Protein AF-A0A7Z9WX01-F1 (afdb_monomer_lite)

Structure (mmCIF, N/CA/C/O backbone):
data_AF-A0A7Z9WX01-F1
#
_entry.id   AF-A0A7Z9WX01-F1
#
loop_
_atom_site.group_PDB
_atom_site.id
_atom_site.type_symbol
_atom_site.label_atom_id
_atom_site.label_alt_id
_atom_site.label_comp_id
_atom_site.label_asym_id
_atom_site.label_entity_id
_atom_site.label_seq_id
_atom_site.pdbx_PDB_ins_code
_atom_site.Cartn_x
_atom_site.Cartn_y
_atom_site.Cartn_z
_atom_site.occupancy
_atom_site.B_iso_or_equiv
_atom_site.auth_seq_id
_atom_site.auth_comp_id
_atom_site.auth_asym_id
_atom_site.auth_atom_id
_atom_site.pdbx_PDB_model_num
ATOM 1 N N . LYS A 1 1 ? 24.800 0.325 -2.428 1.00 43.03 1 LYS A N 1
ATOM 2 C CA . LYS A 1 1 ? 24.477 1.419 -1.470 1.00 43.03 1 LYS A CA 1
ATOM 3 C C . LYS A 1 1 ? 22.957 1.579 -1.409 1.00 43.03 1 LYS A C 1
ATOM 5 O O . LYS A 1 1 ? 22.344 1.734 -2.455 1.00 43.03 1 LYS A O 1
ATOM 10 N N . SER A 1 2 ? 22.340 1.422 -0.232 1.00 39.59 2 SER A N 1
ATOM 11 C CA . SER A 1 2 ? 20.872 1.368 -0.092 1.00 39.59 2 SER A CA 1
ATOM 12 C C . SER A 1 2 ? 20.205 2.643 -0.622 1.00 39.59 2 SER A C 1
ATOM 14 O O . SER A 1 2 ? 20.551 3.742 -0.190 1.00 39.59 2 SER A O 1
ATOM 16 N N . LYS A 1 3 ? 19.238 2.484 -1.535 1.00 42.84 3 LYS A N 1
ATOM 17 C CA . LYS A 1 3 ? 18.429 3.551 -2.154 1.00 42.84 3 LYS A CA 1
ATOM 18 C C . LYS A 1 3 ? 17.806 4.503 -1.117 1.00 42.84 3 LYS A C 1
ATOM 20 O O . LYS A 1 3 ? 17.683 5.691 -1.381 1.00 42.84 3 LYS A O 1
ATOM 25 N N . MET A 1 4 ? 17.530 3.995 0.087 1.00 45.69 4 MET A N 1
ATOM 26 C CA . MET A 1 4 ? 17.003 4.763 1.222 1.00 45.69 4 MET A CA 1
ATOM 27 C C . MET A 1 4 ? 18.023 5.739 1.828 1.00 45.69 4 MET A C 1
ATOM 29 O O . MET A 1 4 ? 17.652 6.838 2.225 1.00 45.69 4 MET A O 1
ATOM 33 N N . LYS A 1 5 ? 19.317 5.379 1.872 1.00 50.16 5 LYS A N 1
ATOM 34 C CA . LYS A 1 5 ? 20.369 6.257 2.424 1.00 50.16 5 LYS A CA 1
ATOM 35 C C . LYS A 1 5 ? 20.636 7.466 1.521 1.00 50.16 5 LYS A C 1
ATOM 37 O O . LYS A 1 5 ? 20.881 8.554 2.022 1.00 50.16 5 LYS A O 1
ATOM 42 N N . LEU A 1 6 ? 20.561 7.279 0.201 1.00 52.88 6 LEU A N 1
ATOM 43 C CA . LEU A 1 6 ? 20.718 8.361 -0.779 1.00 52.88 6 LEU A CA 1
ATOM 44 C C . LEU A 1 6 ? 19.532 9.335 -0.756 1.00 52.88 6 LEU A C 1
ATOM 46 O O . LEU A 1 6 ? 19.742 10.536 -0.840 1.00 52.88 6 LEU A O 1
ATOM 50 N N . GLN A 1 7 ? 18.308 8.832 -0.576 1.00 59.62 7 GLN A N 1
ATOM 51 C CA . GLN A 1 7 ? 17.107 9.671 -0.492 1.00 59.62 7 GLN A CA 1
ATOM 52 C C . GLN A 1 7 ? 17.021 10.456 0.823 1.00 59.62 7 GLN A C 1
ATOM 54 O O . GLN A 1 7 ? 16.650 11.622 0.805 1.00 59.62 7 GLN A O 1
ATOM 59 N N . LYS A 1 8 ? 17.440 9.863 1.951 1.00 62.16 8 LYS A N 1
ATOM 60 C CA . LYS A 1 8 ? 17.533 10.586 3.230 1.00 62.16 8 LYS A CA 1
ATOM 61 C C . LYS A 1 8 ? 18.528 11.750 3.150 1.00 62.16 8 LYS A C 1
ATOM 63 O O . LYS A 1 8 ? 18.227 12.847 3.600 1.00 62.16 8 LYS A O 1
ATOM 68 N N . LYS A 1 9 ? 19.671 11.523 2.495 1.00 64.00 9 LYS A N 1
ATOM 69 C CA . LYS A 1 9 ? 20.696 12.551 2.292 1.00 64.00 9 LYS A CA 1
ATOM 70 C C . LYS A 1 9 ? 20.262 13.642 1.303 1.00 64.00 9 LYS A C 1
ATOM 72 O O . LYS A 1 9 ? 20.641 14.790 1.481 1.00 64.00 9 LYS A O 1
ATOM 77 N N . ALA A 1 10 ? 19.448 13.307 0.298 1.00 60.56 10 ALA A N 1
ATOM 78 C CA . ALA A 1 10 ? 18.839 14.294 -0.598 1.00 60.56 10 ALA A CA 1
ATOM 79 C C . ALA A 1 10 ? 17.857 15.210 0.155 1.00 60.56 10 ALA A C 1
ATOM 81 O O . ALA A 1 10 ? 17.959 16.424 0.037 1.00 60.56 10 ALA A O 1
ATOM 82 N N . LYS A 1 11 ? 17.008 14.641 1.022 1.00 64.75 11 LYS A N 1
ATOM 83 C CA . LYS A 1 11 ? 16.089 15.401 1.885 1.00 64.75 11 LYS A CA 1
ATOM 84 C C . LYS A 1 11 ? 16.819 16.355 2.837 1.00 64.75 11 LYS A C 1
ATOM 86 O O . LYS A 1 11 ? 16.429 17.509 2.967 1.00 64.75 11 LYS A O 1
ATOM 91 N N . GLU A 1 12 ? 17.889 15.880 3.479 1.00 73.00 12 GLU A N 1
ATOM 92 C CA . GLU A 1 12 ? 18.735 16.704 4.358 1.00 73.00 12 GLU A CA 1
ATOM 93 C C . GLU A 1 12 ? 19.379 17.876 3.596 1.00 73.00 12 GLU A C 1
ATOM 95 O O . GLU A 1 12 ? 19.484 18.978 4.130 1.00 73.00 12 GLU A O 1
ATOM 100 N N . LEU A 1 13 ? 19.778 17.666 2.337 1.00 70.56 13 LEU A N 1
ATOM 101 C CA . LEU A 1 13 ? 20.343 18.722 1.494 1.00 70.56 13 LEU A CA 1
ATOM 102 C C . LEU A 1 13 ? 19.280 19.721 1.020 1.00 70.56 13 LEU A C 1
ATOM 104 O O . LEU A 1 13 ? 19.536 20.920 1.023 1.00 70.56 13 LEU A O 1
ATOM 108 N N . GLU A 1 14 ? 18.083 19.262 0.661 1.00 80.56 14 GLU A N 1
ATOM 109 C CA . GLU A 1 14 ? 16.979 20.145 0.269 1.00 80.56 14 GLU A CA 1
ATOM 110 C C . GLU A 1 14 ? 16.519 21.044 1.427 1.00 80.56 14 GLU A C 1
ATOM 112 O O . GLU A 1 14 ? 16.273 22.231 1.216 1.00 80.56 14 GLU A O 1
ATOM 117 N N . GLU A 1 15 ? 16.465 20.508 2.654 1.00 75.00 15 GLU A N 1
ATOM 118 C CA . GLU A 1 15 ? 16.190 21.282 3.875 1.00 75.00 15 GLU A CA 1
ATOM 119 C C . GLU A 1 15 ? 17.301 22.289 4.183 1.00 75.00 15 GLU A C 1
ATOM 121 O O . GLU A 1 15 ? 17.008 23.442 4.491 1.00 75.00 15 GLU A O 1
ATOM 126 N N . LYS A 1 16 ? 18.568 21.881 4.052 1.00 80.06 16 LYS A N 1
ATOM 127 C CA . LYS A 1 16 ? 19.721 22.753 4.305 1.00 80.06 16 LYS A CA 1
ATOM 128 C C . LYS A 1 16 ? 19.836 23.906 3.303 1.00 80.06 16 LYS A C 1
ATOM 130 O O . LYS A 1 16 ? 20.357 24.959 3.654 1.00 80.06 16 LYS A O 1
ATOM 135 N N . HIS A 1 17 ? 19.390 23.704 2.065 1.00 75.94 17 HIS A N 1
ATOM 136 C CA . HIS A 1 17 ? 19.578 24.655 0.967 1.00 75.94 17 HIS A CA 1
ATOM 137 C C . HIS A 1 17 ? 18.282 25.338 0.501 1.00 75.94 17 HIS A C 1
ATOM 139 O O . HIS A 1 17 ? 18.289 25.987 -0.540 1.00 75.94 17 HIS A O 1
ATOM 145 N N . HIS A 1 18 ? 17.182 25.210 1.254 1.00 74.25 18 HIS A N 1
ATOM 146 C CA . HIS A 1 18 ? 15.875 25.805 0.932 1.00 74.25 18 HIS A CA 1
ATOM 147 C C . HIS A 1 18 ? 15.369 25.474 -0.486 1.00 74.25 18 HIS A C 1
ATOM 149 O O . HIS A 1 18 ? 14.722 26.291 -1.143 1.00 74.25 18 HIS A O 1
ATOM 155 N N . LEU A 1 19 ? 15.663 24.266 -0.971 1.00 70.75 19 LEU A N 1
ATOM 156 C CA . LEU A 1 19 ? 15.257 23.816 -2.302 1.00 70.75 19 LEU A CA 1
ATOM 157 C C . LEU A 1 19 ? 13.824 23.266 -2.285 1.00 70.75 19 LEU A C 1
ATOM 159 O O . LEU A 1 19 ? 13.326 22.771 -1.269 1.00 70.75 19 LEU A O 1
ATOM 163 N N . LYS A 1 20 ? 13.147 23.337 -3.436 1.00 56.25 20 LYS A N 1
ATOM 164 C CA . LYS A 1 20 ? 11.798 22.786 -3.618 1.00 56.25 20 LYS A CA 1
ATOM 165 C C . LYS A 1 20 ? 11.832 21.258 -3.468 1.00 56.25 20 LYS A C 1
ATOM 167 O O . LYS A 1 20 ? 12.609 20.586 -4.140 1.00 56.25 20 LYS A O 1
ATOM 172 N N . ARG A 1 21 ? 10.989 20.718 -2.581 1.00 52.19 21 ARG A N 1
ATOM 173 C CA . ARG A 1 21 ? 10.899 19.274 -2.317 1.00 52.19 21 ARG A CA 1
ATOM 174 C C . ARG A 1 21 ? 10.104 18.576 -3.412 1.00 52.19 21 ARG A C 1
ATOM 176 O O . ARG A 1 21 ? 8.874 18.643 -3.412 1.00 52.19 21 ARG A O 1
ATOM 183 N N . ASP A 1 22 ? 10.783 17.824 -4.268 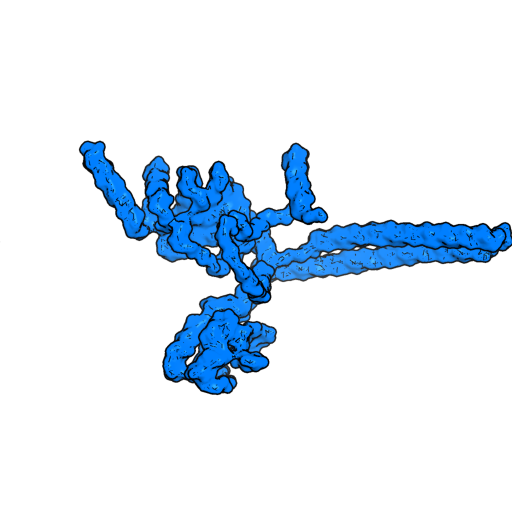1.00 43.16 22 ASP A N 1
ATOM 184 C CA . ASP A 1 22 ? 10.138 17.087 -5.353 1.00 43.16 22 ASP A CA 1
ATOM 185 C C . ASP A 1 22 ? 10.159 15.564 -5.088 1.00 43.16 22 ASP A C 1
ATOM 187 O O . ASP A 1 22 ? 11.153 14.988 -4.646 1.00 43.16 22 ASP A O 1
ATOM 191 N N . ASN A 1 23 ? 9.029 14.887 -5.340 1.00 48.53 23 ASN A N 1
ATOM 192 C CA . ASN A 1 23 ? 8.878 13.421 -5.449 1.00 48.53 23 ASN A CA 1
ATOM 193 C C . ASN A 1 23 ? 9.545 12.538 -4.370 1.00 48.53 23 ASN A C 1
ATOM 195 O O . ASN A 1 23 ? 10.060 11.450 -4.659 1.00 48.53 23 ASN A O 1
ATOM 199 N N . HIS A 1 24 ? 9.457 12.933 -3.102 1.00 43.31 24 HIS A N 1
ATOM 200 C CA . HIS A 1 24 ? 9.755 12.018 -2.005 1.00 43.31 24 HIS A CA 1
ATOM 201 C C . HIS A 1 24 ? 8.600 11.014 -1.861 1.00 43.31 24 HIS A C 1
ATOM 203 O O . HIS A 1 24 ? 7.449 11.436 -1.727 1.00 43.31 24 HIS A O 1
ATOM 209 N N . PRO A 1 25 ? 8.840 9.687 -1.878 1.00 37.00 25 PRO A N 1
ATOM 210 C CA . PRO A 1 25 ? 7.820 8.759 -1.415 1.00 37.00 25 PRO A CA 1
ATOM 211 C C . PRO A 1 25 ? 7.470 9.143 0.024 1.00 37.00 25 PRO A C 1
ATOM 213 O O . PRO A 1 25 ? 8.374 9.348 0.835 1.00 37.00 25 PRO A O 1
ATOM 216 N N . VAL A 1 26 ? 6.169 9.259 0.311 1.00 40.56 26 VAL A N 1
ATOM 217 C CA . VAL A 1 26 ? 5.627 9.480 1.660 1.00 40.56 26 VAL A CA 1
ATOM 218 C C . VAL A 1 26 ? 6.431 8.628 2.642 1.00 40.56 26 VAL A C 1
ATOM 220 O O . VAL A 1 26 ? 6.638 7.442 2.371 1.00 40.56 26 VAL A O 1
ATOM 223 N N . GLU A 1 27 ? 6.931 9.221 3.731 1.00 34.59 27 GLU A N 1
ATOM 224 C CA . GLU A 1 27 ? 7.653 8.496 4.782 1.00 34.59 27 GLU A CA 1
ATOM 225 C C . GLU A 1 27 ? 6.722 7.440 5.386 1.00 34.59 27 GLU A C 1
ATOM 227 O O . GLU A 1 27 ? 5.960 7.669 6.320 1.00 34.59 27 GLU A O 1
ATOM 232 N N . LEU A 1 28 ? 6.740 6.259 4.776 1.00 40.50 28 LEU A N 1
ATOM 233 C CA . LEU A 1 28 ? 5.995 5.097 5.203 1.00 40.50 28 LEU A CA 1
ATOM 234 C C . LEU A 1 28 ? 6.796 4.466 6.333 1.00 40.50 28 LEU A C 1
ATOM 236 O O . LEU A 1 28 ? 7.700 3.666 6.084 1.00 40.50 28 LEU A O 1
ATOM 240 N N . ILE A 1 29 ? 6.451 4.820 7.568 1.00 36.50 29 ILE A N 1
ATOM 241 C CA . ILE A 1 29 ? 6.937 4.109 8.749 1.00 36.50 29 ILE A CA 1
ATOM 242 C C . ILE A 1 29 ? 6.537 2.636 8.582 1.00 36.50 29 ILE A C 1
ATOM 244 O O . ILE A 1 29 ? 5.356 2.292 8.478 1.00 36.50 29 ILE A O 1
ATOM 248 N N . SER A 1 30 ? 7.534 1.759 8.471 1.00 36.81 30 SER A N 1
ATOM 249 C CA . SER A 1 30 ? 7.338 0.334 8.718 1.00 36.81 30 SER A CA 1
ATOM 250 C C . SER A 1 30 ? 7.189 0.137 10.220 1.00 36.81 30 SER A C 1
ATOM 252 O O . SER A 1 30 ? 7.959 0.742 10.958 1.00 36.81 30 SER A O 1
ATOM 254 N N . ASP A 1 31 ? 6.281 -0.739 10.656 1.00 36.69 31 ASP A N 1
ATOM 255 C CA . ASP A 1 31 ? 5.951 -1.051 12.064 1.00 36.69 31 ASP A CA 1
ATOM 256 C C . ASP A 1 31 ? 7.130 -1.578 12.933 1.00 36.69 31 ASP A C 1
ATOM 258 O O . ASP A 1 31 ? 6.917 -2.194 13.971 1.00 36.69 31 ASP A O 1
ATOM 262 N N . LYS A 1 32 ? 8.389 -1.392 12.521 1.00 36.03 32 LYS A N 1
ATOM 263 C CA . LYS A 1 32 ? 9.593 -1.886 13.200 1.00 36.03 32 LYS A CA 1
ATOM 264 C C . LYS A 1 32 ? 10.097 -1.001 14.344 1.00 36.03 32 LYS A C 1
ATOM 266 O O . LYS A 1 32 ? 10.966 -1.454 15.075 1.00 36.03 32 LYS A O 1
ATOM 271 N N . GLU A 1 33 ? 9.583 0.213 14.521 1.00 33.03 33 GLU A N 1
ATOM 272 C CA . GLU A 1 33 ? 10.089 1.132 15.557 1.00 33.03 33 GLU A CA 1
ATOM 273 C C . GLU A 1 33 ? 9.348 1.047 16.909 1.00 33.03 33 GLU A C 1
ATOM 275 O O . GLU A 1 33 ? 9.668 1.803 17.815 1.00 33.03 33 GLU A O 1
ATOM 280 N N . GLU A 1 34 ? 8.407 0.110 17.095 1.00 36.31 34 GLU A N 1
ATOM 281 C CA . GLU A 1 34 ? 7.688 -0.079 18.377 1.00 36.31 34 GLU A CA 1
ATOM 282 C C . GLU A 1 34 ? 8.092 -1.347 19.164 1.00 36.31 34 GLU A C 1
ATOM 284 O O . GLU A 1 34 ? 7.474 -1.655 20.180 1.00 36.31 34 GLU A O 1
ATOM 289 N N . SER A 1 35 ? 9.101 -2.120 18.741 1.00 32.19 35 SER A N 1
ATOM 290 C CA . SER A 1 35 ? 9.429 -3.380 19.434 1.00 32.19 35 SER A CA 1
ATOM 291 C C . SER A 1 35 ? 10.910 -3.751 19.342 1.00 32.19 35 SER A C 1
ATOM 293 O O . SER A 1 35 ? 11.310 -4.660 18.619 1.00 32.19 35 SER A O 1
ATOM 295 N N . SER A 1 36 ? 11.746 -3.046 20.102 1.00 31.27 36 SER A N 1
ATOM 296 C CA . SER A 1 36 ? 13.092 -3.506 20.454 1.00 31.27 36 SER A CA 1
ATOM 297 C C . SER A 1 36 ? 13.035 -4.294 21.762 1.00 31.27 36 SER A C 1
ATOM 299 O O . SER A 1 36 ? 13.440 -3.797 22.805 1.00 31.27 36 SER A O 1
ATOM 301 N N . THR A 1 37 ? 12.442 -5.488 21.713 1.00 29.42 37 THR A N 1
ATOM 302 C CA . THR A 1 37 ? 12.697 -6.643 22.599 1.00 29.42 37 THR A CA 1
ATOM 303 C C . THR A 1 37 ? 11.676 -7.724 22.254 1.00 29.42 37 THR A C 1
ATOM 305 O O . THR A 1 37 ? 10.482 -7.520 22.431 1.00 29.42 37 THR A O 1
ATOM 308 N N . ILE A 1 38 ? 12.164 -8.834 21.691 1.00 27.64 38 ILE A N 1
ATOM 309 C CA . ILE A 1 38 ? 11.684 -10.230 21.769 1.00 27.64 38 ILE A CA 1
ATOM 310 C C . ILE A 1 38 ? 12.224 -10.959 20.527 1.00 27.64 38 ILE A C 1
ATOM 312 O O . ILE A 1 38 ? 11.794 -10.738 19.394 1.00 27.64 38 ILE A O 1
ATOM 316 N N . ASN A 1 39 ? 13.193 -11.842 20.763 1.00 30.61 39 ASN A N 1
ATOM 317 C CA . ASN A 1 39 ? 13.548 -12.918 19.844 1.00 30.61 39 ASN A CA 1
ATOM 318 C C . ASN A 1 39 ? 12.352 -13.869 19.702 1.00 30.61 39 ASN A C 1
ATOM 320 O O . ASN A 1 39 ? 11.806 -14.275 20.722 1.00 30.61 39 ASN A O 1
ATOM 324 N N . MET A 1 40 ? 11.994 -14.267 18.475 1.00 26.20 40 MET A N 1
ATOM 325 C CA . MET A 1 40 ? 11.794 -15.678 18.088 1.00 26.20 40 MET A CA 1
ATOM 326 C C . MET A 1 40 ? 11.171 -15.829 16.689 1.00 26.20 40 MET A C 1
ATOM 328 O O . MET A 1 40 ? 10.179 -15.193 16.346 1.00 26.20 40 MET A O 1
ATOM 332 N N . ALA A 1 41 ? 11.793 -16.720 15.909 1.00 29.44 41 ALA A N 1
ATOM 333 C CA . ALA A 1 41 ? 11.262 -17.520 14.803 1.00 29.44 41 ALA A CA 1
ATOM 334 C C . ALA A 1 41 ? 10.004 -16.990 14.083 1.00 29.44 41 ALA A C 1
ATOM 336 O O . ALA A 1 41 ? 8.864 -17.349 14.384 1.00 29.44 41 ALA A O 1
ATOM 337 N N . SER A 1 42 ? 10.216 -16.190 13.039 1.00 31.95 42 SER A N 1
ATOM 338 C CA . SER A 1 42 ? 9.158 -15.784 12.114 1.00 31.95 42 SER A CA 1
ATOM 339 C C . SER A 1 42 ? 8.609 -16.980 11.324 1.00 31.95 42 SER A C 1
ATOM 341 O O . SER A 1 42 ? 9.254 -17.471 10.397 1.00 31.95 42 SER A O 1
ATOM 343 N N . LYS A 1 43 ? 7.383 -17.402 11.665 1.00 31.64 43 LYS A N 1
ATOM 344 C CA . LYS A 1 43 ? 6.502 -18.211 10.803 1.00 31.64 43 LYS A CA 1
ATOM 345 C C . LYS A 1 43 ? 6.435 -17.601 9.391 1.00 31.64 43 LYS A C 1
ATOM 347 O O . LYS A 1 43 ? 6.428 -16.370 9.269 1.00 31.64 43 LYS A O 1
ATOM 352 N N . PRO A 1 44 ? 6.336 -18.415 8.325 1.00 31.95 44 PRO A N 1
ATOM 353 C CA . PRO A 1 44 ? 6.172 -17.896 6.973 1.00 31.95 44 PRO A CA 1
ATOM 354 C C . PRO A 1 44 ? 4.891 -17.058 6.894 1.00 31.95 44 PRO A C 1
ATOM 356 O O . PRO A 1 44 ? 3.817 -17.500 7.302 1.00 31.95 44 PRO A O 1
ATOM 359 N N . LYS A 1 45 ? 5.025 -15.820 6.407 1.00 42.25 45 LYS A N 1
ATOM 360 C CA . LYS A 1 45 ? 3.908 -14.887 6.226 1.00 42.25 45 LYS A CA 1
ATOM 361 C C . LYS A 1 45 ? 2.881 -15.478 5.262 1.00 42.25 45 LYS A C 1
ATOM 363 O O . LYS A 1 45 ? 3.230 -15.901 4.161 1.00 42.25 45 LYS A O 1
ATOM 368 N N . ASP A 1 46 ? 1.613 -15.470 5.665 1.00 50.34 46 ASP A N 1
ATOM 369 C CA . ASP A 1 46 ? 0.506 -15.909 4.819 1.00 50.34 46 ASP A CA 1
ATOM 370 C C . ASP A 1 46 ? 0.396 -15.017 3.575 1.00 50.34 46 ASP A C 1
ATOM 372 O O . ASP A 1 46 ? 0.109 -13.823 3.663 1.00 50.34 46 ASP A O 1
ATOM 376 N N . LYS A 1 47 ? 0.554 -15.620 2.392 1.00 45.06 47 LYS A N 1
ATOM 377 C CA . LYS A 1 47 ? 0.430 -14.980 1.066 1.00 45.06 47 LYS A CA 1
ATOM 378 C C . LYS A 1 47 ? -0.863 -14.160 0.900 1.00 45.06 47 LYS A C 1
ATOM 380 O O . LYS A 1 47 ? -0.914 -13.210 0.121 1.00 45.06 47 LYS A O 1
ATOM 385 N N . TYR A 1 48 ? -1.913 -14.527 1.636 1.00 44.72 48 TYR A N 1
ATOM 386 C CA . TYR A 1 48 ? -3.211 -13.854 1.638 1.00 44.72 48 TYR A CA 1
ATOM 387 C C . TYR A 1 48 ? -3.196 -12.512 2.380 1.00 44.72 48 TYR A C 1
ATOM 389 O O . TYR A 1 48 ? -3.900 -11.594 1.955 1.00 44.72 48 TYR A O 1
ATOM 397 N N . ALA A 1 49 ? -2.385 -12.371 3.434 1.00 43.78 49 ALA A N 1
ATOM 398 C CA . ALA A 1 49 ? -2.218 -11.111 4.157 1.00 43.78 49 ALA A CA 1
ATOM 399 C C . ALA A 1 49 ? -1.554 -10.054 3.260 1.00 43.78 49 ALA A C 1
ATOM 401 O O . ALA A 1 49 ? -2.011 -8.913 3.206 1.00 43.78 49 ALA A O 1
ATOM 402 N N . ASP A 1 50 ? -0.558 -10.451 2.462 1.00 40.59 50 ASP A N 1
ATOM 403 C CA . ASP A 1 50 ? 0.107 -9.556 1.507 1.00 40.59 50 ASP A CA 1
ATOM 404 C C . ASP A 1 50 ? -0.863 -9.028 0.429 1.00 40.59 50 ASP A C 1
ATOM 406 O O . ASP A 1 50 ? -0.827 -7.847 0.076 1.00 40.59 50 ASP A O 1
ATOM 410 N N . GLN A 1 51 ? -1.813 -9.844 -0.046 1.00 45.38 51 GLN A N 1
ATOM 411 C CA . GLN A 1 51 ? -2.824 -9.398 -1.020 1.00 45.38 51 GLN A CA 1
ATOM 412 C C . GLN A 1 51 ? -3.827 -8.377 -0.443 1.00 45.38 51 GLN A C 1
ATOM 414 O O . GLN A 1 51 ? -4.228 -7.449 -1.155 1.00 45.38 51 GLN A O 1
ATOM 419 N N . VAL A 1 52 ? -4.192 -8.489 0.843 1.00 46.00 52 VAL A N 1
ATOM 420 C CA . VAL A 1 52 ? -5.013 -7.478 1.556 1.00 46.00 52 VAL A CA 1
ATOM 421 C C . VAL A 1 52 ? -4.245 -6.169 1.682 1.00 46.00 52 VAL A C 1
ATOM 423 O O . VAL A 1 52 ? -4.778 -5.092 1.414 1.00 46.00 52 VAL A O 1
ATOM 426 N N . ILE A 1 53 ? -2.956 -6.264 2.027 1.00 40.31 53 ILE A N 1
ATOM 427 C CA . ILE A 1 53 ? -2.078 -5.108 2.228 1.00 40.31 53 ILE A CA 1
ATOM 428 C C . ILE A 1 53 ? -1.943 -4.273 0.947 1.00 40.31 53 ILE A C 1
ATOM 430 O O . ILE A 1 53 ? -1.855 -3.048 1.041 1.00 40.31 53 ILE A O 1
ATOM 434 N N . HIS A 1 54 ? -1.958 -4.897 -0.234 1.00 34.97 54 HIS A N 1
ATOM 435 C CA . HIS A 1 54 ? -1.795 -4.193 -1.510 1.00 34.97 54 HIS A CA 1
ATOM 436 C C . HIS A 1 54 ? -3.103 -3.712 -2.150 1.00 34.97 54 HIS A C 1
ATOM 438 O O . HIS A 1 54 ? -3.087 -2.712 -2.869 1.00 34.97 54 HIS A O 1
ATOM 444 N N . SER A 1 55 ? -4.229 -4.385 -1.910 1.00 47.88 55 SER A N 1
ATOM 445 C CA . SER A 1 55 ? -5.497 -4.045 -2.569 1.00 47.88 55 SER A CA 1
ATOM 446 C C . SER A 1 55 ? -6.422 -3.165 -1.738 1.00 47.88 55 SER A C 1
ATOM 448 O O . SER A 1 55 ? -7.319 -2.578 -2.325 1.00 47.88 55 SER A O 1
ATOM 450 N N . GLY A 1 56 ? -6.238 -3.064 -0.412 1.00 47.56 56 GLY A N 1
ATOM 451 C CA . GLY A 1 56 ? -7.145 -2.313 0.475 1.00 47.56 56 GLY A CA 1
ATOM 452 C C . GLY A 1 56 ? -8.595 -2.822 0.471 1.00 47.56 56 GLY A C 1
ATOM 453 O O . GLY A 1 56 ? -9.474 -2.168 1.019 1.00 47.56 56 GLY A O 1
ATOM 454 N N . MET A 1 57 ? -8.844 -3.973 -0.155 1.00 53.53 57 MET A N 1
ATOM 455 C CA . MET A 1 57 ? -10.107 -4.697 -0.132 1.00 53.53 57 MET A CA 1
ATOM 456 C C . MET A 1 57 ? -9.984 -5.837 0.874 1.00 53.53 57 MET A C 1
ATOM 458 O O . MET A 1 57 ? -8.927 -6.473 0.952 1.00 53.53 57 MET A O 1
ATOM 462 N N . GLN A 1 58 ? -11.059 -6.135 1.610 1.00 60.41 58 GLN A N 1
ATOM 463 C CA . GLN A 1 58 ? -11.153 -7.411 2.319 1.00 60.41 58 GLN A CA 1
ATOM 464 C C . GLN A 1 58 ? -10.909 -8.527 1.295 1.00 60.41 58 GLN A C 1
ATOM 466 O O . GLN A 1 58 ? -11.574 -8.588 0.258 1.00 60.41 58 GLN A O 1
ATOM 471 N N . ASN A 1 59 ? -9.912 -9.380 1.538 1.00 74.56 59 ASN A N 1
ATOM 472 C CA . ASN A 1 59 ? -9.780 -10.602 0.755 1.00 74.56 59 ASN A CA 1
ATOM 473 C C . ASN A 1 59 ? -10.913 -11.559 1.159 1.00 74.56 59 ASN A C 1
ATOM 475 O O . ASN A 1 59 ? -11.519 -11.409 2.221 1.00 74.56 59 ASN A O 1
ATOM 479 N N . LEU A 1 60 ? -11.189 -12.560 0.321 1.00 81.94 60 LEU A N 1
ATOM 480 C CA . LEU A 1 60 ? -12.248 -13.530 0.610 1.00 81.94 60 LEU A CA 1
ATOM 481 C C . LEU A 1 60 ? -12.058 -14.186 1.990 1.00 81.94 60 LEU A C 1
ATOM 483 O O . LEU A 1 60 ? -13.032 -14.409 2.690 1.00 81.94 60 LEU A O 1
ATOM 487 N N . LEU A 1 61 ? -10.812 -14.438 2.406 1.00 84.00 61 LEU A N 1
ATOM 488 C CA . LEU A 1 61 ? -10.498 -15.019 3.713 1.00 84.00 61 LEU A CA 1
ATOM 489 C C . LEU A 1 61 ? -11.023 -14.164 4.878 1.00 84.00 61 LEU A C 1
ATOM 491 O O . LEU A 1 61 ? -11.765 -14.670 5.712 1.00 84.00 61 LEU A O 1
ATOM 495 N N . ALA A 1 62 ? -10.646 -12.886 4.916 1.00 77.00 62 ALA A N 1
ATOM 496 C CA . ALA A 1 62 ? -11.026 -11.951 5.967 1.00 77.00 62 ALA A CA 1
ATOM 497 C C . ALA A 1 62 ? -12.536 -11.709 5.968 1.00 77.00 62 ALA A C 1
ATOM 499 O O . ALA A 1 62 ? -13.144 -11.680 7.029 1.00 77.00 62 ALA A O 1
ATOM 500 N N . TRP A 1 63 ? -13.147 -11.608 4.783 1.00 85.06 63 TRP A N 1
ATOM 501 C CA . TRP A 1 63 ? -14.596 -11.459 4.675 1.00 85.06 63 TRP A CA 1
ATOM 502 C C . TRP A 1 63 ? -15.345 -12.671 5.238 1.00 85.06 63 TRP A C 1
ATOM 504 O O . TRP A 1 63 ? -16.287 -12.497 5.998 1.00 85.06 63 TRP A O 1
ATOM 514 N N . ILE A 1 64 ? -14.900 -13.900 4.938 1.00 88.19 64 ILE A N 1
ATOM 515 C CA . ILE A 1 64 ? -15.497 -15.108 5.531 1.00 88.19 64 ILE A CA 1
ATOM 516 C C . ILE A 1 64 ? -15.323 -15.096 7.056 1.00 88.19 64 ILE A C 1
ATOM 518 O O . ILE A 1 64 ? -16.266 -15.414 7.772 1.00 88.19 64 ILE A O 1
ATOM 522 N N . GLN A 1 65 ? -14.140 -14.722 7.555 1.00 85.69 65 GLN A N 1
ATOM 523 C CA . GLN A 1 65 ? -13.863 -14.646 8.995 1.00 85.69 65 GLN A CA 1
ATOM 524 C C . GLN A 1 65 ? -14.726 -13.616 9.730 1.00 85.69 65 GLN A C 1
ATOM 526 O O . GLN A 1 65 ? -15.016 -13.805 10.906 1.00 85.69 65 GLN A O 1
ATOM 531 N N . GLU A 1 66 ? -15.104 -12.532 9.059 1.00 79.06 66 GLU A N 1
ATOM 532 C CA . GLU A 1 66 ? -15.878 -11.443 9.650 1.00 79.06 66 GLU A CA 1
ATOM 533 C C . GLU A 1 66 ? -17.387 -11.657 9.537 1.00 79.06 66 GLU A C 1
ATOM 535 O O . GLU A 1 66 ? -18.103 -11.386 10.493 1.00 79.06 66 GLU A O 1
ATOM 540 N N . GLU A 1 67 ? -17.862 -12.145 8.391 1.00 86.44 67 GLU A N 1
ATOM 541 C CA . GLU A 1 67 ? -19.295 -12.194 8.094 1.00 86.44 67 GLU A CA 1
ATOM 542 C C . GLU A 1 67 ? -19.918 -13.570 8.296 1.00 86.44 67 GLU A C 1
ATOM 544 O O . GLU A 1 67 ? -21.092 -13.636 8.623 1.00 86.44 67 GLU A O 1
ATOM 549 N N . ALA A 1 68 ? -19.176 -14.657 8.059 1.00 89.75 68 ALA A N 1
ATOM 550 C CA . ALA A 1 68 ? -19.751 -16.004 7.980 1.00 89.75 68 ALA A CA 1
ATOM 551 C C . ALA A 1 68 ? -19.201 -16.976 9.031 1.00 89.75 68 ALA A C 1
ATOM 553 O O . ALA A 1 68 ? -19.751 -18.062 9.210 1.00 89.75 68 ALA A O 1
ATOM 554 N N . LEU A 1 69 ? -18.083 -16.643 9.685 1.00 90.62 69 LEU A N 1
ATOM 555 C CA . LEU A 1 69 ? -17.401 -17.569 10.582 1.00 90.62 69 LEU A CA 1
ATOM 556 C C . LEU A 1 69 ? -18.234 -17.893 11.816 1.00 90.62 69 LEU A C 1
ATOM 558 O O . LEU A 1 69 ? -18.288 -19.062 12.168 1.00 90.62 69 LEU A O 1
ATOM 562 N N . GLU A 1 70 ? -18.864 -16.905 12.447 1.00 89.38 70 GLU A N 1
ATOM 563 C CA . GLU A 1 70 ? -19.665 -17.117 13.659 1.00 89.38 70 GLU A CA 1
ATOM 564 C C . GLU A 1 70 ? -20.804 -18.112 13.395 1.00 89.38 70 GLU A C 1
ATOM 566 O O . GLU A 1 70 ? -20.818 -19.178 14.005 1.00 89.38 70 GLU A O 1
ATOM 571 N N . ASP A 1 71 ? -21.615 -17.879 12.360 1.00 92.88 71 ASP A N 1
ATOM 572 C CA . ASP A 1 71 ? -22.669 -18.804 11.921 1.00 92.88 71 ASP A CA 1
ATOM 573 C C . ASP A 1 71 ? -22.125 -20.202 11.570 1.00 92.88 71 ASP A C 1
ATOM 575 O O . ASP A 1 71 ? -22.724 -21.231 11.889 1.00 92.88 71 ASP A O 1
ATOM 579 N N . CYS A 1 72 ? -20.960 -20.276 10.912 1.00 92.88 72 CYS A N 1
ATOM 580 C CA . CYS A 1 72 ? -20.324 -21.564 10.626 1.00 92.88 72 CYS A CA 1
ATOM 581 C C . CYS A 1 72 ? -19.900 -22.281 11.916 1.00 92.88 72 CYS A C 1
ATOM 583 O O . CYS A 1 72 ? -19.989 -23.507 11.986 1.00 92.88 72 CYS A O 1
ATOM 585 N N . LEU A 1 73 ? -19.407 -21.541 12.916 1.00 91.38 73 LEU A N 1
ATOM 586 C CA . LEU A 1 73 ? -19.022 -22.084 14.215 1.00 91.38 73 LEU A CA 1
ATOM 587 C C . LEU A 1 73 ? -20.243 -22.579 14.995 1.00 91.38 73 LEU A C 1
ATOM 589 O O . LEU A 1 73 ? -20.168 -23.650 15.593 1.00 91.38 73 LEU A O 1
ATOM 593 N N . GLU A 1 74 ? -21.361 -21.857 14.950 1.00 92.12 74 GLU A N 1
ATOM 594 C CA . GLU A 1 74 ? -22.623 -22.286 15.563 1.00 92.12 74 GLU A CA 1
ATOM 595 C C . GLU A 1 74 ? -23.087 -23.639 15.010 1.00 92.12 74 GLU A C 1
ATOM 597 O O . GLU A 1 74 ? -23.353 -24.562 15.785 1.00 92.12 74 GLU A O 1
ATOM 602 N N . VAL A 1 75 ? -23.078 -23.809 13.681 1.00 92.75 75 VAL A N 1
ATOM 603 C CA . VAL A 1 75 ? -23.448 -25.082 13.038 1.00 92.75 75 VAL A CA 1
ATOM 604 C C . VAL A 1 75 ? -22.508 -26.213 13.440 1.00 92.75 75 VAL A C 1
ATOM 606 O O . VAL A 1 75 ? -22.964 -27.280 13.839 1.00 92.75 75 VAL A O 1
ATOM 609 N N . ILE A 1 76 ? -21.187 -26.013 13.375 1.00 91.81 76 ILE A N 1
ATOM 610 C CA . ILE A 1 76 ? -20.256 -27.107 13.707 1.00 91.81 76 ILE A CA 1
ATOM 611 C C . ILE A 1 76 ? -20.216 -27.413 15.205 1.00 91.81 76 ILE A C 1
ATOM 613 O O . ILE A 1 76 ? -19.751 -28.489 15.576 1.00 91.81 76 ILE A O 1
ATOM 617 N N . ASN A 1 77 ? -20.654 -26.488 16.065 1.00 91.50 77 ASN A N 1
ATOM 618 C CA . ASN A 1 77 ? -20.733 -26.703 17.505 1.00 91.50 77 ASN A CA 1
ATOM 619 C C . ASN A 1 77 ? -22.044 -27.390 17.908 1.00 91.50 77 ASN A C 1
ATOM 621 O O . ASN A 1 77 ? -22.036 -28.153 18.875 1.00 91.50 77 ASN A O 1
ATOM 625 N N . ASN A 1 78 ? -23.123 -27.237 17.137 1.00 91.62 78 ASN A N 1
ATOM 626 C CA . ASN A 1 78 ? -24.387 -27.930 17.370 1.00 91.62 78 ASN A CA 1
ATOM 627 C C . ASN A 1 78 ? -24.252 -29.450 17.108 1.00 91.62 78 ASN A C 1
ATOM 629 O O . ASN A 1 78 ? -23.868 -29.851 16.009 1.00 91.62 78 ASN A O 1
ATOM 633 N N . PRO A 1 79 ? -24.521 -30.332 18.091 1.00 89.19 79 PRO A N 1
ATOM 634 C CA . PRO A 1 79 ? -24.408 -31.786 17.923 1.00 89.19 79 PRO A CA 1
ATOM 635 C C . PRO A 1 79 ? -25.366 -32.389 16.892 1.00 89.19 79 PRO A C 1
ATOM 637 O O . PRO A 1 79 ? -25.075 -33.453 16.360 1.00 89.19 79 PRO A O 1
ATOM 640 N N . LYS A 1 80 ? -26.502 -31.731 16.628 1.00 90.88 80 LYS A N 1
ATOM 641 C CA . LYS A 1 80 ? -27.543 -32.225 15.712 1.00 90.88 80 LYS A CA 1
ATOM 642 C C . LYS A 1 80 ? -27.321 -31.816 14.257 1.00 90.88 80 LYS A C 1
ATOM 644 O O . LYS A 1 80 ? -28.104 -32.205 13.402 1.00 90.88 80 LYS A O 1
ATOM 649 N N . SER A 1 81 ? -26.318 -30.986 13.993 1.00 90.81 81 SER A N 1
ATOM 650 C CA . SER A 1 81 ? -26.090 -30.453 12.657 1.00 90.81 81 SER A CA 1
ATOM 651 C C . SER A 1 81 ? -25.421 -31.463 11.739 1.00 90.81 81 SER A C 1
ATOM 653 O O . SER A 1 81 ? -24.539 -32.219 12.148 1.00 90.81 81 SER A O 1
ATOM 655 N N . GLU A 1 82 ? -25.803 -31.411 10.468 1.00 93.62 82 GLU A N 1
ATOM 656 C CA . GLU A 1 82 ? -25.255 -32.250 9.408 1.00 93.62 82 GLU A CA 1
ATOM 657 C C . GLU A 1 82 ? -24.488 -31.420 8.367 1.00 93.62 82 GLU A C 1
ATOM 659 O O . GLU A 1 82 ? -24.473 -30.186 8.381 1.00 93.62 82 GLU A O 1
ATOM 664 N N . TRP A 1 83 ? -23.858 -32.099 7.399 1.00 94.62 83 TRP A N 1
ATOM 665 C CA . TRP A 1 83 ? -23.217 -31.432 6.259 1.00 94.62 83 TRP A CA 1
ATOM 666 C C . TRP A 1 83 ? -24.155 -30.452 5.551 1.00 94.62 83 TRP A C 1
ATOM 668 O O . TRP A 1 83 ? -23.711 -29.390 5.111 1.00 94.62 83 TRP A O 1
ATOM 678 N N . GLU A 1 84 ? -25.437 -30.795 5.428 1.00 93.50 84 GLU A N 1
ATOM 679 C CA . GLU A 1 84 ? -26.415 -29.960 4.738 1.00 93.50 84 GLU A CA 1
ATOM 680 C C . GLU A 1 84 ? -26.596 -28.590 5.404 1.00 93.50 84 GLU A C 1
ATOM 682 O O . GLU A 1 84 ? -26.686 -27.589 4.692 1.00 93.50 84 GLU A O 1
ATOM 687 N N . ASP A 1 85 ? -26.552 -28.517 6.735 1.00 93.81 85 ASP A N 1
ATOM 688 C CA . ASP A 1 85 ? -26.683 -27.260 7.481 1.00 93.81 85 ASP A CA 1
ATOM 689 C C . ASP A 1 85 ? -25.488 -26.339 7.239 1.00 93.81 85 ASP A C 1
ATOM 691 O O . ASP A 1 85 ? -25.652 -25.144 6.985 1.00 93.81 85 ASP A O 1
ATOM 695 N N . LEU A 1 86 ? -24.276 -26.904 7.199 1.0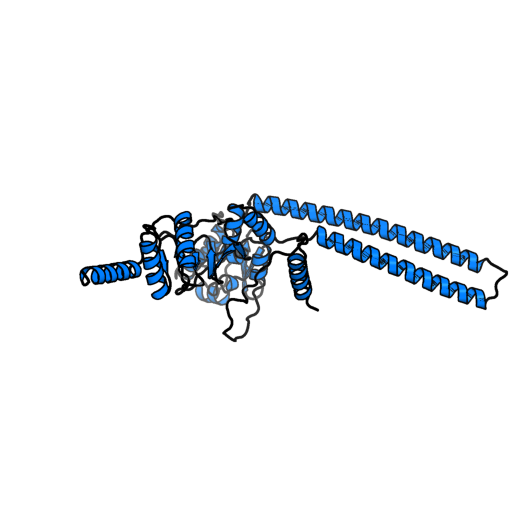0 94.44 86 LEU A N 1
ATOM 696 C CA . LEU A 1 86 ? -23.072 -26.139 6.875 1.00 94.44 86 LEU A CA 1
ATOM 697 C C . LEU A 1 86 ? -23.115 -25.617 5.429 1.00 94.44 86 LEU A C 1
ATOM 699 O O . LEU A 1 86 ? -22.748 -24.470 5.167 1.00 94.44 86 LEU A O 1
ATOM 703 N N . HIS A 1 87 ? -23.600 -26.431 4.484 1.00 95.06 87 HIS A N 1
ATOM 704 C CA . HIS A 1 87 ? -23.820 -25.990 3.100 1.00 95.06 87 HIS A CA 1
ATOM 705 C C . HIS A 1 87 ? -24.903 -24.907 3.001 1.00 95.06 87 HIS A C 1
ATOM 707 O O . HIS A 1 87 ? -24.764 -24.003 2.174 1.00 95.06 87 HIS A O 1
ATOM 713 N N . LYS A 1 88 ? -25.955 -24.964 3.830 1.00 94.12 88 LYS A N 1
ATOM 714 C CA . LYS A 1 88 ? -27.015 -23.945 3.877 1.00 94.12 88 LYS A CA 1
ATOM 715 C C . LYS A 1 88 ? -26.484 -22.608 4.385 1.00 94.12 88 LYS A C 1
ATOM 717 O O . LYS A 1 88 ? -26.681 -21.602 3.701 1.00 94.12 88 LYS A O 1
ATOM 722 N N . VAL A 1 89 ? -25.752 -22.609 5.503 1.00 94.56 89 VAL A N 1
ATOM 723 C CA . VAL A 1 89 ? -25.130 -21.395 6.061 1.00 94.56 89 VAL A CA 1
ATOM 724 C C . VAL A 1 89 ? -24.163 -20.782 5.060 1.00 94.56 89 VAL A C 1
ATOM 726 O O . VAL A 1 89 ? -24.346 -19.636 4.663 1.00 94.56 89 VAL A O 1
ATOM 729 N N . LEU A 1 90 ? -23.203 -21.552 4.536 1.00 94.06 90 LEU A N 1
ATOM 730 C CA . LEU A 1 90 ? -22.295 -21.048 3.498 1.00 94.06 90 LEU A CA 1
ATOM 731 C C . LEU A 1 90 ? -23.063 -20.552 2.263 1.00 94.06 90 LEU A C 1
ATOM 733 O O . LEU A 1 90 ? -22.734 -19.510 1.692 1.00 94.06 90 LEU A O 1
ATOM 737 N N . GLY A 1 91 ? -24.136 -21.246 1.884 1.00 93.25 91 GLY A N 1
ATOM 738 C CA . GLY A 1 91 ? -25.009 -20.860 0.786 1.00 93.25 91 GLY A CA 1
ATOM 739 C C . GLY A 1 91 ? -25.678 -19.497 0.969 1.00 93.25 91 GLY A C 1
ATOM 740 O O . GLY A 1 91 ? -25.771 -18.757 -0.016 1.00 93.25 91 GLY A O 1
ATOM 741 N N . ALA A 1 92 ? -26.063 -19.134 2.197 1.00 93.06 92 ALA A N 1
ATOM 742 C CA . ALA A 1 92 ? -26.604 -17.816 2.535 1.00 93.06 92 ALA A CA 1
ATOM 743 C C . ALA A 1 92 ? -25.586 -16.681 2.304 1.00 93.06 92 ALA A C 1
ATOM 745 O O . ALA A 1 92 ? -25.989 -15.549 2.042 1.00 93.06 92 ALA A O 1
ATOM 746 N N . TYR A 1 93 ? -24.287 -16.995 2.298 1.00 92.06 93 TYR A N 1
ATOM 747 C CA . TYR A 1 93 ? -23.183 -16.072 1.999 1.00 92.06 93 TYR A CA 1
ATOM 748 C C . TYR A 1 93 ? -22.685 -16.137 0.539 1.00 92.06 93 TYR A C 1
ATOM 750 O O . TYR A 1 93 ? -21.639 -15.570 0.208 1.00 92.06 93 TYR A O 1
ATOM 758 N N . ASN A 1 94 ? -23.402 -16.834 -0.356 1.00 91.94 94 ASN A N 1
ATOM 759 C CA . ASN A 1 94 ? -22.947 -17.176 -1.715 1.00 91.94 94 ASN A CA 1
ATOM 760 C C . ASN A 1 94 ? -21.626 -17.977 -1.733 1.00 91.94 94 ASN A C 1
ATOM 762 O O . ASN A 1 94 ? -20.874 -17.943 -2.712 1.00 91.94 94 ASN A O 1
ATOM 766 N N . LEU A 1 95 ? -21.345 -18.705 -0.654 1.00 93.88 95 LEU A N 1
ATOM 767 C CA . LEU A 1 95 ? -20.176 -19.558 -0.519 1.00 93.88 95 LEU A CA 1
ATOM 768 C C . LEU A 1 95 ? -20.544 -21.027 -0.720 1.00 93.88 95 LEU A C 1
ATOM 770 O O . LEU A 1 95 ? -21.686 -21.455 -0.550 1.00 93.88 95 LEU A O 1
ATOM 774 N N . GLU A 1 96 ? -19.544 -21.814 -1.071 1.00 94.00 96 GLU A N 1
ATOM 775 C CA . GLU A 1 96 ? -19.615 -23.263 -1.172 1.00 94.00 96 GLU A CA 1
ATOM 776 C C . GLU A 1 96 ? -18.358 -23.884 -0.571 1.00 94.00 96 GLU A C 1
ATOM 778 O O . GLU A 1 96 ? -17.258 -23.341 -0.698 1.00 94.00 96 GLU A O 1
ATOM 783 N N . ILE A 1 97 ? -18.516 -25.047 0.060 1.00 95.06 97 ILE A N 1
ATOM 784 C CA . ILE A 1 97 ? -17.397 -25.863 0.525 1.00 95.06 97 ILE A CA 1
ATOM 785 C C . ILE A 1 97 ? -17.189 -27.046 -0.421 1.00 95.06 97 ILE A C 1
ATOM 787 O O . ILE A 1 97 ? -18.131 -27.752 -0.786 1.00 95.06 97 ILE A O 1
ATOM 791 N N . LYS A 1 98 ? -15.944 -27.248 -0.858 1.00 94.06 98 LYS A N 1
ATOM 792 C CA . LYS A 1 98 ? -15.564 -28.284 -1.829 1.00 94.06 98 LYS A CA 1
ATOM 793 C C . LYS A 1 98 ? -14.297 -29.007 -1.400 1.00 94.06 98 LYS A C 1
ATOM 795 O O . LYS A 1 98 ? -13.390 -28.404 -0.826 1.00 94.06 98 LYS A O 1
ATOM 800 N N . VAL A 1 99 ? -14.207 -30.287 -1.750 1.00 94.12 99 VAL A N 1
ATOM 801 C CA . VAL A 1 99 ? -12.957 -31.048 -1.658 1.00 94.12 99 VAL A CA 1
ATOM 802 C C . VAL A 1 99 ? -11.995 -30.553 -2.728 1.00 94.12 99 VAL A C 1
ATOM 804 O O . VAL A 1 99 ? -12.358 -30.416 -3.897 1.00 94.12 99 VAL A O 1
ATOM 807 N N . ARG A 1 100 ? -10.758 -30.273 -2.321 1.00 91.06 100 ARG A N 1
ATOM 808 C CA . ARG A 1 100 ? -9.668 -29.948 -3.237 1.00 91.06 100 ARG A CA 1
ATOM 809 C C . ARG A 1 100 ? -8.352 -30.463 -2.676 1.00 91.06 100 ARG A C 1
ATOM 811 O O . ARG A 1 100 ? -7.946 -30.065 -1.582 1.00 91.06 100 ARG A O 1
ATOM 818 N N . ALA A 1 101 ? -7.675 -31.302 -3.462 1.00 88.44 101 ALA A N 1
ATOM 819 C CA . ALA A 1 101 ? -6.525 -32.078 -3.002 1.00 88.44 101 ALA A CA 1
ATOM 820 C C . ALA A 1 101 ? -6.858 -32.789 -1.672 1.00 88.44 101 ALA A C 1
ATOM 822 O O . ALA A 1 101 ? -7.972 -33.280 -1.493 1.00 88.44 101 ALA A O 1
ATOM 823 N N . ASN A 1 102 ? -5.937 -32.785 -0.710 1.00 88.25 102 ASN A N 1
ATOM 824 C CA . ASN A 1 102 ? -6.107 -33.476 0.573 1.00 88.25 102 ASN A CA 1
ATOM 825 C C . ASN A 1 102 ? -6.997 -32.723 1.585 1.00 88.25 102 ASN A C 1
ATOM 827 O O . ASN A 1 102 ? -7.049 -33.099 2.753 1.00 88.25 102 ASN A O 1
ATOM 831 N N . GLY A 1 103 ? -7.675 -31.640 1.190 1.00 92.81 103 GLY A N 1
ATOM 832 C CA . GLY A 1 103 ? -8.411 -30.781 2.118 1.00 92.81 103 GLY A CA 1
ATOM 833 C C . GLY A 1 103 ? -9.738 -30.251 1.584 1.00 92.81 103 GLY A C 1
ATOM 834 O O . GLY A 1 103 ? -10.263 -30.712 0.572 1.00 92.81 103 GLY A O 1
ATOM 835 N N . LEU A 1 104 ? -10.265 -29.255 2.298 1.00 95.25 104 LEU A N 1
ATOM 836 C CA . LEU A 1 104 ? -11.469 -28.513 1.933 1.00 95.25 104 LEU A CA 1
ATOM 837 C C . LEU A 1 104 ? -11.120 -27.059 1.619 1.00 95.25 104 LEU A C 1
ATOM 839 O O . LEU A 1 104 ? -10.237 -26.458 2.245 1.00 95.25 104 LEU A O 1
ATOM 843 N N . VAL A 1 105 ? -11.835 -26.494 0.655 1.00 94.38 105 VAL A N 1
ATOM 844 C CA . VAL A 1 105 ? -11.795 -25.074 0.304 1.00 94.38 105 VAL A CA 1
ATOM 845 C C . VAL A 1 105 ? -13.188 -24.474 0.422 1.00 94.38 105 VAL A C 1
ATOM 847 O O . VAL A 1 105 ? -14.167 -25.148 0.111 1.00 94.38 105 VAL A O 1
ATOM 850 N N . ILE A 1 106 ? -13.258 -23.217 0.854 1.00 94.75 106 ILE A N 1
ATOM 851 C CA . ILE A 1 106 ? -14.474 -22.402 0.838 1.00 94.75 106 ILE A CA 1
ATOM 852 C C . ILE A 1 106 ? -14.308 -21.376 -0.281 1.00 94.75 106 ILE A C 1
ATOM 854 O O . ILE A 1 106 ? -13.314 -20.646 -0.306 1.00 94.75 106 ILE A O 1
ATOM 858 N N . GLY A 1 107 ? -15.233 -21.357 -1.235 1.00 90.50 107 GLY A N 1
ATOM 859 C CA . GLY A 1 107 ? -15.169 -20.494 -2.412 1.00 90.50 107 GLY A CA 1
ATOM 860 C C . GLY A 1 107 ? -16.484 -19.804 -2.719 1.00 90.50 107 GLY A C 1
ATOM 861 O O . GLY A 1 107 ? -17.535 -20.227 -2.257 1.00 90.50 107 GLY A O 1
ATOM 862 N N . ASP A 1 108 ? -16.408 -18.725 -3.490 1.00 89.19 108 ASP A N 1
ATOM 863 C CA . ASP A 1 108 ? -17.588 -18.067 -4.051 1.00 89.19 108 ASP A CA 1
ATOM 864 C C . ASP A 1 108 ? -18.204 -18.964 -5.138 1.00 89.19 108 ASP A C 1
ATOM 866 O O . ASP A 1 108 ? -17.486 -19.493 -5.985 1.00 89.19 108 ASP A O 1
ATOM 870 N N . LYS A 1 109 ? -19.532 -19.127 -5.139 1.00 87.19 109 LYS A N 1
ATOM 871 C CA . LYS A 1 109 ? -20.228 -20.015 -6.092 1.00 87.19 109 LYS A CA 1
ATOM 872 C C . LYS A 1 109 ? -20.089 -19.591 -7.560 1.00 87.19 109 LYS A C 1
ATOM 874 O O . LYS A 1 109 ? -20.192 -20.431 -8.450 1.00 87.19 109 LYS A O 1
ATOM 879 N N . LYS A 1 110 ? -19.921 -18.292 -7.830 1.00 82.06 110 LYS A N 1
ATOM 880 C CA . LYS A 1 110 ? -19.905 -17.709 -9.187 1.00 82.06 110 LYS A CA 1
ATOM 881 C C . LYS A 1 110 ? -18.503 -17.324 -9.639 1.00 82.06 110 LYS A C 1
ATOM 883 O O . LYS A 1 110 ? -18.216 -17.322 -10.832 1.00 82.06 110 LYS A O 1
ATOM 888 N N . ARG A 1 111 ? -17.634 -16.939 -8.705 1.00 77.50 111 ARG A N 1
ATOM 889 C CA . ARG A 1 111 ? -16.258 -16.531 -9.006 1.00 77.50 111 ARG A CA 1
ATOM 890 C C . ARG A 1 111 ? -15.317 -17.706 -8.792 1.00 77.50 111 ARG A C 1
ATOM 892 O O . ARG A 1 111 ? -15.427 -18.418 -7.807 1.00 77.50 111 ARG A O 1
ATOM 899 N N . HIS A 1 112 ? -14.293 -17.838 -9.631 1.00 77.69 112 HIS A N 1
ATOM 900 C CA . HIS A 1 112 ? -13.188 -18.779 -9.398 1.00 77.69 112 HIS A CA 1
ATOM 901 C C . HIS A 1 112 ? -12.243 -18.297 -8.276 1.00 77.69 112 HIS A C 1
ATOM 903 O O . HIS A 1 112 ? -11.034 -18.179 -8.465 1.00 77.69 112 HIS A O 1
ATOM 909 N N . LEU A 1 113 ? -12.803 -17.977 -7.108 1.00 82.75 113 LEU A N 1
ATOM 910 C CA . LEU A 1 113 ? -12.112 -17.459 -5.935 1.00 82.75 113 LEU A CA 1
ATOM 911 C C . LEU A 1 113 ? -12.434 -18.349 -4.735 1.00 82.75 113 LEU A C 1
ATOM 913 O O . LEU A 1 113 ? -13.597 -18.537 -4.393 1.00 82.75 113 LEU A O 1
ATOM 917 N N . PHE A 1 114 ? -11.402 -18.887 -4.095 1.00 89.06 114 PHE A N 1
ATOM 918 C CA . PHE A 1 114 ? -11.535 -19.808 -2.970 1.00 89.06 114 PHE A CA 1
ATOM 919 C C . PHE A 1 114 ? -10.360 -19.657 -2.005 1.00 89.06 114 PHE A C 1
ATOM 921 O O . PHE A 1 114 ? -9.279 -19.195 -2.377 1.00 89.06 114 PHE A O 1
ATOM 928 N N . VAL A 1 115 ? -10.572 -20.084 -0.766 1.00 89.56 115 VAL A N 1
ATOM 929 C CA . VAL A 1 115 ? -9.569 -20.130 0.300 1.00 89.56 115 VAL A CA 1
ATOM 930 C C . VAL A 1 115 ? -9.582 -21.505 0.954 1.00 89.56 115 VAL A C 1
ATOM 932 O O . VAL A 1 115 ? -10.592 -22.206 0.942 1.00 89.56 115 VAL A O 1
ATOM 935 N N . LYS A 1 116 ? -8.454 -21.925 1.527 1.00 92.75 116 LYS A N 1
ATOM 936 C CA . LYS A 1 116 ? -8.393 -23.176 2.292 1.00 92.75 116 LYS A CA 1
ATOM 937 C C . LYS A 1 116 ? -9.282 -23.045 3.531 1.00 92.75 116 LYS A C 1
ATOM 939 O O . LYS A 1 116 ? -9.119 -22.096 4.292 1.00 92.75 116 LYS A O 1
ATOM 944 N N . ALA A 1 117 ? -10.175 -24.004 3.768 1.00 92.69 117 ALA A N 1
ATOM 945 C CA . ALA A 1 117 ? -11.120 -23.942 4.886 1.00 92.69 117 ALA A CA 1
ATOM 946 C C . ALA A 1 117 ? -10.395 -23.865 6.245 1.00 92.69 117 ALA A C 1
ATOM 948 O O . ALA A 1 117 ? -10.748 -23.067 7.106 1.00 92.69 117 ALA A O 1
ATOM 949 N N . SER A 1 118 ? -9.277 -24.586 6.389 1.00 92.25 118 SER A N 1
ATOM 950 C CA . SER A 1 118 ? -8.445 -24.524 7.598 1.00 92.25 118 SER A CA 1
ATOM 951 C C . SER A 1 118 ? -7.747 -23.175 7.818 1.00 92.25 118 SER A C 1
ATOM 953 O O . SER A 1 118 ? -7.280 -22.925 8.923 1.00 92.25 118 SER A O 1
ATOM 955 N N . SER A 1 119 ? -7.606 -22.342 6.779 1.00 86.81 119 SER A N 1
ATOM 956 C CA . SER A 1 119 ? -7.086 -20.975 6.920 1.00 86.81 119 SER A CA 1
ATOM 957 C C . SER A 1 119 ? -8.153 -20.026 7.461 1.00 86.81 119 SER A C 1
ATOM 959 O O . SER A 1 119 ? -7.802 -19.064 8.132 1.00 86.81 119 SER A O 1
ATOM 961 N N . VAL A 1 120 ? -9.438 -20.303 7.198 1.00 88.94 120 VAL A N 1
ATOM 962 C CA . VAL A 1 120 ? -10.560 -19.563 7.795 1.00 88.94 120 VAL A CA 1
ATOM 963 C C . VAL A 1 120 ? -10.614 -19.855 9.293 1.00 88.94 120 VAL A C 1
ATOM 965 O O . VAL A 1 120 ? -10.562 -18.925 10.093 1.00 88.94 120 VAL A O 1
ATOM 968 N N . HIS A 1 121 ? -10.658 -21.138 9.671 1.00 92.62 121 HIS A N 1
ATOM 969 C CA . HIS A 1 121 ? -10.615 -21.573 11.067 1.00 92.62 121 HIS A CA 1
ATOM 970 C C . HIS A 1 121 ? -10.163 -23.036 11.191 1.00 92.62 121 HIS A C 1
ATOM 972 O O . HIS A 1 121 ? -10.489 -23.872 10.345 1.00 92.62 121 HIS A O 1
ATOM 978 N N . ARG A 1 122 ? -9.461 -23.391 12.280 1.00 91.81 122 ARG A N 1
ATOM 979 C CA . ARG A 1 122 ? -8.989 -24.772 12.526 1.00 91.81 122 ARG A CA 1
ATOM 980 C C . ARG A 1 122 ? -10.145 -25.779 12.554 1.00 91.81 122 ARG A C 1
ATOM 982 O O . ARG A 1 122 ? -10.004 -26.886 12.032 1.00 91.81 122 ARG A O 1
ATOM 989 N N . GLY A 1 123 ? -11.283 -25.395 13.133 1.00 92.50 123 GLY A N 1
ATOM 990 C CA . GLY A 1 123 ? -12.505 -26.210 13.190 1.00 92.50 123 GLY A CA 1
ATOM 991 C C . GLY A 1 123 ? -13.087 -26.557 11.816 1.00 92.50 123 GLY A C 1
ATOM 992 O O . GLY A 1 123 ? -13.701 -27.602 11.672 1.00 92.50 123 GLY A O 1
ATOM 993 N N . LEU A 1 124 ? -12.799 -25.752 10.787 1.00 94.88 124 LEU A N 1
ATOM 994 C CA . LEU A 1 124 ? -13.258 -25.970 9.411 1.00 94.88 124 LEU A CA 1
ATOM 995 C C . LEU A 1 124 ? -12.273 -26.807 8.571 1.00 94.88 124 LEU A C 1
ATOM 997 O O . LEU A 1 124 ? -12.392 -26.895 7.350 1.00 94.88 124 LEU A O 1
ATOM 1001 N N . SER A 1 125 ? -11.250 -27.405 9.189 1.00 94.50 125 SER A N 1
ATOM 1002 C CA . SER A 1 125 ? -10.366 -28.338 8.484 1.00 94.50 125 SER A CA 1
ATOM 1003 C C . SER A 1 125 ? -11.104 -29.626 8.105 1.00 94.50 125 SER A C 1
ATOM 1005 O O . SER A 1 125 ? -12.019 -30.045 8.807 1.00 94.50 125 SER A O 1
ATOM 1007 N N . LYS A 1 126 ? -10.668 -30.284 7.020 1.00 94.50 126 LYS A N 1
ATOM 1008 C CA . LYS A 1 126 ? -11.265 -31.545 6.549 1.00 94.50 126 LYS A CA 1
ATOM 1009 C C . LYS A 1 126 ? -11.354 -32.590 7.664 1.00 94.50 126 LYS A C 1
ATOM 1011 O O . LYS A 1 126 ? -12.434 -33.094 7.919 1.00 94.50 126 LYS A O 1
ATOM 1016 N N . ALA A 1 127 ? -10.251 -32.825 8.375 1.00 93.88 127 ALA A N 1
ATOM 1017 C CA . ALA A 1 127 ? -10.199 -33.795 9.464 1.00 93.88 127 ALA A CA 1
ATOM 1018 C C . ALA A 1 127 ? -11.172 -33.467 10.611 1.00 93.88 127 ALA A C 1
ATOM 1020 O O . ALA A 1 127 ? -11.843 -34.361 11.111 1.00 93.88 127 ALA A O 1
ATOM 1021 N N . ASN A 1 128 ? -11.281 -32.196 11.015 1.00 94.50 128 ASN A N 1
ATOM 1022 C CA . ASN A 1 128 ? -12.192 -31.811 12.098 1.00 94.50 128 ASN A CA 1
ATOM 1023 C C . ASN A 1 128 ? -13.661 -31.894 11.675 1.00 94.50 128 ASN A C 1
ATOM 1025 O O . ASN A 1 128 ? -14.483 -32.376 12.450 1.00 94.50 128 ASN A O 1
ATOM 1029 N N . LEU A 1 129 ? -13.982 -31.457 10.454 1.00 94.62 129 LEU A N 1
ATOM 1030 C CA . LEU A 1 129 ? -15.341 -31.541 9.930 1.00 94.62 129 LEU A CA 1
ATOM 1031 C C . LEU A 1 129 ? -15.762 -32.991 9.698 1.00 94.62 129 LEU A C 1
ATOM 1033 O O . LEU A 1 129 ? -16.860 -33.353 10.092 1.00 94.62 129 LEU A O 1
ATOM 1037 N N . GLU A 1 130 ? -14.895 -33.841 9.145 1.00 95.12 130 GLU A N 1
ATOM 1038 C CA . GLU A 1 130 ? -15.221 -35.257 8.935 1.00 95.12 130 GLU A CA 1
ATOM 1039 C C . GLU A 1 130 ? -15.312 -36.039 10.248 1.00 95.12 130 GLU A C 1
ATOM 1041 O O . GLU A 1 130 ? -16.163 -36.914 10.381 1.00 95.12 130 GLU A O 1
ATOM 1046 N N . LYS A 1 131 ? -14.512 -35.678 11.261 1.00 93.56 131 LYS A N 1
ATOM 1047 C CA . LYS A 1 131 ? -14.657 -36.226 12.616 1.00 93.56 131 LYS A CA 1
ATOM 1048 C C . LYS A 1 131 ? -16.011 -35.872 13.243 1.00 93.56 131 LYS A C 1
ATOM 1050 O O . LYS A 1 131 ? -16.514 -36.642 14.052 1.00 93.56 131 LYS A O 1
ATOM 1055 N N . ARG A 1 132 ? -16.579 -34.708 12.906 1.00 92.50 132 ARG A N 1
ATOM 1056 C CA . ARG A 1 132 ? -17.825 -34.202 13.501 1.00 92.50 132 ARG A CA 1
ATOM 1057 C C . ARG A 1 132 ? -19.081 -34.584 12.720 1.00 92.50 132 ARG A C 1
ATOM 1059 O O . ARG A 1 132 ? -20.076 -34.934 13.334 1.00 92.50 132 ARG A O 1
ATOM 1066 N N . LEU A 1 133 ? -19.031 -34.485 11.396 1.00 92.06 133 LEU A N 1
ATOM 1067 C CA . LEU A 1 133 ? -20.175 -34.613 10.486 1.00 92.06 133 LEU A CA 1
ATOM 1068 C C . LEU A 1 133 ? -20.112 -35.899 9.640 1.00 92.06 133 LEU A C 1
ATOM 1070 O O . LEU A 1 133 ? -20.961 -36.121 8.778 1.00 92.06 133 LEU A O 1
ATOM 1074 N N . GLY A 1 134 ? -19.083 -36.731 9.836 1.00 92.19 134 GLY A N 1
ATOM 1075 C CA . GLY A 1 134 ? -18.798 -37.891 8.994 1.00 92.19 134 GLY A CA 1
ATOM 1076 C C . GLY A 1 134 ? -18.181 -37.515 7.643 1.00 92.19 134 GLY A C 1
ATOM 1077 O O . GLY A 1 134 ? -17.878 -36.351 7.371 1.00 92.19 134 GLY A O 1
ATOM 1078 N N . ALA A 1 135 ? -17.991 -38.507 6.769 1.00 93.19 135 ALA A N 1
ATOM 1079 C CA . ALA A 1 135 ? -17.378 -38.313 5.453 1.00 93.19 135 ALA A CA 1
ATOM 1080 C C . ALA A 1 135 ? -18.058 -37.188 4.651 1.00 93.19 135 ALA A C 1
ATOM 1082 O O . ALA A 1 135 ? -19.284 -37.062 4.660 1.00 93.19 135 ALA A O 1
ATOM 1083 N N . PHE A 1 136 ? -17.260 -36.381 3.944 1.00 93.69 136 PHE A N 1
ATOM 1084 C CA . PHE A 1 136 ? -17.761 -35.219 3.212 1.00 93.69 136 PHE A CA 1
ATOM 1085 C C . PHE A 1 136 ? -18.906 -35.571 2.249 1.00 93.69 136 PHE A C 1
ATOM 1087 O O . PHE A 1 136 ? -18.733 -36.369 1.325 1.00 93.69 136 PHE A O 1
ATOM 1094 N N . ARG A 1 137 ? -20.053 -34.896 2.403 1.00 91.88 137 ARG A N 1
ATOM 1095 C CA . ARG A 1 137 ? -21.189 -34.976 1.472 1.00 91.88 137 ARG A CA 1
ATOM 1096 C C . ARG A 1 137 ? -21.348 -33.661 0.719 1.00 91.88 137 ARG A C 1
ATOM 1098 O O . ARG A 1 137 ? -21.453 -32.591 1.318 1.00 91.88 137 ARG A O 1
ATOM 1105 N N . LYS A 1 138 ? -21.387 -33.728 -0.614 1.00 88.75 138 LYS A N 1
ATOM 1106 C CA . LYS A 1 138 ? -21.698 -32.566 -1.455 1.00 88.75 138 LYS A CA 1
ATOM 1107 C C . LYS A 1 138 ? -23.200 -32.292 -1.378 1.00 88.75 138 LYS A C 1
ATOM 1109 O O . LYS A 1 138 ? -23.990 -33.170 -1.713 1.00 88.75 138 LYS A O 1
ATOM 1114 N N . SER A 1 139 ? -23.591 -31.086 -0.978 1.00 84.56 139 SER A N 1
ATOM 1115 C CA . SER A 1 139 ? -25.005 -30.708 -0.980 1.00 84.56 139 SER A CA 1
ATOM 1116 C C . SER A 1 139 ? -25.505 -30.392 -2.393 1.00 84.56 139 SER A C 1
ATOM 1118 O O . SER A 1 139 ? -24.766 -29.861 -3.228 1.00 84.56 139 SER A O 1
ATOM 1120 N N . ARG A 1 140 ? -26.775 -30.724 -2.649 1.00 79.31 140 ARG A N 1
ATOM 1121 C CA . ARG A 1 140 ? -27.539 -30.309 -3.839 1.00 79.31 140 ARG A CA 1
ATOM 1122 C C . ARG A 1 140 ? -28.456 -29.112 -3.548 1.00 79.31 140 ARG A C 1
ATOM 1124 O O . ARG A 1 140 ? -29.136 -28.629 -4.449 1.00 79.31 140 ARG A O 1
ATOM 1131 N N . VAL A 1 141 ? -28.477 -28.631 -2.303 1.00 77.19 141 VAL A N 1
ATOM 1132 C CA . VAL A 1 141 ? -29.373 -27.561 -1.862 1.00 77.19 141 VAL A CA 1
ATOM 1133 C C . VAL A 1 141 ? -28.920 -26.228 -2.444 1.00 77.19 141 VAL A C 1
ATOM 1135 O O . VAL A 1 141 ? -27.790 -25.775 -2.241 1.00 77.19 141 VAL A O 1
ATOM 1138 N N . THR A 1 142 ? -29.836 -25.568 -3.147 1.00 76.75 142 THR A N 1
ATOM 1139 C CA . THR A 1 142 ? -29.615 -24.227 -3.686 1.00 76.75 142 THR A CA 1
ATOM 1140 C C . THR A 1 142 ? -30.257 -23.206 -2.758 1.00 76.75 142 THR A C 1
ATOM 1142 O O . THR A 1 142 ? -31.456 -22.967 -2.812 1.00 76.75 142 THR A O 1
ATOM 1145 N N . VAL A 1 143 ? -29.446 -22.600 -1.891 1.00 85.88 143 VAL A N 1
ATOM 1146 C CA . VAL A 1 143 ? -29.876 -21.487 -1.031 1.00 85.88 143 VAL A CA 1
ATOM 1147 C C . VAL A 1 143 ? -29.686 -20.160 -1.763 1.00 85.88 143 VAL A C 1
ATOM 1149 O O . VAL A 1 143 ? -28.618 -19.919 -2.341 1.00 85.88 143 VAL A O 1
ATOM 1152 N N . LYS A 1 144 ? -30.707 -19.294 -1.724 1.00 85.62 144 LYS A N 1
ATOM 1153 C CA . LYS A 1 144 ? -30.619 -17.908 -2.200 1.00 85.62 144 LYS A CA 1
ATOM 1154 C C . LYS A 1 144 ? -29.706 -17.120 -1.259 1.00 85.62 144 LYS A C 1
ATOM 1156 O O . LYS A 1 144 ? -29.957 -17.056 -0.062 1.00 85.62 144 LYS A O 1
ATOM 1161 N N . ALA A 1 145 ? -28.648 -16.532 -1.807 1.00 86.31 145 ALA A N 1
ATOM 1162 C CA . ALA A 1 145 ? -27.694 -15.766 -1.018 1.00 86.31 145 ALA A CA 1
ATOM 1163 C C . ALA A 1 145 ? -28.351 -14.511 -0.418 1.00 86.31 145 ALA A C 1
ATOM 1165 O O . ALA A 1 145 ? -28.948 -13.715 -1.144 1.00 86.31 145 ALA A O 1
ATOM 1166 N N . VAL A 1 146 ? -28.209 -14.346 0.896 1.00 87.38 146 VAL A N 1
ATOM 1167 C CA . VAL A 1 146 ? -28.609 -13.159 1.666 1.00 87.38 146 VAL A CA 1
ATOM 1168 C C . VAL A 1 146 ? -27.486 -12.124 1.636 1.00 87.38 146 VAL A C 1
ATOM 1170 O O . VAL A 1 146 ? -27.718 -10.943 1.388 1.00 87.38 146 VAL A O 1
ATOM 1173 N N . LYS A 1 147 ? -26.247 -12.584 1.822 1.00 83.88 147 LYS A N 1
ATOM 1174 C CA . LYS A 1 147 ? -25.020 -11.793 1.713 1.00 83.88 147 LYS A CA 1
ATOM 1175 C C . LYS A 1 147 ? -24.114 -12.419 0.658 1.00 83.88 147 LYS A C 1
ATOM 1177 O O . LYS A 1 147 ? -24.205 -13.604 0.362 1.00 83.88 147 LYS A O 1
ATOM 1182 N N . GLN A 1 148 ? -23.236 -11.626 0.060 1.00 83.38 148 GLN A N 1
ATOM 1183 C CA . GLN A 1 148 ? -22.271 -12.134 -0.913 1.00 83.38 148 GLN A CA 1
ATOM 1184 C C . GLN A 1 148 ? -20.989 -11.316 -0.876 1.00 83.38 148 GLN A C 1
ATOM 1186 O O . GLN A 1 148 ? -21.026 -10.097 -0.695 1.00 83.38 148 GLN A O 1
ATOM 1191 N N . PHE A 1 149 ? -19.862 -11.979 -1.125 1.00 76.75 149 PHE A N 1
ATOM 1192 C CA . PHE A 1 149 ? -18.575 -11.313 -1.247 1.00 76.75 149 PHE A CA 1
ATOM 1193 C C . PHE A 1 149 ? -18.564 -10.416 -2.496 1.00 76.75 149 PHE A C 1
ATOM 1195 O O . PHE A 1 149 ? -18.308 -10.848 -3.624 1.00 76.75 149 PHE A O 1
ATOM 1202 N N . ALA A 1 150 ? -18.861 -9.131 -2.335 1.00 64.50 150 ALA A N 1
ATOM 1203 C CA . ALA A 1 150 ? -18.820 -8.155 -3.416 1.00 64.50 150 ALA A CA 1
ATOM 1204 C C . ALA A 1 150 ? -17.480 -7.412 -3.423 1.00 64.50 150 ALA A C 1
ATOM 1206 O O . ALA A 1 150 ? -16.915 -7.107 -2.377 1.00 64.50 150 ALA A O 1
ATOM 1207 N N . LYS A 1 151 ? -16.978 -7.067 -4.619 1.00 58.06 151 LYS A N 1
ATOM 1208 C CA . LYS A 1 151 ? -15.987 -5.987 -4.703 1.00 58.06 151 LYS A CA 1
ATOM 1209 C C . LYS A 1 151 ? -16.654 -4.742 -4.129 1.00 58.06 151 LYS A C 1
ATOM 1211 O O . LYS A 1 151 ? -17.773 -4.436 -4.536 1.00 58.06 151 LYS A O 1
ATOM 1216 N N . ILE A 1 152 ? -15.978 -4.057 -3.210 1.00 55.91 152 ILE A N 1
ATOM 1217 C CA . ILE A 1 152 ? -16.428 -2.777 -2.662 1.00 55.91 152 ILE A CA 1
ATOM 1218 C C . ILE A 1 152 ? -16.671 -1.839 -3.854 1.00 55.91 152 ILE A C 1
ATOM 1220 O O . ILE A 1 152 ? -15.721 -1.357 -4.468 1.00 55.91 152 ILE A O 1
ATOM 1224 N N . LYS A 1 153 ? -17.940 -1.628 -4.222 1.00 54.12 153 LYS A N 1
ATOM 1225 C CA . LYS A 1 153 ? -18.352 -0.617 -5.201 1.00 54.12 153 LYS A CA 1
ATOM 1226 C C . LYS A 1 153 ? -18.343 0.739 -4.500 1.00 54.12 153 LYS A C 1
ATOM 1228 O O . LYS A 1 153 ? -19.389 1.315 -4.230 1.00 54.12 153 LYS A O 1
ATOM 1233 N N . SER A 1 154 ? -17.165 1.203 -4.096 1.00 68.50 154 SER A N 1
ATOM 1234 C CA . SER A 1 154 ? -17.007 2.593 -3.683 1.00 68.50 154 SER A CA 1
ATOM 1235 C C . SER A 1 154 ? -16.658 3.417 -4.917 1.00 68.50 154 SER A C 1
ATOM 1237 O O . SER A 1 154 ? -15.858 2.990 -5.752 1.00 68.50 154 SER A O 1
ATOM 1239 N N . SER A 1 155 ? -17.203 4.628 -5.009 1.00 81.81 155 SER A N 1
ATOM 1240 C CA . SER A 1 155 ? -16.791 5.613 -6.020 1.00 81.81 155 SER A CA 1
ATOM 1241 C C . SER A 1 155 ? -15.267 5.823 -6.018 1.00 81.81 155 SER A C 1
ATOM 1243 O O . SER A 1 155 ? -14.647 6.010 -7.062 1.00 81.81 155 SER A O 1
ATOM 1245 N N . LEU A 1 156 ? -14.633 5.705 -4.844 1.00 83.62 156 LEU A N 1
ATOM 1246 C CA . LEU A 1 156 ? -13.179 5.730 -4.674 1.00 83.62 156 LEU A CA 1
ATOM 1247 C C . LEU A 1 156 ? -12.471 4.601 -5.432 1.00 83.62 156 LEU A C 1
ATOM 1249 O O . LEU A 1 156 ? -11.445 4.857 -6.063 1.00 83.62 156 LEU A O 1
ATOM 1253 N N . TRP A 1 157 ? -12.999 3.377 -5.383 1.00 80.56 157 TRP A N 1
ATOM 1254 C CA . TRP A 1 157 ? -12.437 2.241 -6.105 1.00 80.56 157 TRP A CA 1
ATOM 1255 C C . TRP A 1 157 ? -12.602 2.394 -7.619 1.00 80.56 157 TRP A C 1
ATOM 1257 O O . TRP A 1 157 ? -11.649 2.169 -8.361 1.00 80.56 157 TRP A O 1
ATOM 1267 N N . GLU A 1 158 ? -13.767 2.839 -8.085 1.00 83.25 158 GLU A N 1
ATOM 1268 C CA . GLU A 1 158 ? -14.010 3.080 -9.513 1.00 83.25 158 GLU A CA 1
ATOM 1269 C C . GLU A 1 158 ? -13.079 4.164 -10.071 1.00 83.25 158 GLU A C 1
ATOM 1271 O O . GLU A 1 158 ? -12.441 3.968 -11.108 1.00 83.25 158 GLU A O 1
ATOM 1276 N N . ASN A 1 159 ? -12.919 5.271 -9.340 1.00 88.56 159 ASN A N 1
ATOM 1277 C CA . ASN A 1 159 ? -11.984 6.338 -9.697 1.00 88.56 159 ASN A CA 1
ATOM 1278 C C . ASN A 1 159 ? -10.535 5.836 -9.728 1.00 88.56 159 ASN A C 1
ATOM 1280 O O . ASN A 1 159 ? -9.802 6.118 -10.674 1.00 88.56 159 ASN A O 1
ATOM 1284 N N . TYR A 1 160 ? -10.129 5.032 -8.740 1.00 85.88 160 TYR A N 1
ATOM 1285 C CA . TYR A 1 160 ? -8.812 4.395 -8.742 1.00 85.88 160 TYR A CA 1
ATOM 1286 C C . TYR A 1 160 ? -8.604 3.511 -9.979 1.00 85.88 160 TYR A C 1
ATOM 1288 O O . TYR A 1 160 ? -7.560 3.590 -10.631 1.00 85.88 160 TYR A O 1
ATOM 1296 N N . GLN A 1 161 ? -9.595 2.687 -10.334 1.00 82.00 161 GLN A N 1
ATOM 1297 C CA . GLN A 1 161 ? -9.504 1.821 -11.507 1.00 82.00 161 GLN A CA 1
ATOM 1298 C C . GLN A 1 161 ? -9.340 2.623 -12.799 1.00 82.00 161 GLN A C 1
ATOM 1300 O O . GLN A 1 161 ? -8.482 2.258 -13.606 1.00 82.00 161 GLN A O 1
ATOM 1305 N N . LYS A 1 162 ? -10.095 3.718 -12.966 1.00 89.62 162 LYS A N 1
ATOM 1306 C CA . LYS A 1 162 ? -9.967 4.623 -14.120 1.00 89.62 162 LYS A CA 1
ATOM 1307 C C . LYS A 1 162 ? -8.555 5.203 -14.220 1.00 89.62 162 LYS A C 1
ATOM 1309 O O . LYS A 1 162 ? -7.894 5.006 -15.236 1.00 89.62 162 LYS A O 1
ATOM 1314 N N . ILE A 1 163 ? -8.031 5.771 -13.128 1.00 90.00 163 ILE A N 1
ATOM 1315 C CA . ILE A 1 163 ? -6.676 6.354 -13.098 1.00 90.00 163 ILE A CA 1
ATOM 1316 C C . ILE A 1 163 ? -5.605 5.312 -13.460 1.00 90.00 163 ILE A C 1
ATOM 1318 O O . ILE A 1 163 ? -4.669 5.590 -14.213 1.00 90.00 163 ILE A O 1
ATOM 1322 N N . ILE A 1 164 ? -5.718 4.087 -12.936 1.00 85.88 164 ILE A N 1
ATOM 1323 C CA . ILE A 1 164 ? -4.762 3.015 -13.240 1.00 85.88 164 ILE A CA 1
ATOM 1324 C C . ILE A 1 164 ? -4.871 2.553 -14.695 1.00 85.88 164 ILE A C 1
ATOM 1326 O O . ILE A 1 164 ? -3.843 2.252 -15.308 1.00 85.88 164 ILE A O 1
ATOM 1330 N N . GLN A 1 165 ? -6.079 2.480 -15.256 1.00 86.75 165 GLN A N 1
ATOM 1331 C CA . GLN A 1 165 ? -6.278 2.148 -16.667 1.00 86.75 165 GLN A CA 1
ATOM 1332 C C . GLN A 1 165 ? -5.676 3.218 -17.581 1.00 86.75 165 GLN A C 1
ATOM 1334 O O . GLN A 1 165 ? -4.902 2.876 -18.476 1.00 86.75 165 GLN A O 1
ATOM 1339 N N . GLU A 1 166 ? -5.940 4.493 -17.303 1.00 93.25 166 GLU A N 1
ATOM 1340 C CA . GLU A 1 166 ? -5.376 5.628 -18.038 1.00 93.25 166 GLU A CA 1
ATOM 1341 C C . GLU A 1 166 ? -3.847 5.627 -17.978 1.00 93.25 166 GLU A C 1
ATOM 1343 O O . GLU A 1 166 ? -3.190 5.639 -19.017 1.00 93.25 166 GLU A O 1
ATOM 1348 N N . ARG A 1 167 ? -3.251 5.491 -16.784 1.00 91.94 167 ARG A N 1
ATOM 1349 C CA . ARG A 1 167 ? -1.786 5.403 -16.634 1.00 91.94 167 ARG A CA 1
ATOM 1350 C C . ARG A 1 167 ? -1.187 4.227 -17.400 1.00 91.94 167 ARG A C 1
ATOM 1352 O O . ARG A 1 167 ? -0.133 4.372 -18.017 1.00 91.94 167 ARG A O 1
ATOM 1359 N N . LYS A 1 168 ? -1.838 3.057 -17.391 1.00 83.69 168 LYS A N 1
ATOM 1360 C CA . LYS A 1 168 ? -1.389 1.895 -18.180 1.00 83.69 168 LYS A CA 1
ATOM 1361 C C . LYS A 1 168 ? -1.435 2.187 -19.679 1.00 83.69 168 LYS A C 1
ATOM 1363 O O . LYS A 1 168 ? -0.463 1.885 -20.369 1.00 83.69 168 LYS A O 1
ATOM 1368 N N . ALA A 1 169 ? -2.525 2.782 -20.161 1.00 93.69 169 ALA A N 1
ATOM 1369 C CA . ALA A 1 169 ? -2.688 3.139 -21.566 1.00 93.69 169 ALA A CA 1
ATOM 1370 C C . ALA A 1 169 ? -1.648 4.182 -22.002 1.00 93.69 169 ALA A C 1
ATOM 1372 O O . ALA A 1 169 ? -0.948 3.974 -22.993 1.00 93.69 169 ALA A O 1
ATOM 1373 N N . THR A 1 170 ? -1.471 5.252 -21.225 1.00 95.38 170 THR A N 1
ATOM 1374 C CA . THR A 1 170 ? -0.464 6.294 -21.471 1.00 95.38 170 THR A CA 1
ATOM 1375 C C . THR A 1 170 ? 0.943 5.712 -21.478 1.00 95.38 170 THR A C 1
ATOM 1377 O O . THR A 1 170 ? 1.704 5.943 -22.415 1.00 95.38 170 THR A O 1
ATOM 1380 N N . LYS A 1 171 ? 1.284 4.870 -20.496 1.00 92.75 171 LYS A N 1
ATOM 1381 C CA . LYS A 1 171 ? 2.582 4.190 -20.455 1.00 92.75 171 LYS A CA 1
ATOM 1382 C C . LYS A 1 171 ? 2.825 3.324 -21.690 1.00 92.75 171 LYS A C 1
ATOM 1384 O O . LYS A 1 171 ? 3.917 3.367 -22.250 1.00 92.75 171 LYS A O 1
ATOM 1389 N N . ALA A 1 172 ? 1.830 2.544 -22.111 1.00 94.12 172 ALA A N 1
ATOM 1390 C CA . ALA A 1 172 ? 1.939 1.705 -23.300 1.00 94.12 172 ALA A CA 1
AT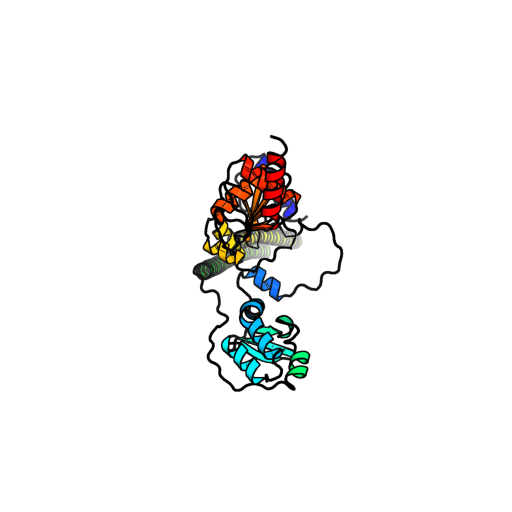OM 1391 C C . ALA A 1 172 ? 2.172 2.550 -24.564 1.00 94.12 172 ALA A C 1
ATOM 1393 O O . ALA A 1 172 ? 3.068 2.235 -25.345 1.00 94.12 172 ALA A O 1
ATOM 1394 N N . LYS A 1 173 ? 1.436 3.661 -24.718 1.00 97.69 173 LYS A N 1
ATOM 1395 C CA . LYS A 1 173 ? 1.617 4.615 -25.824 1.00 97.69 173 LYS A CA 1
ATOM 1396 C C . LYS A 1 173 ? 3.020 5.232 -25.829 1.00 97.69 173 LYS A C 1
ATOM 1398 O O . LYS A 1 173 ? 3.687 5.204 -26.860 1.00 97.69 173 LYS A O 1
ATOM 1403 N N . LEU A 1 174 ? 3.499 5.723 -24.683 1.00 97.38 174 LEU A N 1
ATOM 1404 C CA . LEU A 1 174 ? 4.830 6.334 -24.560 1.00 97.38 174 LEU A CA 1
ATOM 1405 C C . LEU A 1 174 ? 5.958 5.342 -24.870 1.00 97.38 174 LEU A C 1
ATOM 1407 O O . LEU A 1 174 ? 6.899 5.683 -25.583 1.00 97.38 174 LEU A O 1
ATOM 1411 N N . LEU A 1 175 ? 5.854 4.100 -24.386 1.00 96.31 175 LEU A N 1
ATOM 1412 C CA . LEU A 1 175 ? 6.832 3.051 -24.690 1.00 96.31 175 LEU A CA 1
ATOM 1413 C C . LEU A 1 175 ? 6.793 2.623 -26.164 1.00 96.31 175 LEU A C 1
ATOM 1415 O O . LEU A 1 175 ? 7.834 2.302 -26.731 1.00 96.31 175 LEU A O 1
ATOM 1419 N N . ALA A 1 176 ? 5.620 2.625 -26.802 1.00 97.62 176 ALA A N 1
ATOM 1420 C CA . ALA A 1 176 ? 5.505 2.341 -28.231 1.00 97.62 176 ALA A CA 1
ATOM 1421 C C . ALA A 1 176 ? 6.159 3.442 -29.083 1.00 97.62 176 ALA A C 1
ATOM 1423 O O . ALA A 1 176 ? 6.894 3.131 -30.023 1.00 97.62 176 ALA A O 1
ATOM 1424 N N . LEU A 1 177 ? 5.944 4.712 -28.723 1.00 97.38 177 LEU A N 1
ATOM 1425 C CA . LEU A 1 177 ? 6.577 5.853 -29.385 1.00 97.38 177 LEU A CA 1
ATOM 1426 C C . LEU A 1 177 ? 8.102 5.830 -29.202 1.00 97.38 177 LEU A C 1
ATOM 1428 O O . LEU A 1 177 ? 8.832 5.913 -30.187 1.00 97.38 177 LEU A O 1
ATOM 1432 N N . GLU A 1 178 ? 8.575 5.609 -27.969 1.00 96.94 178 GLU A N 1
ATOM 1433 C CA . GLU A 1 178 ? 10.003 5.427 -27.668 1.00 96.94 178 GLU A CA 1
ATOM 1434 C C . GLU A 1 178 ? 10.612 4.294 -28.496 1.00 96.94 178 GLU A C 1
ATOM 1436 O O . GLU A 1 178 ? 11.682 4.464 -29.080 1.00 96.94 178 GLU A O 1
ATOM 1441 N N . LYS A 1 179 ? 9.924 3.149 -28.596 1.00 97.06 179 LYS A N 1
ATOM 1442 C CA . LYS A 1 179 ? 10.392 2.009 -29.389 1.00 97.06 179 LYS A CA 1
ATOM 1443 C C . LYS A 1 179 ? 10.525 2.383 -30.862 1.00 97.06 179 LYS A C 1
ATOM 1445 O O . LYS A 1 179 ? 11.527 2.013 -31.471 1.00 97.06 179 LYS A O 1
ATOM 1450 N N . LYS A 1 180 ? 9.547 3.096 -31.431 1.00 97.75 180 LYS A N 1
ATOM 1451 C CA . LYS A 1 180 ? 9.576 3.534 -32.836 1.00 97.75 180 LYS A CA 1
ATOM 1452 C C . LYS A 1 180 ? 10.764 4.462 -33.098 1.00 97.75 180 LYS A C 1
ATOM 1454 O O . LYS A 1 180 ? 11.535 4.211 -34.019 1.00 97.75 180 LYS A O 1
ATOM 1459 N N . GLU A 1 181 ? 10.945 5.472 -32.253 1.00 96.94 181 GLU A N 1
ATOM 1460 C CA . GLU A 1 181 ? 12.048 6.437 -32.338 1.00 96.94 181 GLU A CA 1
ATOM 1461 C C . GLU A 1 181 ? 13.415 5.752 -32.212 1.00 96.94 181 GLU A C 1
ATOM 1463 O O . GLU A 1 181 ? 14.302 5.950 -33.041 1.00 96.94 181 GLU A O 1
ATOM 1468 N N . ARG A 1 182 ? 13.562 4.851 -31.234 1.00 97.00 182 ARG A N 1
ATOM 1469 C CA . ARG A 1 182 ? 14.787 4.070 -31.032 1.00 97.00 182 ARG A CA 1
ATOM 1470 C C . ARG A 1 182 ? 15.127 3.193 -32.230 1.00 97.00 182 ARG A C 1
ATOM 1472 O O . ARG A 1 182 ? 16.297 3.085 -32.588 1.00 97.00 182 ARG A O 1
ATOM 1479 N N . MET A 1 183 ? 14.129 2.540 -32.826 1.00 97.12 183 MET A N 1
ATOM 1480 C CA . MET A 1 183 ? 14.333 1.706 -34.012 1.00 97.12 183 MET A CA 1
ATOM 1481 C C . MET A 1 183 ? 14.734 2.549 -35.224 1.00 97.12 183 MET A C 1
ATOM 1483 O O . MET A 1 183 ? 15.649 2.152 -35.938 1.00 97.12 183 MET A O 1
ATOM 1487 N N . ALA A 1 184 ? 14.110 3.715 -35.418 1.00 97.50 184 ALA A N 1
ATOM 1488 C CA . ALA A 1 184 ? 14.447 4.633 -36.504 1.00 97.50 184 ALA A CA 1
ATOM 1489 C C . ALA A 1 184 ? 15.881 5.172 -36.374 1.00 97.50 184 ALA A C 1
ATOM 1491 O O . ALA A 1 184 ? 16.658 5.071 -37.322 1.00 97.50 184 ALA A O 1
ATOM 1492 N N . LEU A 1 185 ? 16.272 5.655 -35.189 1.00 96.75 185 LEU A N 1
ATOM 1493 C CA . LEU A 1 185 ? 17.636 6.145 -34.952 1.00 96.75 185 LEU A CA 1
ATOM 1494 C C . LEU A 1 185 ? 18.673 5.028 -35.077 1.00 96.75 185 LEU A C 1
ATOM 1496 O O . LEU A 1 185 ? 19.713 5.221 -35.701 1.00 96.75 185 LEU A O 1
ATOM 1500 N N . ARG A 1 186 ? 18.374 3.829 -34.560 1.00 96.69 186 ARG A N 1
ATOM 1501 C CA . ARG A 1 186 ? 19.254 2.667 -34.736 1.00 96.69 186 ARG A CA 1
ATOM 1502 C C . ARG A 1 186 ? 19.421 2.318 -36.214 1.00 96.69 186 ARG A C 1
ATOM 1504 O O . ARG A 1 186 ? 20.546 2.107 -36.643 1.00 96.69 186 ARG A O 1
ATOM 1511 N N . ALA A 1 187 ? 18.336 2.280 -36.988 1.00 96.94 187 ALA A N 1
ATOM 1512 C CA . ALA A 1 187 ? 18.402 2.030 -38.426 1.00 96.94 187 ALA A CA 1
ATOM 1513 C C . ALA A 1 187 ? 19.214 3.112 -39.161 1.00 96.94 187 ALA A C 1
ATOM 1515 O O . ALA A 1 187 ? 19.999 2.778 -40.042 1.00 96.94 187 ALA A O 1
ATOM 1516 N N . GLY A 1 188 ? 19.097 4.382 -38.758 1.00 97.38 188 GLY A N 1
ATOM 1517 C CA . GLY A 1 188 ? 19.918 5.475 -39.287 1.00 97.38 188 GLY A CA 1
ATOM 1518 C C . GLY A 1 188 ? 21.417 5.264 -39.052 1.00 97.38 188 GLY A C 1
ATOM 1519 O O . GLY A 1 188 ? 22.207 5.390 -39.987 1.00 97.38 188 GLY A O 1
ATOM 1520 N N . VAL A 1 189 ? 21.805 4.857 -37.837 1.00 96.38 189 VAL A N 1
ATOM 1521 C CA . VAL A 1 189 ? 23.198 4.497 -37.509 1.00 96.38 189 VAL A CA 1
ATOM 1522 C C . VAL A 1 189 ? 23.674 3.323 -38.373 1.00 96.38 189 VAL A C 1
ATOM 1524 O O . VAL A 1 189 ? 24.758 3.378 -38.950 1.00 96.38 189 VAL A O 1
ATOM 1527 N N . GLU A 1 190 ? 22.858 2.278 -38.518 1.00 94.31 190 GLU A N 1
ATOM 1528 C CA . GLU A 1 190 ? 23.187 1.122 -39.363 1.00 94.31 190 GLU A CA 1
ATOM 1529 C C . GLU A 1 190 ? 23.410 1.514 -40.832 1.00 94.31 190 GLU A C 1
ATOM 1531 O O . GLU A 1 190 ? 24.407 1.113 -41.434 1.00 94.31 190 GLU A O 1
ATOM 1536 N N . LEU A 1 191 ? 22.529 2.346 -41.396 1.00 97.12 191 LEU A N 1
ATOM 1537 C CA . LEU A 1 191 ? 22.639 2.829 -42.774 1.00 97.12 191 LEU A CA 1
ATOM 1538 C C . LEU A 1 191 ? 23.888 3.696 -42.989 1.00 97.12 191 LEU A C 1
ATOM 1540 O O . LEU A 1 191 ? 24.591 3.505 -43.984 1.00 97.12 191 LEU A O 1
ATOM 1544 N N . LYS A 1 192 ? 24.191 4.601 -42.048 1.00 97.06 192 LYS A N 1
ATOM 1545 C CA . LYS A 1 192 ? 25.386 5.462 -42.073 1.00 97.06 192 LYS A CA 1
ATOM 1546 C C . LYS A 1 192 ? 26.665 4.630 -42.188 1.00 97.06 192 LYS A C 1
ATOM 1548 O O . LYS A 1 192 ? 27.407 4.767 -43.159 1.00 97.06 192 LYS A O 1
ATOM 1553 N N . TYR A 1 193 ? 26.882 3.697 -41.261 1.00 95.56 193 TYR A N 1
ATOM 1554 C CA . TYR A 1 193 ? 28.098 2.878 -41.266 1.00 95.56 193 TYR A CA 1
ATOM 1555 C C . TYR A 1 193 ? 28.124 1.849 -42.406 1.00 95.56 193 TYR A C 1
ATOM 1557 O O . TYR A 1 193 ? 29.200 1.523 -42.905 1.00 95.56 193 TYR A O 1
ATOM 1565 N N . ALA A 1 194 ? 26.969 1.360 -42.873 1.00 95.00 194 ALA A N 1
ATOM 1566 C CA . ALA A 1 194 ? 26.908 0.511 -44.065 1.00 95.00 194 ALA A CA 1
ATOM 1567 C C . ALA A 1 194 ? 27.358 1.258 -45.335 1.00 95.00 194 ALA A C 1
ATOM 1569 O O . ALA A 1 194 ? 28.035 0.666 -46.182 1.00 95.00 194 ALA A O 1
ATOM 1570 N N . LYS A 1 195 ? 27.018 2.549 -45.461 1.00 96.31 195 LYS A N 1
ATOM 1571 C CA . LYS A 1 195 ? 27.478 3.413 -46.557 1.00 96.31 195 LYS A CA 1
ATOM 1572 C C . LYS A 1 195 ? 28.993 3.631 -46.494 1.00 96.31 195 LYS A C 1
ATOM 1574 O O . LYS A 1 195 ? 29.676 3.342 -47.474 1.00 96.31 195 LYS A O 1
ATOM 1579 N N . GLU A 1 196 ? 29.523 4.013 -45.332 1.00 93.88 196 GLU A N 1
ATOM 1580 C CA . GLU A 1 196 ? 30.968 4.230 -45.131 1.00 93.88 196 GLU A CA 1
ATOM 1581 C C . GLU A 1 196 ? 31.794 2.955 -45.409 1.00 93.88 196 GLU A C 1
ATOM 1583 O O . GLU A 1 196 ? 32.841 3.000 -46.060 1.00 93.88 196 GLU A O 1
ATOM 1588 N N . LEU A 1 197 ? 31.298 1.782 -44.995 1.00 93.25 197 LEU A N 1
ATOM 1589 C CA . LEU A 1 197 ? 31.936 0.494 -45.296 1.00 93.25 197 LEU A CA 1
ATOM 1590 C C . LEU A 1 197 ? 31.920 0.160 -46.797 1.00 93.25 197 LEU A C 1
ATOM 1592 O O . LEU A 1 197 ? 32.879 -0.429 -47.306 1.00 93.25 197 LEU A O 1
ATOM 1596 N N . ARG A 1 198 ? 30.849 0.523 -47.515 1.00 94.38 198 ARG A N 1
ATOM 1597 C CA . ARG A 1 198 ? 30.737 0.318 -48.968 1.00 94.38 198 ARG A CA 1
ATOM 1598 C C . ARG A 1 198 ? 31.737 1.188 -49.727 1.00 94.38 198 ARG A C 1
ATOM 1600 O O . ARG A 1 198 ? 32.424 0.679 -50.610 1.00 94.38 198 ARG A O 1
ATOM 1607 N N . GLU A 1 199 ? 31.854 2.457 -49.353 1.00 93.19 199 GLU A N 1
ATOM 1608 C CA . GLU A 1 199 ? 32.817 3.401 -49.935 1.00 93.19 199 GLU A CA 1
ATOM 1609 C C . GLU A 1 199 ? 34.264 2.954 -49.678 1.00 93.19 199 GLU A C 1
ATOM 1611 O O . GLU A 1 199 ? 35.074 2.892 -50.605 1.00 93.19 199 GLU A O 1
ATOM 1616 N N . LEU A 1 200 ? 34.575 2.523 -48.448 1.00 91.56 200 LEU A N 1
ATOM 1617 C CA . LEU A 1 200 ? 35.892 1.982 -48.099 1.00 91.56 200 LEU A CA 1
ATOM 1618 C C . LEU A 1 200 ? 36.247 0.732 -48.920 1.00 91.56 200 LEU A C 1
ATOM 1620 O O . LEU A 1 200 ? 37.398 0.561 -49.333 1.00 91.56 200 LEU A O 1
ATOM 1624 N N . ARG A 1 201 ? 35.263 -0.141 -49.176 1.00 89.62 201 ARG A N 1
ATOM 1625 C CA . ARG A 1 201 ? 35.440 -1.330 -50.023 1.00 89.62 201 ARG A CA 1
ATOM 1626 C C . ARG A 1 201 ? 35.703 -0.950 -51.484 1.00 89.62 201 ARG A C 1
ATOM 1628 O O . ARG A 1 201 ? 36.550 -1.583 -52.113 1.00 89.62 201 ARG A O 1
ATOM 1635 N N . GLY A 1 202 ? 34.995 0.057 -52.000 1.00 88.81 202 GLY A N 1
ATOM 1636 C CA . GLY A 1 202 ? 35.097 0.530 -53.385 1.00 88.81 202 GLY A CA 1
ATOM 1637 C C . GLY A 1 202 ? 36.371 1.320 -53.701 1.00 88.81 202 GLY A C 1
ATOM 1638 O O . GLY A 1 202 ? 36.781 1.373 -54.857 1.00 88.81 202 GLY A O 1
ATOM 1639 N N . ASN A 1 203 ? 37.034 1.893 -52.695 1.00 88.44 203 ASN A N 1
ATOM 1640 C CA . ASN A 1 203 ? 38.226 2.708 -52.907 1.00 88.44 203 ASN A CA 1
ATOM 1641 C C . ASN A 1 203 ? 39.442 1.857 -53.335 1.00 88.44 203 ASN A C 1
ATOM 1643 O O . ASN A 1 203 ? 39.964 1.064 -52.549 1.00 88.44 203 ASN A O 1
ATOM 1647 N N . ARG A 1 204 ? 39.916 2.015 -54.577 1.00 85.75 204 ARG A N 1
ATOM 1648 C CA . ARG A 1 204 ? 41.047 1.249 -55.137 1.00 85.75 204 ARG A CA 1
ATOM 1649 C C . ARG A 1 204 ? 42.433 1.807 -54.786 1.00 85.75 204 ARG A C 1
ATOM 1651 O O . ARG A 1 204 ? 43.396 1.067 -54.929 1.00 85.75 204 ARG A O 1
ATOM 1658 N N . SER A 1 205 ? 42.541 3.038 -54.280 1.00 86.56 205 SER A N 1
ATOM 1659 C CA . SER A 1 205 ? 43.837 3.676 -53.982 1.00 86.56 205 SER A CA 1
ATOM 1660 C C . SER A 1 205 ? 44.445 3.284 -52.630 1.00 86.56 205 SER A C 1
ATOM 1662 O O . SER A 1 205 ? 45.576 3.649 -52.329 1.00 86.56 205 SER A O 1
ATOM 1664 N N . LEU A 1 206 ? 43.714 2.535 -51.796 1.00 86.25 206 LEU A N 1
ATOM 1665 C CA . LEU A 1 206 ? 44.156 2.145 -50.455 1.00 86.25 206 LEU A CA 1
ATOM 1666 C C . LEU A 1 206 ? 44.698 0.710 -50.410 1.00 86.25 206 LEU A C 1
ATOM 1668 O O . LEU A 1 206 ? 44.057 -0.220 -50.910 1.00 86.25 206 LEU A O 1
ATOM 1672 N N . SER A 1 207 ? 45.812 0.525 -49.693 1.00 89.94 207 SER A N 1
ATOM 1673 C CA . SER A 1 207 ? 46.365 -0.794 -49.357 1.00 89.94 207 SER A CA 1
ATOM 1674 C C . SER A 1 207 ? 45.388 -1.638 -48.525 1.00 89.94 207 SER A C 1
ATOM 1676 O O . SER A 1 207 ? 44.555 -1.123 -47.770 1.00 89.94 207 SER A O 1
ATOM 1678 N N . LYS A 1 208 ? 45.514 -2.967 -48.627 1.00 87.81 208 LYS A N 1
ATOM 1679 C CA . LYS A 1 208 ? 44.709 -3.941 -47.873 1.00 87.81 208 LYS A CA 1
ATOM 1680 C C . LYS A 1 208 ? 44.840 -3.751 -46.354 1.00 87.81 208 LYS A C 1
ATOM 1682 O O . LYS A 1 208 ? 43.831 -3.850 -45.658 1.00 87.81 208 LYS A O 1
ATOM 1687 N N . ALA A 1 209 ? 46.040 -3.435 -45.859 1.00 90.69 209 ALA A N 1
ATOM 1688 C CA . ALA A 1 209 ? 46.291 -3.183 -44.436 1.00 90.69 209 ALA A CA 1
ATOM 1689 C C . ALA A 1 209 ? 45.534 -1.936 -43.943 1.00 90.69 209 ALA A C 1
ATOM 1691 O O . ALA A 1 209 ? 44.723 -2.019 -43.022 1.00 90.69 209 ALA A O 1
ATOM 1692 N N . THR A 1 210 ? 45.666 -0.815 -44.656 1.00 91.00 210 THR A N 1
ATOM 1693 C CA . THR A 1 210 ? 44.971 0.443 -44.339 1.00 91.00 210 THR A CA 1
ATOM 1694 C C . THR A 1 210 ? 43.446 0.304 -44.407 1.00 91.00 210 THR A C 1
ATOM 1696 O O . THR A 1 210 ? 42.720 0.883 -43.597 1.00 91.00 210 THR A O 1
ATOM 1699 N N . LYS A 1 211 ? 42.918 -0.493 -45.349 1.00 89.62 211 LYS A N 1
ATOM 1700 C CA . LYS A 1 211 ? 41.478 -0.808 -45.400 1.00 89.62 211 LYS A CA 1
ATOM 1701 C C . LYS A 1 211 ? 41.014 -1.578 -44.166 1.00 89.62 211 LYS A C 1
ATOM 1703 O O . LYS A 1 211 ? 39.922 -1.312 -43.669 1.00 89.62 211 LYS A O 1
ATOM 1708 N N . GLN A 1 212 ? 41.821 -2.513 -43.670 1.00 90.69 212 GLN A N 1
ATOM 1709 C CA . GLN A 1 212 ? 41.497 -3.274 -42.467 1.00 90.69 212 GLN A CA 1
ATOM 1710 C C . GLN A 1 212 ? 41.467 -2.374 -41.225 1.00 90.69 212 GLN A C 1
ATOM 1712 O O . GLN A 1 212 ? 40.502 -2.447 -40.467 1.00 90.69 212 GLN A O 1
ATOM 1717 N N . GLU A 1 213 ? 42.459 -1.500 -41.053 1.00 93.00 213 GLU A N 1
ATOM 1718 C CA . GLU A 1 213 ? 42.524 -0.531 -39.945 1.00 93.00 213 GLU A CA 1
ATOM 1719 C C . GLU A 1 213 ? 41.341 0.444 -39.957 1.00 93.00 213 GLU A C 1
ATOM 1721 O O . GLU A 1 213 ? 40.679 0.667 -38.943 1.00 93.00 213 GLU A O 1
ATOM 1726 N N . ARG A 1 214 ? 40.999 0.994 -41.128 1.00 93.31 214 ARG A N 1
ATOM 1727 C CA . ARG A 1 214 ? 39.819 1.863 -41.248 1.00 93.31 214 ARG A CA 1
ATOM 1728 C C . ARG A 1 214 ? 38.533 1.100 -40.940 1.00 93.31 214 ARG A C 1
ATOM 1730 O O . ARG A 1 214 ? 37.652 1.633 -40.272 1.00 93.31 214 ARG A O 1
ATOM 1737 N N . ARG A 1 215 ? 38.425 -0.163 -41.364 1.00 94.06 215 ARG A N 1
ATOM 1738 C CA . ARG A 1 215 ? 37.260 -1.012 -41.076 1.00 94.06 215 ARG A CA 1
ATOM 1739 C C . ARG A 1 215 ? 37.099 -1.281 -39.578 1.00 94.06 215 ARG A C 1
ATOM 1741 O O . ARG A 1 215 ? 35.981 -1.199 -39.075 1.00 94.06 215 ARG A O 1
ATOM 1748 N N . THR A 1 216 ? 38.181 -1.592 -38.862 1.00 95.00 216 THR A N 1
ATOM 1749 C CA . THR A 1 216 ? 38.124 -1.798 -37.405 1.00 95.00 216 THR A CA 1
ATOM 1750 C C . THR A 1 216 ? 37.745 -0.508 -36.682 1.00 95.00 216 THR A C 1
ATOM 1752 O O . THR A 1 216 ? 36.866 -0.546 -35.820 1.00 95.00 216 THR A O 1
ATOM 1755 N N . ALA A 1 217 ? 38.298 0.638 -37.093 1.00 95.88 217 ALA A N 1
ATOM 1756 C CA . ALA A 1 217 ? 37.921 1.943 -36.551 1.00 95.88 217 ALA A CA 1
ATOM 1757 C C . ALA A 1 217 ? 36.426 2.256 -36.757 1.00 95.88 217 ALA A C 1
ATOM 1759 O O . ALA A 1 217 ? 35.759 2.702 -35.824 1.00 95.88 217 ALA A O 1
ATOM 1760 N N . LEU A 1 218 ? 35.869 1.968 -37.941 1.00 95.69 218 LEU A N 1
ATOM 1761 C CA . LEU A 1 218 ? 34.434 2.126 -38.215 1.00 95.69 218 LEU A CA 1
ATOM 1762 C C . LEU A 1 218 ? 33.564 1.222 -37.332 1.00 95.69 218 LEU A C 1
ATOM 1764 O O . LEU A 1 218 ? 32.528 1.663 -36.833 1.00 95.69 218 LEU A O 1
ATOM 1768 N N . TYR A 1 219 ? 33.982 -0.023 -37.087 1.00 95.25 219 TYR A N 1
ATOM 1769 C CA . TYR A 1 219 ? 33.254 -0.913 -36.179 1.00 95.25 219 TYR A CA 1
ATOM 1770 C C . TYR A 1 219 ? 33.263 -0.425 -34.730 1.00 95.25 219 TYR A C 1
ATOM 1772 O O . TYR A 1 219 ? 32.231 -0.518 -34.063 1.00 95.25 219 TYR A O 1
ATOM 1780 N N . ILE A 1 220 ? 34.390 0.113 -34.252 1.00 96.44 220 ILE A N 1
ATOM 1781 C CA . ILE A 1 220 ? 34.488 0.703 -32.910 1.00 96.44 220 ILE A CA 1
ATOM 1782 C C . ILE A 1 220 ? 33.557 1.916 -32.809 1.00 96.44 220 ILE A C 1
ATOM 1784 O O . ILE A 1 220 ? 32.687 1.933 -31.941 1.00 96.44 220 ILE A O 1
ATOM 1788 N N . LYS A 1 221 ? 33.634 2.856 -33.763 1.00 96.75 221 LYS A N 1
ATOM 1789 C CA . LYS A 1 221 ? 32.756 4.039 -33.801 1.00 96.75 221 LYS A CA 1
ATOM 1790 C C . LYS A 1 221 ? 31.271 3.666 -33.818 1.00 96.75 221 LYS A C 1
ATOM 1792 O O . LYS A 1 221 ? 30.499 4.192 -33.020 1.00 96.75 221 LYS A O 1
ATOM 1797 N N . ARG A 1 222 ? 30.872 2.700 -34.655 1.00 97.31 222 ARG A N 1
ATOM 1798 C CA . ARG A 1 222 ? 29.491 2.183 -34.690 1.00 97.31 222 ARG A CA 1
ATOM 1799 C C . ARG A 1 222 ? 29.068 1.600 -33.346 1.00 97.31 222 ARG A C 1
ATOM 1801 O O . ARG A 1 222 ? 27.951 1.850 -32.894 1.00 97.31 222 ARG A O 1
ATOM 1808 N N . LYS A 1 223 ? 29.929 0.790 -32.727 1.00 97.06 223 LYS A N 1
ATOM 1809 C CA . LYS A 1 223 ? 29.651 0.169 -31.428 1.00 97.06 223 LYS A CA 1
ATOM 1810 C C . LYS A 1 223 ? 29.440 1.232 -30.351 1.00 97.06 223 LYS A C 1
ATOM 1812 O O . LYS A 1 223 ? 28.478 1.115 -29.591 1.00 97.06 223 LYS A O 1
ATOM 1817 N N . ASP A 1 224 ? 30.290 2.251 -30.315 1.00 96.94 224 ASP A N 1
ATOM 1818 C CA . ASP A 1 224 ? 30.202 3.338 -29.341 1.00 96.94 224 ASP A CA 1
ATOM 1819 C C . ASP A 1 224 ? 28.949 4.194 -29.565 1.00 96.94 224 ASP A C 1
ATOM 1821 O O . ASP A 1 224 ? 28.192 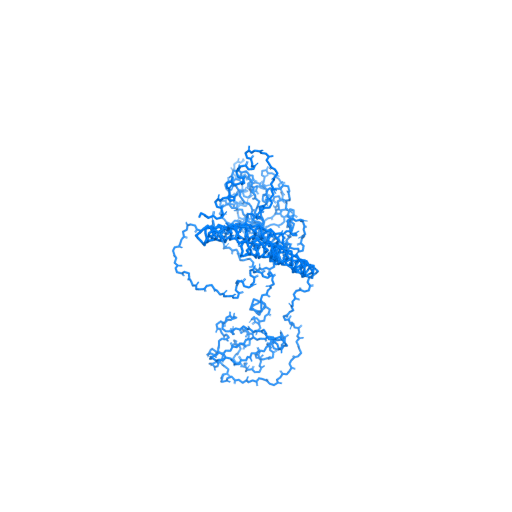4.417 -28.623 1.00 96.94 224 ASP A O 1
ATOM 1825 N N . GLU A 1 225 ? 28.634 4.558 -30.813 1.00 97.25 225 GLU A N 1
ATOM 1826 C CA . GLU A 1 225 ? 27.424 5.325 -31.151 1.00 97.25 225 GLU A CA 1
ATOM 1827 C C . GLU A 1 225 ? 26.138 4.559 -30.777 1.00 97.25 225 GLU A C 1
ATOM 1829 O O . GLU A 1 225 ? 25.231 5.110 -30.147 1.00 97.25 225 GLU A O 1
ATOM 1834 N N . LEU A 1 226 ? 26.075 3.251 -31.065 1.00 96.56 226 LEU A N 1
ATOM 1835 C CA . LEU A 1 226 ? 24.956 2.396 -30.646 1.00 96.56 226 LEU A CA 1
ATOM 1836 C C . LEU A 1 226 ? 24.863 2.239 -29.122 1.00 96.56 226 LEU A C 1
ATOM 1838 O O . LEU A 1 226 ? 23.754 2.119 -28.587 1.00 96.56 226 LEU A O 1
ATOM 1842 N N . LYS A 1 227 ? 26.002 2.222 -28.420 1.00 97.44 227 LYS A N 1
ATOM 1843 C CA . LYS A 1 227 ? 26.047 2.160 -26.956 1.00 97.44 227 LYS A CA 1
ATOM 1844 C C . LYS A 1 227 ? 25.499 3.449 -26.346 1.00 97.44 227 LYS A C 1
ATOM 1846 O O . LYS A 1 227 ? 24.575 3.364 -25.536 1.00 97.44 227 LYS A O 1
ATOM 1851 N N . SER A 1 228 ? 25.973 4.614 -26.789 1.00 96.50 228 SER A N 1
ATOM 1852 C CA . SER A 1 228 ? 25.459 5.918 -26.349 1.00 96.50 228 SER A CA 1
ATOM 1853 C C . SER A 1 228 ? 23.958 6.050 -26.618 1.00 96.50 228 SER A C 1
ATOM 1855 O O . SER A 1 228 ? 23.197 6.447 -25.735 1.00 96.50 228 SER A O 1
ATOM 1857 N N . LEU A 1 229 ? 23.492 5.612 -27.794 1.00 96.62 229 LEU A N 1
ATOM 1858 C CA . LEU A 1 229 ? 22.065 5.585 -28.120 1.00 96.62 229 LEU A CA 1
ATOM 1859 C C . LEU A 1 229 ? 21.272 4.693 -27.147 1.00 96.62 229 LEU A C 1
ATOM 1861 O O . LEU A 1 229 ? 20.204 5.071 -26.663 1.00 96.62 229 LEU A O 1
ATOM 1865 N N . SER A 1 230 ? 21.797 3.509 -26.822 1.00 95.75 230 SER A N 1
ATOM 1866 C CA . SER A 1 230 ? 21.171 2.592 -25.864 1.00 95.75 230 SER A CA 1
ATOM 1867 C C . SER A 1 230 ? 21.051 3.201 -24.463 1.00 95.75 230 SER A C 1
ATOM 1869 O O . SER A 1 230 ? 20.018 3.023 -23.811 1.00 95.75 230 SER A O 1
ATOM 1871 N N . GLU A 1 231 ? 22.074 3.924 -24.004 1.00 97.25 231 GLU A N 1
ATOM 1872 C CA . GLU A 1 231 ? 22.093 4.602 -22.702 1.00 97.25 231 GLU A CA 1
ATOM 1873 C C . GLU A 1 231 ? 21.044 5.719 -22.630 1.00 97.25 231 GLU A C 1
ATOM 1875 O O . GLU A 1 231 ? 20.240 5.743 -21.691 1.00 97.25 231 GLU A O 1
ATOM 1880 N N . ILE A 1 232 ? 20.958 6.567 -23.662 1.00 96.62 232 ILE A N 1
ATOM 1881 C CA . ILE A 1 232 ? 19.942 7.629 -23.771 1.00 96.62 232 ILE A CA 1
ATOM 1882 C C . ILE A 1 232 ? 18.532 7.036 -23.662 1.00 96.62 232 ILE A C 1
ATOM 1884 O O . ILE A 1 232 ? 17.713 7.460 -22.840 1.00 96.62 232 ILE A O 1
ATOM 1888 N N . PHE A 1 233 ? 18.245 5.994 -24.442 1.00 96.75 233 PHE A N 1
ATOM 1889 C CA . PHE A 1 233 ? 16.927 5.366 -24.423 1.00 96.75 233 PHE A CA 1
ATOM 1890 C C . PHE A 1 233 ? 16.651 4.572 -23.140 1.00 96.75 233 PHE A C 1
ATOM 1892 O O . PHE A 1 233 ? 15.495 4.445 -22.728 1.00 96.75 233 PHE A O 1
ATOM 1899 N N . ALA A 1 234 ? 17.680 4.062 -22.460 1.00 96.62 234 ALA A N 1
ATOM 1900 C CA . ALA A 1 234 ? 17.518 3.473 -21.133 1.00 96.62 234 ALA A CA 1
ATOM 1901 C C . ALA A 1 234 ? 17.070 4.522 -20.103 1.00 96.62 234 ALA A C 1
ATOM 1903 O O . ALA A 1 234 ? 16.162 4.241 -19.314 1.00 96.62 234 ALA A O 1
ATOM 1904 N N . LEU A 1 235 ? 17.637 5.733 -20.145 1.00 96.94 235 LEU A N 1
ATOM 1905 C CA . LEU A 1 235 ? 17.210 6.855 -19.301 1.00 96.94 235 LEU A CA 1
ATOM 1906 C C . LEU A 1 235 ? 15.779 7.302 -19.631 1.00 96.94 235 LEU A C 1
ATOM 1908 O O . LEU A 1 235 ? 14.965 7.437 -18.717 1.00 96.94 235 LEU A O 1
ATOM 1912 N N . LYS A 1 236 ? 15.434 7.422 -20.919 1.00 95.94 236 LYS A N 1
ATOM 1913 C CA . LYS A 1 236 ? 14.074 7.772 -21.370 1.00 95.94 236 LYS A CA 1
ATOM 1914 C C . LYS A 1 236 ? 13.032 6.761 -20.886 1.00 95.94 236 LYS A C 1
ATOM 1916 O O . LYS A 1 236 ? 12.035 7.137 -20.274 1.00 95.94 236 LYS A O 1
ATOM 1921 N N . ARG A 1 237 ? 13.291 5.456 -21.050 1.00 96.00 237 ARG A N 1
ATOM 1922 C CA . ARG A 1 237 ? 12.409 4.407 -20.500 1.00 96.00 237 ARG A CA 1
ATOM 1923 C C . ARG A 1 237 ? 12.314 4.495 -18.980 1.00 96.00 237 ARG A C 1
ATOM 1925 O O . ARG A 1 237 ? 11.227 4.344 -18.428 1.00 96.00 237 ARG A O 1
ATOM 1932 N N . LYS A 1 238 ? 13.425 4.753 -18.289 1.00 95.44 238 LYS A N 1
ATOM 1933 C CA . LYS A 1 238 ? 13.424 4.907 -16.832 1.00 95.44 238 LYS A CA 1
ATOM 1934 C C . LYS A 1 238 ? 12.518 6.061 -16.381 1.00 95.44 238 LYS A C 1
ATOM 1936 O O . LYS A 1 238 ? 11.740 5.832 -15.457 1.00 95.44 238 LYS A O 1
ATOM 1941 N N . SER A 1 239 ? 12.551 7.223 -17.042 1.00 95.81 239 SER A N 1
ATOM 1942 C CA . SER A 1 239 ? 11.647 8.350 -16.735 1.00 95.81 239 SER A CA 1
ATOM 1943 C C . SER A 1 239 ? 10.181 7.986 -17.012 1.00 95.81 239 SER A C 1
ATOM 1945 O O . SER A 1 239 ? 9.362 8.094 -16.100 1.00 95.81 239 SER A O 1
ATOM 1947 N N . ILE A 1 240 ? 9.865 7.373 -18.165 1.00 93.94 240 ILE A N 1
ATOM 1948 C CA . ILE A 1 240 ? 8.499 6.895 -18.475 1.00 93.94 240 ILE A CA 1
ATOM 1949 C C . ILE A 1 240 ? 7.981 5.949 -17.378 1.00 93.94 240 ILE A C 1
ATOM 1951 O O . ILE A 1 240 ? 6.836 6.045 -16.936 1.00 93.94 240 ILE A O 1
ATOM 1955 N N . HIS A 1 241 ? 8.818 5.019 -16.911 1.00 85.81 241 HIS A N 1
ATOM 1956 C CA . HIS A 1 241 ? 8.453 4.092 -15.838 1.00 85.81 241 HIS A CA 1
ATOM 1957 C C . HIS A 1 241 ? 8.258 4.777 -14.477 1.00 85.81 241 HIS A C 1
ATOM 1959 O O . HIS A 1 241 ? 7.446 4.292 -13.684 1.00 85.81 241 HIS A O 1
ATOM 1965 N N . GLN A 1 242 ? 9.007 5.844 -14.192 1.00 88.25 242 GLN A N 1
ATOM 1966 C CA . GLN A 1 242 ? 8.912 6.611 -12.950 1.00 88.25 242 GLN A CA 1
ATOM 1967 C C . GLN A 1 242 ? 7.664 7.499 -12.929 1.00 88.25 242 GLN A C 1
ATOM 1969 O O . GLN A 1 242 ? 6.905 7.448 -11.964 1.00 88.25 242 GLN A O 1
ATOM 1974 N N . GLU A 1 243 ? 7.411 8.245 -14.001 1.00 89.06 243 GLU A N 1
ATOM 1975 C CA . GLU A 1 243 ? 6.251 9.136 -14.133 1.00 89.06 243 GLU A CA 1
ATOM 1976 C C . GLU A 1 243 ? 4.942 8.338 -14.166 1.00 89.06 243 GLU A C 1
ATOM 1978 O O . GLU A 1 243 ? 3.999 8.602 -13.413 1.00 89.06 243 GLU A O 1
ATOM 1983 N N . GLN A 1 244 ? 4.919 7.272 -14.972 1.00 88.50 244 GLN A N 1
ATOM 1984 C CA . GLN A 1 244 ? 3.774 6.369 -15.106 1.00 88.50 244 GLN A CA 1
ATOM 1985 C C . GLN A 1 244 ? 3.855 5.189 -14.128 1.00 88.50 244 GLN A C 1
ATOM 1987 O O . GLN A 1 244 ? 3.421 4.068 -14.429 1.00 88.50 244 GLN A O 1
ATOM 1992 N N . ARG A 1 245 ? 4.438 5.412 -12.942 1.00 85.00 245 ARG A N 1
ATOM 1993 C CA . ARG A 1 245 ? 4.453 4.414 -11.870 1.00 85.00 245 ARG A CA 1
ATOM 1994 C C . ARG A 1 245 ? 3.016 4.087 -11.468 1.00 85.00 245 ARG A C 1
ATOM 1996 O O . ARG A 1 245 ? 2.192 4.977 -11.255 1.00 85.00 245 ARG A O 1
ATOM 2003 N N . LEU A 1 246 ? 2.732 2.794 -11.346 1.00 79.44 246 LEU A N 1
ATOM 2004 C CA . LEU A 1 246 ? 1.485 2.313 -10.765 1.00 79.44 246 LEU A CA 1
ATOM 2005 C C . LEU A 1 246 ? 1.597 2.332 -9.239 1.00 79.44 246 LEU A C 1
ATOM 2007 O O . LEU A 1 246 ? 2.643 1.993 -8.678 1.00 79.44 246 LEU A O 1
ATOM 2011 N N . PHE A 1 247 ? 0.511 2.708 -8.580 1.00 76.00 247 PHE A N 1
ATOM 2012 C CA . PHE A 1 247 ? 0.397 2.738 -7.127 1.00 76.00 247 PHE A CA 1
ATOM 2013 C C . PHE A 1 247 ? -0.732 1.817 -6.666 1.00 76.00 247 PHE A C 1
ATOM 2015 O O . PHE A 1 247 ? -1.655 1.496 -7.423 1.00 76.00 247 PHE A O 1
ATOM 2022 N N . SER A 1 248 ? -0.628 1.346 -5.427 1.00 76.50 248 SER A N 1
ATOM 2023 C CA . SER A 1 248 ? -1.654 0.506 -4.807 1.00 76.50 248 SER A CA 1
ATOM 2024 C C . SER A 1 248 ? -2.927 1.303 -4.496 1.00 76.50 248 SER A C 1
ATOM 2026 O O . SER A 1 248 ? -2.876 2.519 -4.316 1.00 76.50 248 SER A O 1
ATOM 2028 N N . TYR A 1 249 ? -4.076 0.632 -4.369 1.00 79.38 249 TYR A N 1
ATOM 2029 C CA . TYR A 1 249 ? -5.301 1.300 -3.901 1.00 79.38 249 TYR A CA 1
ATOM 2030 C C . TYR A 1 249 ? -5.127 1.879 -2.497 1.00 79.38 249 TYR A C 1
ATOM 2032 O O . TYR A 1 249 ? -5.686 2.910 -2.154 1.00 79.38 249 TYR A O 1
ATOM 2040 N N . LYS A 1 250 ? -4.270 1.258 -1.691 1.00 77.25 250 LYS A N 1
ATOM 2041 C CA . LYS A 1 250 ? -3.909 1.758 -0.372 1.00 77.25 250 LYS A CA 1
ATOM 2042 C C . LYS A 1 250 ? -3.123 3.071 -0.427 1.00 77.25 250 LYS A C 1
ATOM 2044 O O . LYS A 1 250 ? -3.436 3.983 0.325 1.00 77.25 250 LYS A O 1
ATOM 2049 N N . GLU A 1 251 ? -2.144 3.183 -1.328 1.00 79.81 251 GLU A N 1
ATOM 2050 C CA . GLU A 1 251 ? -1.456 4.454 -1.614 1.00 79.81 251 GLU A CA 1
ATOM 2051 C C . GLU A 1 251 ? -2.446 5.526 -2.090 1.00 79.81 251 GLU A C 1
ATOM 2053 O O . GLU A 1 251 ? -2.397 6.651 -1.607 1.00 79.81 251 GLU A O 1
ATOM 2058 N N . TYR A 1 252 ? -3.393 5.156 -2.958 1.00 85.75 252 TYR A N 1
ATOM 2059 C CA . TYR A 1 252 ? -4.457 6.053 -3.413 1.00 85.75 252 TYR A CA 1
ATOM 2060 C C . TYR A 1 252 ? -5.336 6.561 -2.263 1.00 85.75 252 TYR A C 1
ATOM 2062 O O . TYR A 1 252 ? -5.601 7.757 -2.154 1.00 85.75 252 TYR A O 1
ATOM 2070 N N . LEU A 1 253 ? -5.774 5.663 -1.376 1.00 85.06 253 LEU A N 1
ATOM 2071 C CA . LEU A 1 253 ? -6.569 6.038 -0.211 1.00 85.06 253 LEU A CA 1
ATOM 2072 C C . LEU A 1 253 ? -5.781 6.923 0.759 1.00 85.06 253 LEU A C 1
ATOM 2074 O O . LEU A 1 253 ? -6.365 7.834 1.334 1.00 85.06 253 LEU A O 1
ATOM 2078 N N . LEU A 1 254 ? -4.475 6.686 0.927 1.00 83.38 254 LEU A N 1
ATOM 2079 C CA . LEU A 1 254 ? -3.608 7.532 1.753 1.00 83.38 254 LEU A CA 1
ATOM 2080 C C . LEU A 1 254 ? -3.522 8.952 1.198 1.00 83.38 254 LEU A C 1
ATOM 2082 O O . LEU A 1 254 ? -3.710 9.903 1.947 1.00 83.38 254 LEU A O 1
ATOM 2086 N N . GLU A 1 255 ? -3.292 9.094 -0.106 1.00 85.56 255 GLU A N 1
ATOM 2087 C CA . GLU A 1 255 ? -3.243 10.399 -0.770 1.00 85.56 255 GLU A CA 1
ATOM 2088 C C . GLU A 1 255 ? -4.577 11.145 -0.632 1.00 85.56 255 GLU A C 1
ATOM 2090 O O . GLU A 1 255 ? -4.608 12.309 -0.236 1.00 85.56 255 GLU A O 1
ATOM 2095 N N . LYS A 1 256 ? -5.703 10.456 -0.864 1.00 88.25 256 LYS A N 1
ATOM 2096 C CA . LYS A 1 256 ? -7.035 11.050 -0.684 1.00 88.25 256 LYS A CA 1
ATOM 2097 C C . LYS A 1 256 ? -7.335 11.395 0.775 1.00 88.25 256 LYS A C 1
ATOM 2099 O O . LYS A 1 256 ? -7.942 12.432 1.021 1.00 88.25 256 LYS A O 1
ATOM 2104 N N . ALA A 1 257 ? -6.913 10.568 1.730 1.00 86.75 257 ALA A N 1
ATOM 2105 C CA . ALA A 1 257 ? -7.083 10.837 3.157 1.00 86.75 257 ALA A CA 1
ATOM 2106 C C . ALA A 1 257 ? -6.257 12.046 3.619 1.00 86.75 257 ALA A C 1
ATOM 2108 O O . ALA A 1 257 ? -6.764 12.856 4.388 1.00 86.75 257 ALA A O 1
ATOM 2109 N N . LEU A 1 258 ? -5.022 12.194 3.123 1.00 82.88 258 LEU A N 1
ATOM 2110 C CA . LEU A 1 258 ? -4.195 13.384 3.357 1.00 82.88 258 LEU A CA 1
ATOM 2111 C C . LEU A 1 258 ? -4.813 14.640 2.733 1.00 82.88 258 LEU A C 1
ATOM 2113 O O . LEU A 1 258 ? -4.713 15.710 3.316 1.00 82.88 258 LEU A O 1
ATOM 2117 N N . GLY A 1 259 ? -5.510 14.503 1.603 1.00 82.06 259 GLY A N 1
ATOM 2118 C CA . GLY A 1 259 ? -6.332 15.564 1.012 1.00 82.06 259 GLY A CA 1
ATOM 2119 C C . GLY A 1 259 ? -7.688 15.791 1.701 1.00 82.06 259 GLY A C 1
ATOM 2120 O O . GLY A 1 259 ? -8.593 16.332 1.072 1.00 82.06 259 GLY A O 1
ATOM 2121 N N . GLY A 1 260 ? -7.880 15.315 2.938 1.00 82.44 260 GLY A N 1
ATOM 2122 C CA . GLY A 1 260 ? -9.088 15.557 3.738 1.00 82.44 260 GLY A CA 1
ATOM 2123 C C . GLY A 1 260 ? -10.290 14.651 3.427 1.00 82.44 260 GLY A C 1
ATOM 2124 O O . GLY A 1 260 ? -11.370 14.825 4.000 1.00 82.44 260 GLY A O 1
ATOM 2125 N N . ASN A 1 261 ? -10.152 13.648 2.550 1.00 86.00 261 ASN A N 1
ATOM 2126 C CA . ASN A 1 261 ? -11.265 12.759 2.211 1.00 86.00 261 ASN A CA 1
ATOM 2127 C C . ASN A 1 261 ? -11.571 11.769 3.354 1.00 86.00 261 ASN A C 1
ATOM 2129 O O . ASN A 1 261 ? -10.913 10.735 3.517 1.00 86.00 261 ASN A O 1
ATOM 2133 N N . LYS A 1 262 ? -12.636 12.057 4.112 1.00 87.12 262 LYS A N 1
ATOM 2134 C CA . LYS A 1 262 ? -13.094 11.237 5.248 1.00 87.12 262 LYS A CA 1
ATOM 2135 C C . LYS A 1 262 ? -13.467 9.804 4.852 1.00 87.12 262 LYS A C 1
ATOM 2137 O O . LYS A 1 262 ? -13.199 8.884 5.620 1.00 87.12 262 LYS A O 1
ATOM 2142 N N . GLN A 1 263 ? -14.051 9.596 3.668 1.00 85.31 263 GLN A N 1
ATOM 2143 C CA . GLN A 1 263 ? -14.415 8.256 3.187 1.00 85.31 263 GLN A CA 1
ATOM 2144 C C . GLN A 1 263 ? -13.171 7.413 2.888 1.00 85.31 263 GLN A C 1
ATOM 2146 O O . GLN A 1 263 ? -13.146 6.221 3.188 1.00 85.31 263 GLN A O 1
ATOM 2151 N N . ALA A 1 264 ? -12.114 8.029 2.351 1.00 85.75 264 ALA A N 1
ATOM 2152 C CA . ALA A 1 264 ? -10.854 7.340 2.094 1.00 85.75 264 ALA A CA 1
ATOM 2153 C C . ALA A 1 264 ? -10.161 6.919 3.397 1.00 85.75 264 ALA A C 1
ATOM 2155 O O . ALA A 1 264 ? -9.677 5.791 3.512 1.00 85.75 264 ALA A O 1
ATOM 2156 N N . LEU A 1 265 ? -10.178 7.791 4.410 1.00 86.25 265 LEU A N 1
ATOM 2157 C CA . LEU A 1 265 ? -9.645 7.464 5.730 1.00 86.25 265 LEU A CA 1
ATOM 2158 C C . LEU A 1 265 ? -10.478 6.394 6.450 1.00 86.25 265 LEU A C 1
ATOM 2160 O O . LEU A 1 265 ? -9.912 5.514 7.098 1.00 86.25 265 LEU A O 1
ATOM 2164 N N . ALA A 1 266 ? -11.806 6.437 6.314 1.00 83.75 266 ALA A N 1
ATOM 2165 C CA . ALA A 1 266 ? -12.687 5.385 6.813 1.00 83.75 266 ALA A CA 1
ATOM 2166 C C . ALA A 1 266 ? -12.367 4.035 6.154 1.00 83.75 266 ALA A C 1
ATOM 2168 O O . ALA A 1 266 ? -12.204 3.040 6.855 1.00 83.75 266 ALA A O 1
ATOM 2169 N N . ALA A 1 267 ? -12.164 4.011 4.832 1.00 82.19 267 ALA A N 1
ATOM 2170 C CA . ALA A 1 267 ? -11.778 2.803 4.105 1.00 82.19 267 ALA A CA 1
ATOM 2171 C C . ALA A 1 267 ? -10.414 2.243 4.558 1.00 82.19 267 ALA A C 1
ATOM 2173 O O . ALA A 1 267 ? -10.265 1.030 4.680 1.00 82.19 267 ALA A O 1
ATOM 2174 N N . LEU A 1 268 ? -9.430 3.098 4.870 1.00 80.62 268 LEU A N 1
ATOM 2175 C CA . LEU A 1 268 ? -8.152 2.650 5.449 1.00 80.62 268 LEU A CA 1
ATOM 2176 C C . LEU A 1 268 ? -8.321 2.024 6.841 1.00 80.62 268 LEU A C 1
ATOM 2178 O O . LEU A 1 268 ? -7.623 1.064 7.168 1.00 80.62 268 LEU A O 1
ATOM 2182 N N . ARG A 1 269 ? -9.244 2.568 7.641 1.00 82.69 269 ARG A N 1
ATOM 2183 C CA . ARG A 1 269 ? -9.536 2.153 9.023 1.00 82.69 269 ARG A CA 1
ATOM 2184 C C . ARG A 1 269 ? -10.553 1.012 9.127 1.00 82.69 269 ARG A C 1
ATOM 2186 O O . ARG A 1 269 ? -10.811 0.552 10.230 1.00 82.69 269 ARG A O 1
ATOM 2193 N N . ALA A 1 270 ? -11.102 0.535 8.008 1.00 73.06 270 ALA A N 1
ATOM 2194 C CA . ALA A 1 270 ? -12.101 -0.537 7.989 1.00 73.06 270 ALA A CA 1
ATOM 2195 C C . ALA A 1 270 ? -11.561 -1.881 8.512 1.00 73.06 270 ALA A C 1
ATOM 2197 O O . ALA A 1 270 ? -12.327 -2.743 8.925 1.00 73.06 270 ALA A O 1
ATOM 2198 N N . THR A 1 271 ? -10.239 -2.070 8.525 1.00 63.31 271 THR A N 1
ATOM 2199 C CA . THR A 1 271 ? -9.635 -3.274 9.111 1.00 63.31 271 THR A CA 1
ATOM 2200 C C . THR A 1 271 ? -9.725 -3.191 10.636 1.00 63.31 271 THR A C 1
ATOM 2202 O O . THR A 1 271 ? -9.213 -2.227 11.205 1.00 63.31 271 THR A O 1
ATOM 2205 N N . LYS A 1 272 ? -10.323 -4.190 11.307 1.00 57.59 272 LYS A N 1
ATOM 2206 C CA . LYS A 1 272 ? -10.414 -4.229 12.780 1.00 57.59 272 LYS A CA 1
ATOM 2207 C C . LYS A 1 272 ? -9.040 -4.008 13.417 1.00 57.59 272 LYS A C 1
ATOM 2209 O O . LYS A 1 272 ? -8.109 -4.787 13.221 1.00 57.59 272 LYS A O 1
ATOM 2214 N N . MET A 1 273 ? -8.933 -2.934 14.192 1.00 64.88 273 MET A N 1
ATOM 2215 C CA . MET A 1 273 ? -7.722 -2.579 14.924 1.00 64.88 273 MET A CA 1
ATOM 2216 C C . MET A 1 273 ? -7.872 -3.092 16.355 1.00 64.88 273 MET A C 1
ATOM 2218 O O . MET A 1 273 ? -8.699 -2.587 17.111 1.00 64.88 273 MET A O 1
ATOM 2222 N N . SER A 1 274 ? -7.102 -4.115 16.721 1.00 64.50 274 SER A N 1
ATOM 2223 C CA . SER A 1 274 ? -7.010 -4.564 18.111 1.00 64.50 274 SER A CA 1
ATOM 2224 C C . SER A 1 274 ? -6.071 -3.643 18.887 1.00 64.50 274 SER A C 1
ATOM 2226 O O . SER A 1 274 ? -4.957 -3.385 18.425 1.00 64.50 274 SER A O 1
ATOM 2228 N N . PHE A 1 275 ? -6.479 -3.205 20.072 1.00 66.94 275 PHE A N 1
ATOM 2229 C CA . PHE A 1 275 ? -5.598 -2.545 21.036 1.00 66.94 275 PHE A CA 1
ATOM 2230 C C . PHE A 1 275 ? -5.231 -3.509 22.161 1.00 66.94 275 PHE A C 1
ATOM 2232 O O . PHE A 1 275 ? -5.954 -4.474 22.430 1.00 66.94 275 PHE A O 1
ATOM 2239 N N . LYS A 1 276 ? -4.088 -3.267 22.807 1.00 73.62 276 LYS A N 1
ATOM 2240 C CA . LYS A 1 276 ? -3.659 -4.091 23.945 1.00 73.62 276 LYS A CA 1
ATOM 2241 C C . LYS A 1 276 ? -4.356 -3.616 25.233 1.00 73.62 276 LYS A C 1
ATOM 2243 O O . LYS A 1 276 ? -4.582 -2.415 25.378 1.00 73.62 276 LYS A O 1
ATOM 2248 N N . PRO A 1 277 ? -4.635 -4.509 26.204 1.00 67.75 277 PRO A N 1
ATOM 2249 C CA . PRO A 1 277 ? -5.353 -4.168 27.439 1.00 67.75 277 PRO A CA 1
ATOM 2250 C C . PRO A 1 277 ? -4.726 -3.060 28.308 1.00 67.75 277 PRO A C 1
ATOM 2252 O O . PRO A 1 277 ? -5.426 -2.478 29.130 1.00 67.75 277 PRO A O 1
ATOM 2255 N N . ASN A 1 278 ? -3.445 -2.730 28.116 1.00 75.38 278 ASN A N 1
ATOM 2256 C CA . ASN A 1 278 ? -2.718 -1.757 28.944 1.00 75.38 278 ASN A CA 1
ATOM 2257 C C . ASN A 1 278 ? -2.286 -0.500 28.177 1.00 75.38 278 ASN A C 1
ATOM 2259 O O . ASN A 1 278 ? -1.408 0.229 28.625 1.00 75.38 278 ASN A O 1
ATOM 2263 N N . GLU A 1 279 ? -2.851 -0.245 26.998 1.00 85.19 279 GLU A N 1
ATOM 2264 C CA . GLU A 1 279 ? -2.535 0.977 26.261 1.00 85.19 279 GLU A CA 1
ATOM 2265 C C . GLU A 1 279 ? -3.296 2.184 26.823 1.00 85.19 279 GLU A C 1
ATOM 2267 O O . GLU A 1 279 ? -4.486 2.100 27.132 1.00 85.19 279 GLU A O 1
ATOM 2272 N N . ASN A 1 280 ? -2.602 3.322 26.906 1.00 90.94 280 ASN A N 1
ATOM 2273 C CA . ASN A 1 280 ? -3.176 4.604 27.304 1.00 90.94 280 ASN A CA 1
ATOM 2274 C C . ASN A 1 280 ? -4.087 5.138 26.202 1.00 90.94 280 ASN A C 1
ATOM 2276 O O . ASN A 1 280 ? -3.609 5.620 25.170 1.00 90.94 280 ASN A O 1
ATOM 2280 N N . ILE A 1 281 ? -5.395 5.004 26.404 1.00 91.56 281 ILE A N 1
ATOM 2281 C CA . ILE A 1 281 ? -6.410 5.197 25.375 1.00 91.56 281 ILE A CA 1
ATOM 2282 C C . ILE A 1 281 ? -7.555 6.081 25.877 1.00 91.56 281 ILE A C 1
ATOM 2284 O O . ILE A 1 281 ? -8.049 5.922 26.993 1.00 91.56 281 ILE A O 1
ATOM 2288 N N . LEU A 1 282 ? -8.023 6.963 24.991 1.00 91.62 282 LEU A N 1
ATOM 2289 C CA . LEU A 1 282 ? -9.253 7.742 25.116 1.00 91.62 282 LEU A CA 1
ATOM 2290 C C . LEU A 1 282 ? -10.242 7.322 24.022 1.00 91.62 282 LEU A C 1
ATOM 2292 O O . LEU A 1 282 ? -9.911 7.368 22.832 1.00 91.62 282 LEU A O 1
ATOM 2296 N N . ARG A 1 283 ? -11.467 6.947 24.398 1.00 91.50 283 ARG A N 1
ATOM 2297 C CA . ARG A 1 283 ? -12.528 6.577 23.445 1.00 91.50 283 ARG A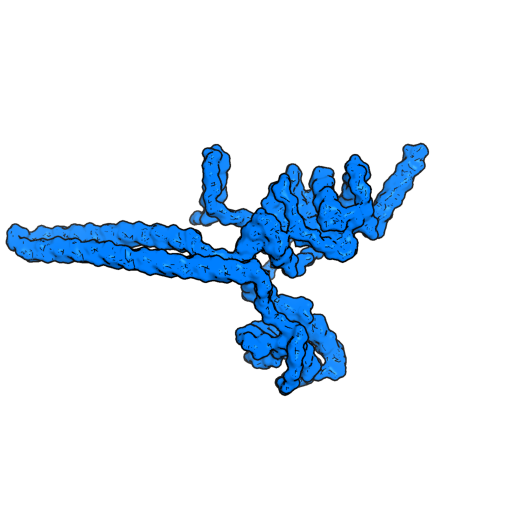 CA 1
ATOM 2298 C C . ARG A 1 283 ? -13.907 7.007 23.924 1.00 91.50 283 ARG A C 1
ATOM 2300 O O . ARG A 1 283 ? -14.078 7.418 25.065 1.00 91.50 283 ARG A O 1
ATOM 2307 N N . HIS A 1 284 ? -14.905 6.882 23.059 1.00 91.69 284 HIS A N 1
ATOM 2308 C CA . HIS A 1 284 ? -16.297 7.030 23.472 1.00 91.69 284 HIS A CA 1
ATOM 2309 C C . HIS A 1 284 ? -16.799 5.749 24.174 1.00 91.69 284 HIS A C 1
ATOM 2311 O O . HIS A 1 284 ? -16.594 4.669 23.612 1.00 91.69 284 HIS A O 1
ATOM 2317 N N . PRO A 1 285 ? -17.544 5.828 25.295 1.00 87.06 285 PRO A N 1
ATOM 2318 C CA . PRO A 1 285 ? -18.038 4.646 26.023 1.00 87.06 285 PRO A CA 1
ATOM 2319 C C . PRO A 1 285 ? -18.928 3.716 25.185 1.00 87.06 285 PRO A C 1
ATOM 2321 O O . PRO A 1 285 ? -18.941 2.507 25.373 1.00 87.06 285 PRO A O 1
ATOM 2324 N N . LYS A 1 286 ? -19.670 4.283 24.224 1.00 86.38 286 LYS A N 1
ATOM 2325 C CA . LYS A 1 286 ? -20.518 3.527 23.278 1.00 86.38 286 LYS A CA 1
ATOM 2326 C C . LYS A 1 286 ? -19.816 3.161 21.959 1.00 86.38 286 LYS A C 1
ATOM 2328 O O . LYS A 1 286 ? -20.489 2.857 20.985 1.00 86.38 286 LYS A O 1
ATOM 2333 N N . GLY A 1 287 ? -18.490 3.301 21.872 1.00 83.62 287 GLY A N 1
ATOM 2334 C CA . GLY A 1 287 ? -17.727 2.936 20.670 1.00 83.62 287 GLY A CA 1
ATOM 2335 C C . GLY A 1 287 ? -17.962 3.826 19.441 1.00 83.62 287 GLY A C 1
ATOM 2336 O O . GLY A 1 287 ? -17.845 3.360 18.312 1.00 83.62 287 GLY A O 1
ATOM 2337 N N . LYS A 1 288 ? -18.299 5.110 19.631 1.00 86.19 288 LYS A N 1
ATOM 2338 C CA . LYS A 1 288 ? -18.472 6.077 18.534 1.00 86.19 288 LYS A CA 1
ATOM 2339 C C . LYS A 1 288 ? -17.162 6.250 17.756 1.00 86.19 288 LYS A C 1
ATOM 2341 O O . LYS A 1 288 ? -16.140 6.591 18.343 1.00 86.19 288 LYS A O 1
ATOM 2346 N N . ILE A 1 289 ? -17.220 6.083 16.436 1.00 86.88 289 ILE A N 1
ATOM 2347 C CA . ILE A 1 289 ? -16.071 6.220 15.530 1.00 86.88 289 ILE A CA 1
ATOM 2348 C C . ILE A 1 289 ? -16.108 7.593 14.849 1.00 86.88 289 ILE A C 1
ATOM 2350 O O . ILE A 1 289 ? -17.160 8.042 14.396 1.00 86.88 289 ILE A O 1
ATOM 2354 N N . ASN A 1 290 ? -14.956 8.263 14.753 1.00 87.19 290 ASN A N 1
ATOM 2355 C CA . ASN A 1 290 ? -14.821 9.541 14.058 1.00 87.19 290 ASN A CA 1
ATOM 2356 C C . ASN A 1 290 ? -13.524 9.630 13.227 1.00 87.19 290 ASN A C 1
ATOM 2358 O O . ASN A 1 290 ? -12.401 9.612 13.744 1.00 87.19 290 ASN A O 1
ATOM 2362 N N . HIS A 1 291 ? -13.685 9.800 11.913 1.00 85.94 291 HIS A N 1
ATOM 2363 C CA . HIS A 1 291 ? -12.596 9.881 10.936 1.00 85.94 291 HIS A CA 1
ATOM 2364 C C . HIS A 1 291 ? -12.115 11.310 10.635 1.00 85.94 291 HIS A C 1
ATOM 2366 O O . HIS A 1 291 ? -11.497 11.542 9.605 1.00 85.94 291 HIS A O 1
ATOM 2372 N N . GLN A 1 292 ? -12.387 12.287 11.497 1.00 86.69 292 GLN A N 1
ATOM 2373 C CA . GLN A 1 292 ? -11.815 13.624 11.352 1.00 86.69 292 GLN A CA 1
ATOM 2374 C C . GLN A 1 292 ? -10.307 13.616 11.644 1.00 86.69 292 GLN A C 1
ATOM 2376 O O . GLN A 1 292 ? -9.864 12.999 12.619 1.00 86.69 292 GLN A O 1
ATOM 2381 N N . LEU A 1 293 ? -9.542 14.315 10.802 1.00 86.75 293 LEU A N 1
ATOM 2382 C CA . LEU A 1 293 ? -8.131 14.622 11.021 1.00 86.75 293 LEU A CA 1
ATOM 2383 C C . LEU A 1 293 ? -7.970 16.041 11.572 1.00 86.75 293 LEU A C 1
ATOM 2385 O O . LEU A 1 293 ? -8.811 16.908 11.333 1.00 86.75 293 LEU A O 1
ATOM 2389 N N . PHE A 1 294 ? -6.886 16.265 12.309 1.00 86.06 294 PHE A N 1
ATOM 2390 C CA . PHE A 1 294 ? -6.516 17.576 12.840 1.00 86.06 294 PHE A CA 1
ATOM 2391 C C . PHE A 1 294 ? -5.329 18.137 12.051 1.00 86.06 294 PHE A C 1
ATOM 2393 O O . PHE A 1 294 ? -4.180 17.947 12.433 1.00 86.06 294 PHE A O 1
ATOM 2400 N N . GLU A 1 295 ? -5.620 18.799 10.931 1.00 80.56 295 GLU A N 1
ATOM 2401 C CA . GLU A 1 295 ? -4.617 19.306 9.974 1.00 80.56 295 GLU A CA 1
ATOM 2402 C C . GLU A 1 295 ? -3.717 20.409 10.547 1.00 80.56 295 GLU A C 1
ATOM 2404 O O . GLU A 1 295 ? -2.598 20.595 10.081 1.00 80.56 295 GLU A O 1
ATOM 2409 N N . SER A 1 296 ? -4.166 21.097 11.601 1.00 83.06 296 SER A N 1
ATOM 2410 C CA . SER A 1 296 ? -3.361 22.086 12.327 1.00 83.06 296 SER A CA 1
ATOM 2411 C C . SER A 1 296 ? -2.157 21.477 13.055 1.00 83.06 296 SER A C 1
ATOM 2413 O O . SER A 1 296 ? -1.289 22.207 13.522 1.00 83.06 296 SER A O 1
ATOM 2415 N N . LEU A 1 297 ? -2.117 20.150 13.206 1.00 83.44 297 LEU A N 1
ATOM 2416 C CA . LEU A 1 297 ? -1.034 19.423 13.855 1.00 83.44 297 LEU A CA 1
ATOM 2417 C C . LEU A 1 297 ? -0.181 18.706 12.810 1.00 83.44 297 LEU A C 1
ATOM 2419 O O . LEU A 1 297 ? -0.687 18.179 11.818 1.00 83.44 297 LEU A O 1
ATOM 2423 N N . LYS A 1 298 ? 1.124 18.598 13.076 1.00 82.88 298 LYS A N 1
ATOM 2424 C CA . LYS A 1 298 ? 2.026 17.804 12.239 1.00 82.88 298 LYS A CA 1
ATOM 2425 C C . LYS A 1 298 ? 1.619 16.329 12.305 1.00 82.88 298 LYS A C 1
ATOM 2427 O O . LYS A 1 298 ? 1.831 15.665 13.319 1.00 82.88 298 LYS A O 1
ATOM 2432 N N . LEU A 1 299 ? 1.039 15.835 11.214 1.00 85.88 299 LEU A N 1
ATOM 2433 C CA . LEU A 1 299 ? 0.434 14.511 11.110 1.00 85.88 299 LEU A CA 1
ATOM 2434 C C . LEU A 1 299 ? 1.173 13.622 10.100 1.00 85.88 299 LEU A C 1
ATOM 2436 O O . LEU A 1 299 ? 1.531 14.058 9.007 1.00 85.88 299 LEU A O 1
ATOM 2440 N N . GLN A 1 300 ? 1.305 12.338 10.429 1.00 85.38 300 GLN A N 1
ATOM 2441 C CA . GLN A 1 300 ? 1.671 11.275 9.492 1.00 85.38 300 GLN A CA 1
ATOM 2442 C C . GLN A 1 300 ? 0.623 10.157 9.517 1.00 85.38 300 GLN A C 1
ATOM 2444 O O . GLN A 1 300 ? 0.210 9.715 10.586 1.00 85.38 300 GLN A O 1
ATOM 2449 N N . ILE A 1 301 ? 0.194 9.664 8.352 1.00 84.31 301 ILE A N 1
ATOM 2450 C CA . ILE A 1 301 ? -0.761 8.549 8.268 1.00 84.31 301 ILE A CA 1
ATOM 2451 C C . ILE A 1 301 ? -0.006 7.255 7.959 1.00 84.31 301 ILE A C 1
ATOM 2453 O O . ILE A 1 301 ? 0.653 7.119 6.929 1.00 84.31 301 ILE A O 1
ATOM 2457 N N . THR A 1 302 ? -0.113 6.280 8.858 1.00 82.88 302 THR A N 1
ATOM 2458 C CA . THR A 1 302 ? 0.435 4.934 8.650 1.00 82.88 302 THR A CA 1
ATOM 2459 C C . THR A 1 302 ? -0.334 4.199 7.557 1.00 82.88 302 THR A C 1
ATOM 2461 O O . THR A 1 302 ? -1.494 4.494 7.269 1.00 82.88 302 THR A O 1
ATOM 2464 N N . LYS A 1 303 ? 0.254 3.125 7.018 1.00 71.50 303 LYS A N 1
ATOM 2465 C CA . LYS A 1 303 ? -0.441 2.242 6.069 1.00 71.50 303 LYS A CA 1
ATOM 2466 C C . LYS A 1 303 ? -1.794 1.764 6.612 1.00 71.50 303 LYS A C 1
ATOM 2468 O O . LYS A 1 303 ? -2.732 1.617 5.851 1.00 71.50 303 LYS A O 1
ATOM 2473 N N . GLN A 1 304 ? -1.929 1.520 7.908 1.00 72.19 304 GLN A N 1
ATOM 2474 C CA . GLN A 1 304 ? -3.180 1.029 8.499 1.00 72.19 304 GLN A CA 1
ATOM 2475 C C . GLN A 1 304 ? -4.224 2.135 8.751 1.00 72.19 304 GLN A C 1
ATOM 2477 O O . GLN A 1 304 ? -5.226 1.882 9.405 1.00 72.19 304 GLN A O 1
ATOM 2482 N N . GLY A 1 305 ? -3.987 3.372 8.299 1.00 78.50 305 GLY A N 1
ATOM 2483 C CA . GLY A 1 305 ? -4.896 4.494 8.545 1.00 78.50 305 GLY A CA 1
ATOM 2484 C C . GLY A 1 305 ? -4.800 5.087 9.956 1.00 78.50 305 GLY A C 1
ATOM 2485 O O . GLY A 1 305 ? -5.640 5.914 10.320 1.00 78.50 305 GLY A O 1
ATOM 2486 N N . ARG A 1 306 ? -3.790 4.703 10.760 1.00 87.00 306 ARG A N 1
ATOM 2487 C CA . ARG A 1 306 ? -3.475 5.396 12.025 1.00 87.00 306 ARG A CA 1
ATOM 2488 C C . ARG A 1 306 ? -2.877 6.754 11.710 1.00 87.00 306 ARG A C 1
ATOM 2490 O O . ARG A 1 306 ? -1.897 6.814 10.970 1.00 87.00 306 ARG A O 1
ATOM 2497 N N . ALA A 1 307 ? -3.446 7.797 12.287 1.00 88.69 307 ALA A N 1
ATOM 2498 C CA . ALA A 1 307 ? -2.954 9.158 12.196 1.00 88.69 307 ALA A CA 1
ATOM 2499 C C . ALA A 1 307 ? -2.044 9.440 13.400 1.00 88.69 307 ALA A C 1
ATOM 2501 O O . ALA A 1 307 ? -2.507 9.416 14.531 1.00 88.69 307 ALA A O 1
ATOM 2502 N N . VAL A 1 308 ? -0.751 9.647 13.173 1.00 90.62 308 VAL A N 1
ATOM 2503 C CA . VAL A 1 308 ? 0.245 9.932 14.211 1.00 90.62 308 VAL A CA 1
ATOM 2504 C C . VAL A 1 308 ? 0.510 11.430 14.229 1.00 90.62 308 VAL A C 1
ATOM 2506 O O . VAL A 1 308 ? 1.117 11.961 13.300 1.00 90.62 308 VAL A O 1
ATOM 2509 N N . TYR A 1 309 ? 0.043 12.099 15.275 1.00 90.69 309 TYR A N 1
ATOM 2510 C CA . TYR A 1 309 ? 0.282 13.515 15.518 1.00 90.69 309 TYR A CA 1
ATOM 2511 C C . TYR A 1 309 ? 1.508 13.674 16.408 1.00 90.69 309 TYR A C 1
ATOM 2513 O O . TYR A 1 309 ? 1.567 13.084 17.490 1.00 90.69 309 TYR A O 1
ATOM 2521 N N . THR A 1 310 ? 2.470 14.473 15.958 1.00 88.12 310 THR A N 1
ATOM 2522 C CA . THR A 1 310 ? 3.652 14.828 16.748 1.00 88.12 310 THR A CA 1
ATOM 2523 C C . THR A 1 310 ? 3.389 16.134 17.489 1.00 88.12 310 THR A C 1
ATOM 2525 O O . THR A 1 310 ? 3.072 17.146 16.865 1.00 88.12 310 THR A O 1
ATOM 2528 N N . ILE A 1 311 ? 3.535 16.088 18.809 1.00 85.19 311 ILE A N 1
ATOM 2529 C CA . ILE A 1 311 ? 3.475 17.224 19.735 1.00 85.19 311 ILE A CA 1
ATOM 2530 C C . ILE A 1 311 ? 4.917 17.578 20.157 1.00 85.19 311 ILE A C 1
ATOM 2532 O O . ILE A 1 311 ? 5.879 16.918 19.751 1.00 85.19 311 ILE A O 1
ATOM 2536 N N . GLU A 1 312 ? 5.090 18.637 20.942 1.00 75.44 312 GLU A N 1
ATOM 2537 C CA . GLU A 1 312 ? 6.377 19.047 21.509 1.00 75.44 312 GLU A CA 1
ATOM 2538 C C . GLU A 1 312 ? 7.042 17.928 22.341 1.00 75.44 312 GLU A C 1
ATOM 2540 O O . GLU A 1 312 ? 6.375 17.049 22.896 1.00 75.44 312 GLU A O 1
ATOM 2545 N N . GLN A 1 313 ? 8.380 17.950 22.402 1.00 67.94 313 GLN A N 1
ATOM 2546 C CA . GLN A 1 313 ? 9.210 17.015 23.183 1.00 67.94 313 GLN A CA 1
ATOM 2547 C C . GLN A 1 313 ? 8.978 15.524 22.852 1.00 67.94 313 GLN A C 1
ATOM 2549 O O . GLN A 1 313 ? 8.874 14.683 23.739 1.00 67.94 313 GLN A O 1
ATOM 2554 N N . ASN A 1 314 ? 8.887 15.176 21.561 1.00 70.31 314 ASN A N 1
ATOM 2555 C CA . ASN A 1 314 ? 8.706 13.797 21.065 1.00 70.31 314 ASN A CA 1
ATOM 2556 C C . ASN A 1 314 ? 7.418 13.084 21.521 1.00 70.31 314 ASN A C 1
ATOM 2558 O O . ASN A 1 314 ? 7.264 11.881 21.287 1.00 70.31 314 ASN A O 1
ATOM 2562 N N . SER A 1 315 ? 6.460 13.810 22.096 1.00 82.94 315 SER A N 1
ATOM 2563 C CA . SER A 1 315 ? 5.160 13.245 22.443 1.00 82.94 315 SER A CA 1
ATOM 2564 C C . SER A 1 315 ? 4.350 12.940 21.183 1.00 82.94 315 SER A C 1
ATOM 2566 O O . SER A 1 315 ? 4.259 13.759 20.268 1.00 82.94 315 SER A O 1
ATOM 2568 N N . LYS A 1 316 ? 3.750 11.746 21.117 1.00 90.19 316 LYS A N 1
ATOM 2569 C CA . LYS A 1 316 ? 2.954 11.300 19.964 1.00 90.19 316 LYS A CA 1
ATOM 2570 C C . LYS A 1 316 ? 1.545 10.911 20.387 1.00 90.19 316 LYS A C 1
ATOM 2572 O O . LYS A 1 316 ? 1.359 10.193 21.371 1.00 90.19 316 LYS A O 1
ATOM 2577 N N . ILE A 1 317 ? 0.563 11.335 19.598 1.00 91.69 317 ILE A N 1
ATOM 2578 C CA . ILE A 1 317 ? -0.837 10.925 19.735 1.00 91.69 317 ILE A CA 1
ATOM 2579 C C . ILE A 1 317 ? -1.207 10.119 18.493 1.00 91.69 317 ILE A C 1
ATOM 2581 O O . ILE A 1 317 ? -1.072 10.597 17.370 1.00 91.69 317 ILE A O 1
ATOM 2585 N N . ILE A 1 318 ? -1.664 8.887 18.687 1.00 91.19 318 ILE A N 1
ATOM 2586 C CA . ILE A 1 318 ? -2.026 7.965 17.612 1.00 91.19 318 ILE A CA 1
ATOM 2587 C C . ILE A 1 318 ? -3.548 7.865 17.545 1.00 91.19 318 ILE A C 1
ATOM 2589 O O . ILE A 1 318 ? -4.199 7.363 18.453 1.00 91.19 318 ILE A O 1
ATOM 2593 N N . ASP A 1 319 ? -4.123 8.312 16.441 1.00 91.25 319 ASP A N 1
ATOM 2594 C CA . ASP A 1 319 ? -5.553 8.320 16.174 1.00 91.25 319 ASP A CA 1
ATOM 2595 C C . ASP A 1 319 ? -5.958 7.190 15.230 1.00 91.25 319 ASP A C 1
ATOM 2597 O O . ASP A 1 319 ? -5.579 7.155 14.053 1.00 91.25 319 ASP A O 1
ATOM 2601 N N . THR A 1 320 ? -6.786 6.286 15.742 1.00 86.81 320 THR A N 1
ATOM 2602 C CA . THR A 1 320 ? -7.377 5.177 14.980 1.00 86.81 320 THR A CA 1
ATOM 2603 C C . THR A 1 320 ? -8.782 5.501 14.479 1.00 86.81 320 THR A C 1
ATOM 2605 O O . THR A 1 320 ? -9.355 4.754 13.693 1.00 86.81 320 THR A O 1
ATOM 2608 N N . GLY A 1 321 ? -9.356 6.624 14.911 1.00 86.69 321 GLY A N 1
ATOM 2609 C CA . GLY A 1 321 ? -10.737 7.025 14.667 1.00 86.69 321 GLY A CA 1
ATOM 2610 C C . GLY A 1 321 ? -11.739 6.451 15.659 1.00 86.69 321 GLY A C 1
ATOM 2611 O O . GLY A 1 321 ? -12.679 7.151 16.016 1.00 86.69 321 GLY A O 1
ATOM 2612 N N . ALA A 1 322 ? -11.543 5.214 16.113 1.00 87.50 322 ALA A N 1
ATOM 2613 C CA . ALA A 1 322 ? -12.335 4.633 17.198 1.00 87.50 322 ALA A CA 1
ATOM 2614 C C . ALA A 1 322 ? -11.814 5.068 18.576 1.00 87.50 322 ALA A C 1
ATOM 2616 O O . ALA A 1 322 ? -12.578 5.178 19.533 1.00 87.50 322 ALA A O 1
ATOM 2617 N N . TYR A 1 323 ? -10.505 5.306 18.676 1.00 90.75 323 TYR A N 1
ATOM 2618 C CA . TYR A 1 323 ? -9.853 5.731 19.902 1.00 90.75 323 TYR A CA 1
ATOM 2619 C C . TYR A 1 323 ? -8.581 6.546 19.620 1.00 90.75 323 TYR A C 1
ATOM 2621 O O . TYR A 1 323 ? -8.030 6.526 18.515 1.00 90.75 323 TYR A O 1
ATOM 2629 N N . LEU A 1 324 ? -8.128 7.298 20.621 1.00 92.12 324 LEU A N 1
ATOM 2630 C CA . LEU A 1 324 ? -6.853 8.015 20.615 1.00 92.12 324 LEU A CA 1
ATOM 2631 C C . LEU A 1 324 ? -5.907 7.340 21.603 1.00 92.12 324 LEU A C 1
ATOM 2633 O O . LEU A 1 324 ? -6.260 7.192 22.767 1.00 92.12 324 LEU A O 1
ATOM 2637 N N . LYS A 1 325 ? -4.717 6.948 21.151 1.00 92.31 325 LYS A N 1
ATOM 2638 C CA . LYS A 1 325 ? -3.636 6.425 21.991 1.00 92.31 325 LYS A CA 1
ATOM 2639 C C . LYS A 1 325 ? -2.623 7.530 22.279 1.00 92.31 325 LYS A C 1
ATOM 2641 O O . LYS A 1 325 ? -2.173 8.206 21.354 1.00 92.31 325 LYS A O 1
ATOM 2646 N N . VAL A 1 326 ? -2.244 7.684 23.542 1.00 90.88 326 VAL A N 1
ATOM 2647 C CA . VAL A 1 326 ? -1.240 8.660 23.989 1.00 90.88 326 VAL A CA 1
ATOM 2648 C C . VAL A 1 326 ? 0.059 7.910 24.273 1.00 90.88 326 VAL A C 1
ATOM 2650 O O . VAL A 1 326 ? 0.104 7.078 25.174 1.00 90.88 326 VAL A O 1
ATOM 2653 N N . ALA A 1 327 ? 1.096 8.139 23.462 1.00 83.38 327 ALA A N 1
ATOM 2654 C CA . ALA A 1 327 ? 2.339 7.364 23.537 1.00 83.38 327 ALA A CA 1
ATOM 2655 C C . ALA A 1 327 ? 3.289 7.838 24.648 1.00 83.38 327 ALA A C 1
ATOM 2657 O O . ALA A 1 327 ? 4.040 7.030 25.180 1.00 83.38 327 ALA A O 1
ATOM 2658 N N . VAL A 1 328 ? 3.252 9.128 24.989 1.00 78.38 328 VAL A N 1
ATOM 2659 C CA . VAL A 1 328 ? 4.055 9.716 26.068 1.00 78.38 328 VAL A CA 1
ATOM 2660 C C . VAL A 1 328 ? 3.089 10.334 27.065 1.00 78.38 328 VAL A C 1
ATOM 2662 O O . VAL A 1 328 ? 2.462 11.353 26.783 1.00 78.38 328 VAL A O 1
ATOM 2665 N N . GLU A 1 329 ? 2.921 9.669 28.205 1.00 68.06 329 GLU A N 1
ATOM 2666 C CA . GLU A 1 329 ? 2.021 10.111 29.275 1.00 68.06 329 GLU A CA 1
ATOM 2667 C C . GLU A 1 329 ? 2.648 11.181 30.176 1.00 68.06 329 GLU A C 1
ATOM 2669 O O . GLU A 1 329 ? 1.930 11.841 30.911 1.00 68.06 329 GLU A O 1
ATOM 2674 N N . GLU A 1 330 ? 3.963 11.392 30.103 1.00 76.62 330 GLU A N 1
ATOM 2675 C CA . GLU A 1 330 ? 4.701 12.318 30.972 1.00 76.62 330 GLU A CA 1
ATOM 2676 C C . GLU A 1 330 ? 4.516 13.800 30.619 1.00 76.62 330 GLU A C 1
ATOM 2678 O O . GLU A 1 330 ? 4.867 14.673 31.414 1.00 76.62 330 GLU A O 1
ATOM 2683 N N . SER A 1 331 ? 3.929 14.098 29.459 1.00 83.50 331 SER A N 1
ATOM 2684 C CA . SER A 1 331 ? 3.689 15.464 28.996 1.00 83.50 331 SER A CA 1
ATOM 2685 C C . SER A 1 331 ? 2.243 15.891 29.249 1.00 83.50 331 SER A C 1
ATOM 2687 O O . SER A 1 331 ? 1.306 15.386 28.624 1.00 83.50 331 SER A O 1
ATOM 2689 N N . ASP A 1 332 ? 2.058 16.888 30.116 1.00 86.94 332 ASP A N 1
ATOM 2690 C CA . ASP A 1 332 ? 0.745 17.492 30.381 1.00 86.94 332 ASP A CA 1
ATOM 2691 C C . ASP A 1 332 ? 0.128 18.093 29.110 1.00 86.94 332 ASP A C 1
ATOM 2693 O O . ASP A 1 332 ? -1.080 17.986 28.893 1.00 86.94 332 ASP A O 1
ATOM 2697 N N . GLN A 1 333 ? 0.961 18.651 28.226 1.00 88.25 333 GLN A N 1
ATOM 2698 C CA . GLN A 1 333 ? 0.526 19.217 26.951 1.00 88.25 333 GLN A CA 1
ATOM 2699 C C . GLN A 1 333 ? 0.017 18.137 25.990 1.00 88.25 333 GLN A C 1
ATOM 2701 O O . GLN A 1 333 ? -0.990 18.338 25.303 1.00 88.25 333 GLN A O 1
ATOM 2706 N N . ALA A 1 334 ? 0.672 16.972 25.954 1.00 89.12 334 ALA A N 1
ATOM 2707 C CA . ALA A 1 334 ? 0.217 15.839 25.152 1.00 89.12 334 ALA A CA 1
ATOM 2708 C C . ALA A 1 334 ? -1.133 15.310 25.656 1.00 89.12 334 ALA A C 1
ATOM 2710 O O . ALA A 1 334 ? -2.043 15.076 24.855 1.00 89.12 334 ALA A O 1
ATOM 2711 N N . VAL A 1 335 ? -1.298 15.196 26.980 1.00 91.56 335 VAL A N 1
ATOM 2712 C CA . VAL A 1 335 ? -2.574 14.804 27.596 1.00 91.56 335 VAL A CA 1
ATOM 2713 C C . VAL A 1 335 ? -3.660 15.835 27.289 1.00 91.56 335 VAL A C 1
ATOM 2715 O O . VAL A 1 335 ? -4.722 15.454 26.796 1.00 91.56 335 VAL A O 1
ATOM 2718 N N . LEU A 1 336 ? -3.392 17.130 27.472 1.00 92.75 336 LEU A N 1
ATOM 2719 C CA . LEU A 1 336 ? -4.338 18.205 27.159 1.00 92.75 336 LEU A CA 1
ATOM 2720 C C . LEU A 1 336 ? -4.784 18.164 25.695 1.00 92.75 336 LEU A C 1
ATOM 2722 O O . LEU A 1 336 ? -5.984 18.140 25.413 1.00 92.75 336 LEU A O 1
ATOM 2726 N N . THR A 1 337 ? -3.828 18.088 24.768 1.00 92.50 337 THR A N 1
ATOM 2727 C CA . THR A 1 337 ? -4.120 18.018 23.330 1.00 92.50 337 THR A CA 1
ATOM 2728 C C . THR A 1 337 ? -4.968 16.781 23.022 1.00 92.50 337 THR A C 1
ATOM 2730 O O . THR A 1 337 ? -5.976 16.873 22.320 1.00 92.50 337 THR A O 1
ATOM 2733 N N . SER A 1 338 ? -4.624 15.623 23.599 1.00 93.38 338 SER A N 1
ATOM 2734 C CA . SER A 1 338 ? -5.382 14.385 23.393 1.00 93.38 338 SER A CA 1
ATOM 2735 C C . SER A 1 338 ? -6.826 14.474 23.906 1.00 93.38 338 SER A C 1
ATOM 2737 O O . SER A 1 338 ? -7.737 13.986 23.235 1.00 93.38 338 SER A O 1
ATOM 2739 N N . LEU A 1 339 ? -7.064 15.163 25.029 1.00 94.06 339 LEU A N 1
ATOM 2740 C CA . LEU A 1 339 ? -8.401 15.392 25.582 1.00 94.06 339 LEU A CA 1
ATOM 2741 C C . LEU A 1 339 ? -9.215 16.360 24.717 1.00 94.06 339 LEU A C 1
ATOM 2743 O O . LEU A 1 339 ? -10.383 16.093 24.440 1.00 94.06 339 LEU A O 1
ATOM 2747 N N . GLN A 1 340 ? -8.605 17.434 24.212 1.00 93.94 340 GLN A N 1
ATOM 2748 C CA . GLN A 1 340 ? -9.262 18.352 23.273 1.00 93.94 340 GLN A CA 1
ATOM 2749 C C . GLN A 1 340 ? -9.638 17.651 21.959 1.00 93.94 340 GLN A C 1
ATOM 2751 O O . GLN A 1 340 ? -10.741 17.841 21.434 1.00 93.94 340 GLN A O 1
ATOM 2756 N N . MET A 1 341 ? -8.748 16.799 21.441 1.00 93.56 341 MET A N 1
ATOM 2757 C CA . MET A 1 341 ? -9.021 15.963 20.271 1.00 93.56 341 MET A CA 1
ATOM 2758 C C . MET A 1 341 ? -10.158 14.970 20.545 1.00 93.56 341 MET A C 1
ATOM 2760 O O . MET A 1 341 ? -11.068 14.839 19.722 1.00 93.56 341 MET A O 1
ATOM 2764 N N . ALA A 1 342 ? -10.136 14.295 21.700 1.00 94.06 342 ALA A N 1
ATOM 2765 C CA . ALA A 1 342 ? -11.179 13.359 22.116 1.00 94.06 342 ALA A CA 1
ATOM 2766 C C . ALA A 1 342 ? -12.535 14.062 22.244 1.00 94.06 342 ALA A C 1
ATOM 2768 O O . ALA A 1 342 ? -13.534 13.554 21.740 1.00 94.06 342 ALA A O 1
ATOM 2769 N N . MET A 1 343 ? -12.563 15.266 22.819 1.00 93.94 343 MET A N 1
ATOM 2770 C CA . MET A 1 343 ? -13.778 16.061 22.974 1.00 93.94 343 MET A CA 1
ATOM 2771 C C . MET A 1 343 ? -14.400 16.429 21.624 1.00 93.94 343 MET A C 1
ATOM 2773 O O . MET A 1 343 ? -15.600 16.239 21.426 1.00 93.94 343 MET A O 1
ATOM 2777 N N . LYS A 1 344 ? -13.586 16.885 20.661 1.00 92.94 344 LYS A N 1
ATOM 2778 C CA . LYS A 1 344 ? -14.056 17.187 19.297 1.00 92.94 344 LYS A CA 1
ATOM 2779 C C . LYS A 1 344 ? -14.559 15.941 18.560 1.00 92.94 344 LYS A C 1
ATOM 2781 O O . LYS A 1 344 ? -15.495 16.031 17.770 1.00 92.94 344 LYS A O 1
ATOM 2786 N N . LYS A 1 345 ? -13.955 14.774 18.805 1.00 91.81 345 LYS A N 1
ATOM 2787 C CA . LYS A 1 345 ? -14.308 13.528 18.107 1.00 91.81 345 LYS A CA 1
ATOM 2788 C C . LYS A 1 345 ? -15.513 12.806 18.695 1.00 91.81 345 LYS A C 1
ATOM 2790 O O . LYS A 1 345 ? -16.393 12.362 17.950 1.00 91.81 345 LYS A O 1
ATOM 2795 N N . TYR A 1 346 ? -15.513 12.651 20.009 1.00 93.62 346 TYR A N 1
ATOM 2796 C CA . TYR A 1 346 ? -16.381 11.739 20.744 1.00 93.62 346 TYR A CA 1
ATOM 2797 C C . TYR A 1 346 ? -17.429 12.485 21.572 1.00 93.62 346 TYR A C 1
ATOM 2799 O O . TYR A 1 346 ? -18.539 11.979 21.707 1.00 93.62 346 TYR A O 1
ATOM 2807 N N . GLY A 1 347 ? -17.136 13.708 22.019 1.00 90.88 347 GLY A N 1
ATOM 2808 C CA . GLY A 1 347 ? -17.984 14.498 22.912 1.00 90.88 347 GLY A CA 1
ATOM 2809 C C . GLY A 1 347 ? -17.420 14.563 24.335 1.00 90.88 347 GLY A C 1
ATOM 2810 O O . GLY A 1 347 ? -16.246 14.280 24.557 1.00 90.88 347 GLY A O 1
ATOM 2811 N N . LYS A 1 348 ? -18.258 14.960 25.301 1.00 91.75 348 LYS A N 1
ATOM 2812 C CA . LYS A 1 348 ? -17.844 15.159 26.704 1.00 91.75 348 LYS A CA 1
ATOM 2813 C C . LYS A 1 348 ? -17.740 13.864 27.514 1.00 91.75 348 LYS A C 1
ATOM 2815 O O . LYS A 1 348 ? -17.048 13.849 28.528 1.00 91.75 348 LYS A O 1
ATOM 2820 N N . ASP A 1 349 ? -18.419 12.807 27.075 1.00 92.12 349 ASP A N 1
ATOM 2821 C CA . ASP A 1 349 ? -18.396 11.501 27.727 1.00 92.12 349 ASP A CA 1
ATOM 2822 C C . ASP A 1 349 ? -17.274 10.649 27.134 1.00 92.12 349 ASP A C 1
ATOM 2824 O O . ASP A 1 349 ? -17.297 10.295 25.950 1.00 92.12 349 ASP A O 1
ATOM 2828 N N . LEU A 1 350 ? -16.290 10.320 27.966 1.00 92.50 350 LEU A N 1
ATOM 2829 C CA . LEU A 1 350 ? -15.107 9.571 27.568 1.00 92.50 350 LEU A CA 1
ATOM 2830 C C . LEU A 1 350 ? -14.909 8.342 28.450 1.00 92.50 350 LEU A C 1
ATOM 2832 O O . LEU A 1 350 ? -15.186 8.331 29.647 1.00 92.50 350 LEU A O 1
ATOM 283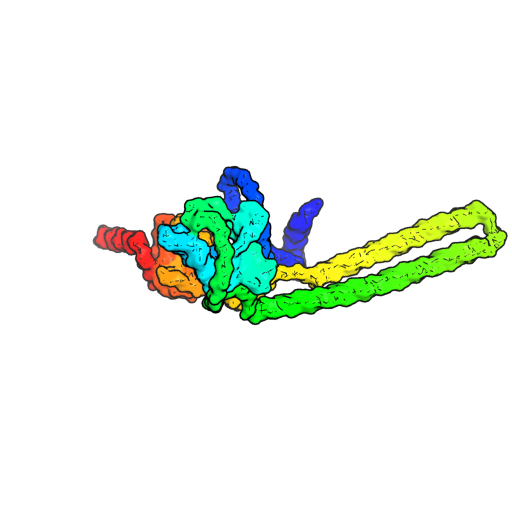6 N N . GLU A 1 351 ? -14.370 7.302 27.838 1.00 91.56 351 GLU A N 1
ATOM 2837 C CA . GLU A 1 351 ? -13.811 6.151 28.519 1.00 91.56 351 GLU A CA 1
ATOM 2838 C C . GLU A 1 351 ? -12.282 6.226 28.427 1.00 91.56 351 GLU A C 1
ATOM 2840 O O . GLU A 1 351 ? -11.728 6.447 27.344 1.00 91.56 351 GLU A O 1
ATOM 2845 N N . VAL A 1 352 ? -11.614 6.057 29.569 1.00 91.62 352 VAL A N 1
ATOM 2846 C CA . VAL A 1 352 ? -10.159 6.164 29.724 1.00 91.62 352 VAL A CA 1
ATOM 2847 C C . VAL A 1 352 ? -9.594 4.826 30.180 1.00 91.62 352 VAL A C 1
ATOM 2849 O O . VAL A 1 352 ? -9.931 4.315 31.250 1.00 91.62 352 VAL A O 1
ATOM 2852 N N . GLN A 1 353 ? -8.694 4.278 29.376 1.00 89.69 353 GLN A N 1
ATOM 2853 C CA . GLN A 1 353 ? -7.936 3.064 29.666 1.00 89.69 353 GLN A CA 1
ATOM 2854 C C . GLN A 1 353 ? -6.444 3.406 29.725 1.00 89.69 353 GLN A C 1
ATOM 2856 O O . GLN A 1 353 ? -6.015 4.370 29.095 1.00 89.69 353 GLN A O 1
ATOM 2861 N N . GLY A 1 354 ? -5.664 2.661 30.509 1.00 88.12 354 GLY A N 1
ATOM 2862 C CA . GLY A 1 354 ? -4.234 2.915 30.683 1.00 88.12 354 GLY A CA 1
ATOM 2863 C C . GLY A 1 354 ? -3.749 2.719 32.115 1.00 88.12 354 GLY A C 1
ATOM 2864 O O . GLY A 1 354 ? -4.494 2.214 32.966 1.00 88.12 354 GLY A O 1
ATOM 2865 N N . SER A 1 355 ? -2.508 3.142 32.352 1.00 88.62 355 SER A N 1
ATOM 2866 C CA . SER A 1 355 ? -1.844 3.126 33.659 1.00 88.62 355 SER A CA 1
ATOM 2867 C C . SER A 1 355 ? -2.595 3.973 34.699 1.00 88.62 355 SER A C 1
ATOM 2869 O O . SER A 1 355 ? -3.434 4.825 34.374 1.00 88.62 355 SER A O 1
ATOM 2871 N N . VAL A 1 356 ? -2.324 3.732 35.984 1.00 87.31 356 VAL A N 1
ATOM 2872 C CA . VAL A 1 356 ? -2.925 4.524 37.072 1.00 87.31 356 VAL A CA 1
ATOM 2873 C C . VAL A 1 356 ? -2.399 5.961 37.021 1.00 87.31 356 VAL A C 1
ATOM 2875 O O . VAL A 1 356 ? -3.150 6.911 37.251 1.00 87.31 356 VAL A O 1
ATOM 2878 N N . GLU A 1 357 ? -1.131 6.120 36.659 1.00 88.00 357 GLU A N 1
ATOM 2879 C CA . GLU A 1 357 ? -0.416 7.375 36.451 1.00 88.00 357 GLU A CA 1
ATOM 2880 C C . GLU A 1 357 ? -1.081 8.201 35.345 1.00 88.00 357 GLU A C 1
ATOM 2882 O O . GLU A 1 357 ? -1.429 9.367 35.562 1.00 88.00 357 GLU A O 1
ATOM 2887 N N . PHE A 1 358 ? -1.361 7.577 34.196 1.00 89.94 358 PHE A N 1
ATOM 2888 C CA . PHE A 1 358 ? -2.077 8.206 33.090 1.00 89.94 358 PHE A CA 1
ATOM 2889 C C . PHE A 1 358 ? -3.475 8.664 33.510 1.00 89.94 358 PHE A C 1
ATOM 2891 O O . PHE A 1 358 ? -3.838 9.822 33.295 1.00 89.94 358 PHE A O 1
ATOM 2898 N N . LYS A 1 359 ? -4.247 7.794 34.176 1.00 90.44 359 LYS A N 1
ATOM 2899 C CA . LYS A 1 359 ? -5.594 8.124 34.681 1.00 90.44 359 LYS A CA 1
ATOM 2900 C C . LYS A 1 359 ? -5.566 9.320 35.643 1.00 90.44 359 LYS A C 1
ATOM 2902 O O . LYS A 1 359 ? -6.351 10.258 35.484 1.00 90.44 359 LYS A O 1
ATOM 2907 N N . LYS A 1 360 ? -4.630 9.338 36.602 1.00 89.44 360 LYS A N 1
ATOM 2908 C CA . LYS A 1 360 ? -4.438 10.458 37.546 1.00 89.44 360 LYS A CA 1
ATOM 2909 C C . LYS A 1 360 ? -4.107 11.765 36.825 1.00 89.44 360 LYS A C 1
ATOM 2911 O O . LYS A 1 360 ? -4.647 12.815 37.189 1.00 89.44 360 LYS A O 1
ATOM 2916 N N . ARG A 1 361 ? -3.255 11.706 35.799 1.00 90.69 361 ARG A N 1
ATOM 2917 C CA . ARG A 1 361 ? -2.860 12.876 35.007 1.00 90.69 361 ARG A CA 1
ATOM 2918 C C . ARG A 1 361 ? -3.995 13.404 34.139 1.00 90.69 361 ARG A C 1
ATOM 2920 O O . ARG A 1 361 ? -4.227 14.607 34.133 1.00 90.69 361 ARG A O 1
ATOM 2927 N N . VAL A 1 362 ? -4.757 12.525 33.488 1.00 92.19 362 VAL A N 1
ATOM 2928 C CA . VAL A 1 362 ? -5.974 12.899 32.745 1.00 92.19 362 VAL A CA 1
ATOM 2929 C C . VAL A 1 362 ? -6.938 13.676 33.642 1.00 92.19 362 VAL A C 1
ATOM 2931 O O . VAL A 1 362 ? -7.439 14.723 33.236 1.00 92.19 362 VAL A O 1
ATOM 2934 N N . MET A 1 363 ? -7.149 13.219 34.880 1.00 89.38 363 MET A N 1
ATOM 2935 C CA . MET A 1 363 ? -7.978 13.944 35.847 1.00 89.38 363 MET A CA 1
ATOM 2936 C C . MET A 1 363 ? -7.394 15.307 36.224 1.00 89.38 363 MET A C 1
ATOM 2938 O O . MET A 1 363 ? -8.116 16.300 36.223 1.00 89.38 363 MET A O 1
ATOM 2942 N N . MET A 1 364 ? -6.092 15.363 36.521 1.00 90.25 364 MET A N 1
ATOM 2943 C CA . MET A 1 364 ? -5.403 16.614 36.850 1.00 90.25 364 MET A CA 1
ATOM 2944 C C . MET A 1 364 ? -5.530 17.646 35.722 1.00 90.25 364 MET A C 1
ATOM 2946 O O . MET A 1 364 ? -5.864 18.795 35.987 1.00 90.25 364 MET A O 1
ATOM 2950 N N . VAL A 1 365 ? -5.310 17.237 34.471 1.00 92.12 365 VAL A N 1
ATOM 2951 C CA . VAL A 1 365 ? -5.410 18.114 33.295 1.00 92.12 365 VAL A CA 1
ATOM 2952 C C . VAL A 1 365 ? -6.860 18.535 33.036 1.00 92.12 365 VAL A C 1
ATOM 2954 O O . VAL A 1 365 ? -7.110 19.704 32.754 1.00 92.12 365 VAL A O 1
ATOM 2957 N N . ASN A 1 366 ? -7.832 17.627 33.182 1.00 92.12 366 ASN A N 1
ATOM 2958 C CA . ASN A 1 366 ? -9.255 17.955 33.041 1.00 92.12 366 ASN A CA 1
ATOM 2959 C C . ASN A 1 366 ? -9.707 19.042 34.031 1.00 92.12 366 ASN A C 1
ATOM 2961 O O . ASN A 1 366 ? -10.444 19.944 33.638 1.00 92.12 366 ASN A O 1
ATOM 2965 N N . GLU A 1 367 ? -9.243 18.970 35.283 1.00 90.31 367 GLU A N 1
ATOM 2966 C CA . GLU A 1 367 ? -9.514 19.980 36.313 1.00 90.31 367 GLU A CA 1
ATOM 2967 C C . GLU A 1 367 ? -8.743 21.279 36.055 1.00 90.31 367 GLU A C 1
ATOM 2969 O O . GLU A 1 367 ? -9.346 22.345 35.995 1.00 90.31 367 GLU A O 1
ATOM 2974 N N . ARG A 1 368 ? -7.422 21.197 35.841 1.00 91.88 368 ARG A N 1
ATOM 2975 C CA . ARG A 1 368 ? -6.547 22.366 35.646 1.00 91.88 368 ARG A CA 1
ATOM 2976 C C . ARG A 1 368 ? -7.004 23.261 34.494 1.00 91.88 368 ARG A C 1
ATOM 2978 O O . ARG A 1 368 ? -6.875 24.476 34.585 1.00 91.88 368 ARG A O 1
ATOM 2985 N N . TYR A 1 369 ? -7.521 22.661 33.423 1.00 92.44 369 TYR A N 1
ATOM 2986 C CA . TYR A 1 369 ? -7.970 23.372 32.223 1.00 92.44 369 TYR A CA 1
ATOM 2987 C C . TYR A 1 369 ? -9.501 23.448 32.088 1.00 92.44 369 TYR A C 1
ATOM 2989 O O . TYR A 1 369 ? -9.989 23.823 31.024 1.00 92.44 369 TYR A O 1
ATOM 2997 N N . ASN A 1 370 ? -10.264 23.098 33.135 1.00 89.81 370 ASN A N 1
ATOM 2998 C CA . ASN A 1 370 ? -11.732 23.183 33.175 1.00 89.81 370 ASN A CA 1
ATOM 2999 C C . ASN A 1 370 ? -12.439 22.572 31.946 1.00 89.81 370 ASN A C 1
ATOM 3001 O O . ASN A 1 370 ? -13.398 23.131 31.409 1.00 89.81 370 ASN A O 1
ATOM 3005 N N . LEU A 1 371 ? -11.980 21.401 31.488 1.00 89.75 371 LEU A N 1
ATOM 3006 C CA . LEU A 1 371 ? -12.502 20.773 30.263 1.00 89.75 371 LEU A CA 1
ATOM 3007 C C . LEU A 1 371 ? -13.905 20.162 30.447 1.00 89.75 371 LEU A C 1
ATOM 3009 O O . LEU A 1 371 ? -14.581 19.870 29.460 1.00 89.75 371 LEU A O 1
ATOM 3013 N N . ASN A 1 372 ? -14.365 19.992 31.693 1.00 89.06 372 ASN A N 1
ATOM 3014 C CA . ASN A 1 372 ? -15.696 19.475 32.042 1.00 89.06 372 ASN A CA 1
ATOM 3015 C C . ASN A 1 372 ? -16.024 18.107 31.408 1.00 89.06 372 ASN A C 1
ATOM 3017 O O . ASN A 1 372 ? -17.172 17.843 31.028 1.00 89.06 372 ASN A O 1
ATOM 3021 N N . LEU A 1 373 ? -15.018 17.237 31.278 1.00 89.19 373 LEU A N 1
ATOM 3022 C CA . LEU A 1 373 ? -15.184 15.880 30.755 1.00 89.19 373 LEU A CA 1
ATOM 3023 C C . LEU A 1 373 ? -15.760 14.947 31.824 1.00 89.19 373 LEU A C 1
ATOM 3025 O O . LEU A 1 373 ? -15.468 15.081 33.015 1.00 89.19 373 LEU A O 1
ATOM 3029 N N . ARG A 1 374 ? -16.567 13.980 31.380 1.00 89.19 374 ARG A N 1
ATOM 3030 C CA . ARG A 1 374 ? -17.185 12.950 32.221 1.00 89.19 374 ARG A CA 1
ATOM 3031 C C . ARG A 1 374 ? -16.590 11.597 31.868 1.00 89.19 374 ARG A C 1
ATOM 3033 O O . ARG A 1 374 ? -16.522 11.239 30.693 1.00 89.19 374 ARG A O 1
ATOM 3040 N N . PHE A 1 375 ? -16.191 10.837 32.883 1.00 90.00 375 PHE A N 1
ATOM 3041 C CA . PHE A 1 375 ? -15.536 9.546 32.693 1.00 90.00 375 PHE A CA 1
ATOM 3042 C C . PHE A 1 375 ? -16.440 8.386 33.120 1.00 90.00 375 PHE A C 1
ATOM 3044 O O . PHE A 1 375 ? -16.961 8.367 34.236 1.00 90.00 375 PHE A O 1
ATOM 3051 N N . SER A 1 376 ? -16.635 7.402 32.237 1.00 82.00 376 SER A N 1
ATOM 3052 C CA . SER A 1 376 ? -17.532 6.263 32.493 1.00 82.00 376 SER A CA 1
ATOM 3053 C C . SER A 1 376 ? -16.892 5.134 33.313 1.00 82.00 376 SER A C 1
ATOM 3055 O O . SER A 1 376 ? -17.611 4.321 33.896 1.00 82.00 376 SER A O 1
ATOM 3057 N N . ASN A 1 377 ? -15.558 5.062 33.376 1.00 82.06 377 ASN A N 1
ATOM 3058 C CA . ASN A 1 377 ? -14.831 3.978 34.043 1.00 82.06 377 ASN A CA 1
ATOM 3059 C C . ASN A 1 377 ? -15.022 4.007 35.566 1.00 82.06 377 ASN A C 1
ATOM 3061 O O . ASN A 1 377 ? -14.859 5.049 36.202 1.00 82.06 377 ASN A O 1
ATOM 3065 N N . LYS A 1 378 ? -15.257 2.832 36.169 1.00 76.81 378 LYS A N 1
ATOM 3066 C CA . LYS A 1 378 ? -15.327 2.669 37.634 1.00 76.81 378 LYS A CA 1
ATOM 3067 C C . LYS A 1 378 ? -14.046 3.156 38.329 1.00 76.81 378 LYS A C 1
ATOM 3069 O O . LYS A 1 378 ? -14.131 3.814 39.358 1.00 76.81 378 LYS A O 1
ATOM 3074 N N . ASP A 1 379 ? -12.879 2.906 37.734 1.00 77.25 379 ASP A N 1
ATOM 3075 C CA . ASP A 1 379 ? -11.588 3.335 38.292 1.00 77.25 379 ASP A CA 1
ATOM 3076 C C . ASP A 1 379 ? -11.423 4.859 38.302 1.00 77.25 379 ASP A C 1
ATOM 3078 O O . ASP A 1 379 ? -10.889 5.412 39.256 1.00 77.25 379 ASP A O 1
ATOM 3082 N N . MET A 1 380 ? -11.902 5.547 37.259 1.00 79.25 380 MET A N 1
ATOM 3083 C CA . MET A 1 380 ? -11.829 7.011 37.177 1.00 79.25 380 MET A CA 1
ATOM 3084 C C . MET A 1 380 ? -12.720 7.661 38.237 1.00 79.25 380 MET A C 1
ATOM 3086 O O . MET A 1 380 ? -12.305 8.631 38.864 1.00 79.25 380 MET A O 1
ATOM 3090 N N . LYS A 1 381 ? -13.903 7.082 38.496 1.00 74.75 381 LYS A N 1
ATOM 3091 C CA . LYS A 1 381 ? -14.784 7.513 39.592 1.00 74.75 381 LYS A CA 1
ATOM 3092 C C . LYS A 1 381 ? -14.111 7.347 40.957 1.00 74.75 381 LYS A C 1
ATOM 3094 O O . LYS A 1 381 ? -14.078 8.292 41.728 1.00 74.75 381 LYS A O 1
ATOM 3099 N N . ARG A 1 382 ? -13.453 6.207 41.209 1.00 74.12 382 ARG A N 1
ATOM 3100 C CA . ARG A 1 382 ? -12.700 5.981 42.460 1.00 74.12 382 ARG A CA 1
ATOM 3101 C C . ARG A 1 382 ? -11.582 7.008 42.682 1.00 74.12 382 ARG A C 1
ATOM 3103 O O . ARG A 1 382 ? -11.411 7.479 43.801 1.00 74.12 382 ARG A O 1
ATOM 3110 N N . ILE A 1 383 ? -10.833 7.371 41.636 1.00 73.62 383 ILE A N 1
ATOM 3111 C CA . ILE A 1 383 ? -9.783 8.406 41.732 1.00 73.62 383 ILE A CA 1
ATOM 3112 C C . ILE A 1 383 ? -10.407 9.790 42.002 1.00 73.62 383 ILE A C 1
ATOM 3114 O O . ILE A 1 383 ? -9.842 10.582 42.760 1.00 73.62 383 ILE A O 1
ATOM 3118 N N . GLN A 1 384 ? -11.581 10.070 41.426 1.00 68.31 384 GLN A N 1
ATOM 3119 C CA . GLN A 1 384 ? -12.346 11.293 41.683 1.00 68.31 384 GLN A CA 1
ATOM 3120 C C . GLN A 1 384 ? -12.805 11.392 43.141 1.00 68.31 384 GLN A C 1
ATOM 3122 O O . GLN A 1 384 ? -12.613 12.433 43.772 1.00 68.31 384 GLN A O 1
ATOM 3127 N N . ASP A 1 385 ? -13.318 10.293 43.692 1.00 66.12 385 ASP A N 1
ATOM 3128 C CA . ASP A 1 385 ? -13.801 10.221 45.072 1.00 66.12 385 ASP A CA 1
ATOM 3129 C C . ASP A 1 385 ? -12.645 10.356 46.081 1.00 66.12 385 ASP A C 1
ATOM 3131 O O . ASP A 1 385 ? -12.736 11.136 47.030 1.00 66.12 385 ASP A O 1
ATOM 3135 N N . GLN A 1 386 ? -11.506 9.691 45.837 1.00 62.94 386 GLN A N 1
ATOM 3136 C CA . GLN A 1 386 ? -10.310 9.792 46.688 1.00 62.94 386 GLN A CA 1
ATOM 3137 C C . GLN A 1 386 ? -9.737 11.218 46.747 1.00 62.94 386 GLN A C 1
ATOM 3139 O O . GLN A 1 386 ? -9.367 11.691 47.822 1.00 62.94 386 GLN A O 1
ATOM 3144 N N . LYS A 1 387 ? -9.709 11.948 45.622 1.00 58.41 387 LYS A N 1
ATOM 3145 C CA . LYS A 1 387 ? -9.285 13.362 45.603 1.00 58.41 387 LYS A CA 1
ATOM 3146 C C . LYS A 1 387 ? -10.290 14.296 46.284 1.00 58.41 387 LYS A C 1
ATOM 3148 O O . LYS A 1 387 ? -9.879 15.274 46.912 1.00 58.41 387 LYS A O 1
ATOM 3153 N N . GLY A 1 388 ? -11.588 14.008 46.174 1.00 57.78 388 GLY A N 1
ATOM 3154 C CA . GLY A 1 388 ? -12.642 14.746 46.876 1.00 57.78 388 GLY A CA 1
ATOM 3155 C C . GLY A 1 388 ? -12.530 14.629 48.399 1.00 57.78 388 GLY A C 1
ATOM 3156 O O . GLY A 1 388 ? -12.755 15.609 49.108 1.00 57.78 388 GLY A O 1
ATOM 3157 N N . ILE A 1 389 ? -12.107 13.462 48.893 1.00 48.22 389 ILE A N 1
ATOM 3158 C CA . ILE A 1 389 ? -11.846 13.208 50.316 1.00 48.22 389 ILE A CA 1
ATOM 3159 C C . ILE A 1 389 ? -10.604 13.983 50.795 1.00 48.22 389 ILE A C 1
ATOM 3161 O O . ILE A 1 389 ? -10.690 14.692 51.795 1.00 48.22 389 ILE A O 1
ATOM 3165 N N . SER A 1 390 ? -9.486 13.971 50.057 1.00 49.72 390 SER A N 1
ATOM 3166 C CA . SER A 1 390 ? -8.287 14.747 50.437 1.00 49.72 390 SER A CA 1
ATOM 3167 C C . SER A 1 390 ? -8.506 16.268 50.449 1.00 49.72 390 SER A C 1
ATOM 3169 O O . SER A 1 390 ? -7.931 16.953 51.290 1.00 49.72 390 SER A O 1
ATOM 3171 N N . ARG A 1 391 ? -9.363 16.816 49.571 1.00 52.97 391 ARG A N 1
ATOM 3172 C CA . ARG A 1 391 ? -9.739 18.248 49.605 1.00 52.97 391 ARG A CA 1
ATOM 3173 C C . ARG A 1 391 ? -10.634 18.624 50.791 1.00 52.97 391 ARG A C 1
ATOM 3175 O O . ARG A 1 391 ? -10.659 19.793 51.157 1.00 52.97 391 ARG A O 1
ATOM 3182 N N . LYS A 1 392 ? -11.382 17.669 51.356 1.00 48.72 392 LYS A N 1
ATOM 3183 C CA . LYS A 1 392 ? -12.227 17.883 52.543 1.00 48.72 392 LYS A CA 1
ATOM 3184 C C . LYS A 1 392 ? -11.456 17.770 53.858 1.00 48.72 392 LYS A C 1
ATOM 3186 O O . LYS A 1 392 ? -11.873 18.383 54.824 1.00 48.72 392 LYS A O 1
ATOM 3191 N N . ILE A 1 393 ? -10.370 16.999 53.890 1.00 50.00 393 ILE A N 1
ATOM 3192 C CA . ILE A 1 393 ? -9.543 16.807 55.095 1.00 50.00 393 ILE A CA 1
ATOM 3193 C C . ILE A 1 393 ? -8.500 17.930 55.255 1.00 50.00 393 ILE A C 1
ATOM 3195 O O . ILE A 1 393 ? -8.054 18.198 56.361 1.00 50.00 393 ILE A O 1
ATOM 3199 N N . GLY A 1 394 ? -8.116 18.604 54.165 1.00 47.88 394 GLY A N 1
ATOM 3200 C CA . GLY A 1 394 ? -7.175 19.734 54.181 1.00 47.88 394 GLY A CA 1
ATOM 3201 C C . GLY A 1 394 ? -7.820 21.126 54.208 1.00 47.88 394 GLY A C 1
ATOM 3202 O O . GLY A 1 394 ? -7.182 22.071 53.748 1.00 47.88 394 GLY A O 1
ATOM 3203 N N . ARG A 1 395 ? -9.080 21.246 54.643 1.00 39.16 395 ARG A N 1
ATOM 3204 C CA . ARG A 1 395 ? -9.794 22.520 54.809 1.00 39.16 395 ARG A CA 1
ATOM 3205 C C . ARG A 1 395 ? -10.153 22.757 56.260 1.00 39.16 395 ARG A C 1
ATOM 3207 O O . ARG A 1 395 ? -10.552 21.765 56.905 1.00 39.16 395 ARG A O 1
#

Sequence (395 aa):
KSKMKLQKKAKELEEKHHLKRDNHPVELISDKEESSTINMASKPKDKYADQVIHSGMQNLLAWIQEEALEDCLEVINNPKSEWEDLHKVLGAYNLEIKVRANGLVIGDKKRHLFVKASSVHRGLSKANLEKRLGAFRKSRVTVKAVKQFAKIKSSLWENYQKIIQERKATKAKLLALEKKERMALRAGVELKYAKELRELRGNRSLSKATKQERRTALYIKRKDELKSLSEIFALKRKSIHQEQRLFSYKEYLLEKALGGNKQALAALRATKMSFKPNENILRHPKGKINHQLFESLKLQITKQGRAVYTIEQNSKIIDTGAYLKVAVEESDQAVLTSLQMAMKKYGKDLEVQGSVEFKKRVMMVNERYNLNLRFSNKDMKRIQDQKGISRKIGR

pLDDT: mean 81.11, std 17.74, range [26.2, 97.75]

Foldseek 3Di:
DDPVVVLVVVVVVCVVPVHDDPDDDAPADDPPPPDPDDDDDDDPDDPQVVVCLQALWPAPLNCCLPPQVVVLCVQLVDLPHALVSNQQSLLLAQWGWDDDPPWIWIARVPDPGIDGLVSSDVCRILVNNCVRHNHDDGDPDRHDHNHYDDDPPDPLVVVLVVLLVVLVVVLVVQVVVLVVVLVVVLVVLVVVLVVVLVVLVPDPPDDPVVSVVVNVVSVVVSVVVNVVSVVVSVVSNVVSCVVSPRGGSLSSLQVVVLVVNLVSLCSLLVPDDDDDQAFWKKAAPVQQFASGDDPVFDWGAHSSSWIWGADPPRWIWTDSRSIITTPDLPDLVSLLVRVVVSCVRHNQEIETGHDPSSLLSNVVSCVVVVVNHDYPDPSNVVSVVVVVVVVVVVD

Radius of gyration: 32.27 Å; chains: 1; bounding box: 77×64×110 Å

Secondary structure (DSSP, 8-state):
--HHHHHHHHHHHHHHTT------------GGGG--------PPPPHHHHHHHHH-SPPHHHHHHHHTHHHHHHHHHSTT--HHHHHHHHHHTTEEEEEETTEEEEEESSSS-EEEHHHH-GGGSHHHHHHHH-S-------PPPSS-------HHHHHHHHHHHHHHHHHHHHHHHHHHHHHHHHHHHHHHHHHHHHHHHH-TTS-HHHHHHHHHHHHHHHHHHHHHHHHHHHHHHHHHHHHT----HHHHHHHHHHTT-HHHHHHHHTS--PPPTTS-EEE-TT--------TTS-EEE-TTS-EEEE-STT-EEEE-SSEEEES--S-HHHHHHHHHHHHHHH-SEEEEES-HHHHHHHHHHHHHTT---EE--HHHHHHHHHHHHHHHHT-